Protein AF-A0A3D4Q9E2-F1 (afdb_monomer_lite)

Foldseek 3Di:
DAAQEFAQEEDPQKLFDHHPVVLVVLSLVVRHQEYHYAEEQDLAIHGLVVVLLVVQVVVCVVCPPRHHYFYAYEYALLGDLVSNVPDDDPDDPDPDDDDDDDDDDDDDDDDDDDDDDDDDDDDDDDDPDPPPPPCLDDDPPDQNPSHQFYEYEHQKFFFPPDPSLSHHQDPPPLHVPDPNPRIAGQADDLVSNQVSCCVRVVLQLLVVLLRLLVSLLCSCVRHVGLEYELLRSSQQQQPPDVVRNHVSDDCPDCSNVVSSLVSLLSCQLSVHAYEQEQACVLVVRDPATGPRLVSLLSNVVLVHAYAYHHSDSYSVRGSPCVVVSLVSNVVSPDFWHWDKDADDPDPPDPDPPPQVVVSVVSSVVCVVCVPDRDHDPPDDWAFRGSGDQDVRGTITIGIDGD

Radius of gyration: 21.76 Å; chains: 1; bounding box: 68×52×56 Å

Sequence (402 aa):
MKLQANYHTHTTFCDGSDSAEAVVQEAIRKGFTHLGFSGHMDPGVFMDFQAYTAEICRLQAAYRGKIDILRGAELDNVYDPCCVAGNRKTDAVQITHERGAASGTVFSETSGFEASGGSAKSKMPGGDIVEISNRCGGSTKSKMPGAEYTIGSTHFVPVPGSTVWSHTAAFGSHREGSENWDLIGVDGDIGLLHDQCKKYYNGDFYALSADYYRFEACVAERLHPTFIGHFDLITRFNDLSREDGGHFLDEQSERYLGPARRAMAALVPYGVPFEINCGAMNRGRKKEVYPRPELLRELHALGGEILISSDAHQKELLDGGFEEAMEVARWAGFTHTNLLVRGEKSEGQRSRNRTEALCDQEHREAERHPDRPYTWPQAERRVAKNTNADEGGLLYWQPVPL

Structure (mmCIF, N/CA/C/O backbone):
data_AF-A0A3D4Q9E2-F1
#
_entry.id   AF-A0A3D4Q9E2-F1
#
loop_
_atom_site.group_PDB
_atom_site.id
_atom_site.type_symbol
_atom_site.label_atom_id
_atom_site.label_alt_id
_atom_site.label_comp_id
_atom_site.label_asym_id
_atom_site.label_entity_id
_atom_site.label_seq_id
_atom_site.pdbx_PDB_ins_code
_atom_site.Cartn_x
_atom_site.Cartn_y
_atom_site.Cartn_z
_atom_site.occupancy
_atom_site.B_iso_or_equiv
_atom_site.auth_seq_id
_atom_site.auth_comp_id
_atom_site.auth_asym_id
_atom_site.auth_atom_id
_atom_site.pdbx_PDB_model_num
ATOM 1 N N . MET A 1 1 ? -23.646 2.797 2.244 1.00 68.00 1 MET A N 1
ATOM 2 C CA . MET A 1 1 ? -23.280 2.764 3.683 1.00 68.00 1 MET A CA 1
ATOM 3 C C . MET A 1 1 ? -22.012 3.589 3.824 1.00 68.00 1 MET A C 1
ATOM 5 O O . MET A 1 1 ? -21.199 3.503 2.924 1.00 68.00 1 MET A O 1
ATOM 9 N N . LYS A 1 2 ? -21.829 4.419 4.862 1.00 84.81 2 LYS A N 1
ATOM 10 C CA . LYS A 1 2 ? -20.553 5.144 5.014 1.00 84.81 2 LYS A CA 1
ATOM 11 C C . LYS A 1 2 ? -19.562 4.257 5.768 1.00 84.81 2 LYS A C 1
ATOM 13 O O . LYS A 1 2 ? -19.874 3.848 6.885 1.00 84.81 2 LYS A O 1
ATOM 18 N N . LEU A 1 3 ? -18.399 3.970 5.184 1.00 93.12 3 LEU A N 1
ATOM 19 C CA . LEU A 1 3 ? -17.307 3.311 5.903 1.00 93.12 3 LEU A CA 1
ATOM 20 C C . LEU A 1 3 ? -16.791 4.243 7.005 1.00 93.12 3 LEU A C 1
ATOM 22 O O . LEU A 1 3 ? -16.528 5.420 6.771 1.00 93.12 3 LEU A O 1
ATOM 26 N N . GLN A 1 4 ? -16.694 3.714 8.223 1.00 92.69 4 GLN A N 1
ATOM 27 C CA . GLN A 1 4 ? -16.314 4.464 9.428 1.00 92.69 4 GLN A CA 1
ATOM 28 C C . GLN A 1 4 ? -14.921 4.069 9.933 1.00 92.69 4 GLN A C 1
ATOM 30 O O . GLN A 1 4 ? -14.616 4.234 11.115 1.00 92.69 4 GLN A O 1
ATOM 35 N N . ALA A 1 5 ? -14.099 3.502 9.054 1.00 97.19 5 ALA A N 1
ATOM 36 C CA . ALA A 1 5 ? -12.787 2.979 9.380 1.00 97.19 5 ALA A CA 1
ATOM 37 C C . ALA A 1 5 ? -11.787 3.304 8.272 1.00 97.19 5 ALA A C 1
ATOM 39 O O . ALA A 1 5 ? -12.135 3.226 7.096 1.00 97.19 5 ALA A O 1
ATOM 40 N N . ASN A 1 6 ? -10.564 3.661 8.654 1.00 98.12 6 ASN A N 1
ATOM 41 C CA . ASN A 1 6 ? -9.432 3.795 7.745 1.00 98.12 6 ASN A CA 1
ATOM 42 C C . ASN A 1 6 ? -8.167 3.348 8.474 1.00 98.12 6 ASN A C 1
ATOM 44 O O . ASN A 1 6 ? -7.954 3.768 9.610 1.00 98.12 6 ASN A O 1
ATOM 48 N N . TYR A 1 7 ? -7.349 2.507 7.843 1.00 98.12 7 TYR A N 1
ATOM 49 C CA . TYR A 1 7 ? -6.146 1.923 8.451 1.00 98.12 7 TYR A CA 1
ATOM 50 C C . TYR A 1 7 ? -4.862 2.250 7.687 1.00 98.12 7 TYR A C 1
ATOM 52 O O . TYR A 1 7 ? -3.800 1.767 8.069 1.00 98.12 7 TYR A O 1
ATOM 60 N N . HIS A 1 8 ? -4.952 3.068 6.638 1.00 98.50 8 HIS A N 1
ATOM 61 C CA . HIS A 1 8 ? -3.798 3.543 5.888 1.00 98.50 8 HIS A CA 1
ATOM 62 C C . HIS A 1 8 ? -3.782 5.071 5.939 1.00 98.50 8 HIS A C 1
ATOM 64 O O . HIS A 1 8 ? -4.489 5.747 5.185 1.00 98.50 8 HIS A O 1
ATOM 70 N N . THR A 1 9 ? -3.044 5.604 6.911 1.00 97.81 9 THR A N 1
ATOM 71 C CA . THR A 1 9 ? -3.024 7.038 7.219 1.00 97.81 9 THR A CA 1
ATOM 72 C C . THR A 1 9 ? -1.627 7.480 7.622 1.00 97.81 9 THR A C 1
ATOM 74 O O . THR A 1 9 ? -1.030 6.919 8.547 1.00 97.81 9 THR A O 1
ATOM 77 N N . HIS A 1 10 ? -1.172 8.551 6.983 1.00 97.62 10 HIS A N 1
ATOM 78 C CA . HIS A 1 10 ? 0.139 9.159 7.159 1.00 97.62 10 HIS A CA 1
ATOM 79 C C . HIS A 1 10 ? 0.031 10.512 7.859 1.00 97.62 10 HIS A C 1
ATOM 81 O O . HIS A 1 10 ? -1.008 11.176 7.854 1.00 97.62 10 HIS A O 1
ATOM 87 N N . THR A 1 11 ? 1.117 10.921 8.508 1.00 97.75 11 THR A N 1
ATOM 88 C CA . THR A 1 11 ? 1.188 12.157 9.300 1.00 97.75 11 THR A CA 1
ATOM 89 C C . THR A 1 11 ? 2.554 12.809 9.118 1.00 97.75 11 THR A C 1
ATOM 91 O O . THR A 1 11 ? 3.436 12.250 8.472 1.00 97.75 11 THR A O 1
ATOM 94 N N . THR A 1 12 ? 2.797 13.930 9.798 1.00 97.00 12 THR A N 1
ATOM 95 C CA . THR A 1 12 ? 4.116 14.596 9.853 1.00 97.00 12 THR A CA 1
ATOM 96 C C . THR A 1 12 ? 5.261 13.755 10.451 1.00 97.00 12 THR A C 1
ATOM 98 O O . THR A 1 12 ? 6.351 14.282 10.652 1.00 97.00 12 THR A O 1
ATOM 101 N N . PHE A 1 13 ? 5.029 12.487 10.813 1.00 94.88 13 PHE A N 1
ATOM 102 C CA . PHE A 1 13 ? 6.099 11.558 11.202 1.00 94.88 13 PHE A CA 1
ATOM 103 C C . PHE A 1 13 ? 6.788 10.928 9.983 1.00 94.88 13 PHE A C 1
ATOM 105 O O . PHE A 1 13 ? 7.908 10.445 10.117 1.00 94.88 13 PHE A O 1
ATOM 112 N N . CYS A 1 14 ? 6.137 10.961 8.821 1.00 90.94 14 CYS A N 1
ATOM 113 C CA . CYS A 1 14 ? 6.672 10.568 7.524 1.00 90.94 14 CYS A CA 1
ATOM 114 C C . CYS A 1 14 ? 6.408 11.707 6.521 1.00 90.94 14 CYS A C 1
ATOM 116 O O . CYS A 1 14 ? 6.806 12.846 6.762 1.00 90.94 14 CYS A O 1
ATOM 118 N N . ASP A 1 15 ? 5.735 11.426 5.414 1.00 93.00 15 ASP A N 1
ATOM 119 C CA . ASP A 1 15 ? 5.472 12.337 4.298 1.00 93.00 15 ASP A CA 1
ATOM 120 C C . ASP A 1 15 ? 4.039 12.921 4.290 1.00 93.00 15 ASP A C 1
ATOM 122 O O . ASP A 1 15 ? 3.627 13.589 3.336 1.00 93.00 15 ASP A O 1
ATOM 126 N N . GLY A 1 16 ? 3.278 12.732 5.374 1.00 95.06 16 GLY A N 1
ATOM 127 C CA . GLY A 1 16 ? 1.997 13.404 5.595 1.00 95.06 16 GLY A CA 1
ATOM 128 C C . GLY A 1 16 ? 2.152 14.873 6.019 1.00 95.06 16 GLY A C 1
ATOM 129 O O . GLY A 1 16 ? 3.144 15.268 6.632 1.00 95.06 16 GLY A O 1
ATOM 130 N N . SER A 1 17 ? 1.142 15.703 5.741 1.00 96.81 17 SER A N 1
ATOM 131 C CA . SER A 1 17 ? 1.184 17.148 6.034 1.00 96.81 17 SER A CA 1
ATOM 132 C C . SER A 1 17 ? 0.594 17.550 7.385 1.00 96.81 17 SER A C 1
ATOM 134 O O . SER A 1 17 ? 0.878 18.642 7.877 1.00 96.81 17 SER A O 1
ATOM 136 N N . ASP A 1 18 ? -0.254 16.709 7.976 1.00 98.38 18 ASP A N 1
ATOM 137 C CA . ASP A 1 18 ? -0.974 17.012 9.214 1.00 98.38 18 ASP A CA 1
ATOM 138 C C . ASP A 1 18 ? -0.398 16.262 10.418 1.00 98.38 18 ASP A C 1
ATOM 140 O O . ASP A 1 18 ? 0.100 15.136 10.312 1.00 98.38 18 ASP A O 1
ATOM 144 N N . SER A 1 19 ? -0.492 16.879 11.599 1.00 98.62 19 SER A N 1
ATOM 145 C CA . SER A 1 19 ? -0.140 16.203 12.847 1.00 98.62 19 SER A CA 1
ATOM 146 C C . SER A 1 19 ? -1.103 15.048 13.124 1.00 98.62 19 SER A C 1
ATOM 148 O O . SER A 1 19 ? -2.285 15.110 12.775 1.00 98.62 19 SER A O 1
ATOM 150 N N . ALA A 1 20 ? -0.624 14.019 13.826 1.00 98.50 20 ALA A N 1
ATOM 151 C CA . ALA A 1 20 ? -1.455 12.876 14.198 1.00 98.50 20 ALA A CA 1
ATOM 152 C C . ALA A 1 20 ? -2.734 13.307 14.945 1.00 98.50 20 ALA A C 1
ATOM 154 O O . ALA A 1 20 ? -3.820 12.821 14.645 1.00 98.50 20 ALA A O 1
ATOM 155 N N . GLU A 1 21 ? -2.648 14.287 15.852 1.00 98.69 21 GLU A N 1
ATOM 156 C CA . GLU A 1 21 ? -3.824 14.809 16.557 1.00 98.69 21 GLU A CA 1
ATOM 157 C C . GLU A 1 21 ? -4.838 15.495 15.625 1.00 98.69 21 GLU A C 1
ATOM 159 O O . GLU A 1 21 ? -6.043 15.286 15.777 1.00 98.69 21 GLU A O 1
ATOM 164 N N . ALA A 1 22 ? -4.378 16.279 14.643 1.00 98.81 22 ALA A N 1
ATOM 165 C CA . ALA A 1 22 ? -5.272 16.923 13.681 1.00 98.81 22 ALA A CA 1
ATOM 166 C C . ALA A 1 22 ? -6.015 15.887 12.821 1.00 98.81 22 ALA A C 1
ATOM 168 O O . ALA A 1 22 ? -7.206 16.051 12.548 1.00 98.81 22 ALA A O 1
ATOM 169 N N . VAL A 1 23 ? -5.338 14.792 12.460 1.00 98.81 23 VAL A N 1
ATOM 170 C CA . VAL A 1 23 ? -5.950 13.646 11.775 1.00 98.81 23 VAL A CA 1
ATOM 171 C C . VAL A 1 23 ? -7.019 12.987 12.656 1.00 98.81 23 VAL A C 1
ATOM 173 O O . VAL A 1 23 ? -8.134 12.772 12.180 1.00 98.81 23 VAL A O 1
ATOM 176 N N . VAL A 1 24 ? -6.753 12.737 13.948 1.00 98.69 24 VAL A N 1
ATOM 177 C CA . VAL A 1 24 ? -7.768 12.181 14.874 1.00 98.69 24 VAL A CA 1
ATOM 178 C C . VAL A 1 24 ? -9.009 13.072 14.951 1.00 98.69 24 VAL A C 1
ATOM 180 O O . VAL A 1 24 ? -10.140 12.584 14.874 1.00 98.69 24 VAL A O 1
ATOM 183 N N . GLN A 1 25 ? -8.815 14.381 15.114 1.00 98.69 25 GLN A N 1
ATOM 184 C CA . GLN A 1 25 ? -9.916 15.340 15.227 1.00 98.69 25 GLN A CA 1
ATOM 185 C C . GLN A 1 25 ? -10.791 15.343 13.971 1.00 98.69 25 GLN A C 1
ATOM 187 O O . GLN A 1 25 ? -12.021 15.351 14.068 1.00 98.69 25 GLN A O 1
ATOM 192 N N . GLU A 1 26 ? -10.163 15.281 12.801 1.00 98.69 26 GLU A N 1
ATOM 193 C CA . GLU A 1 26 ? -10.862 15.233 11.524 1.00 98.69 26 GLU A CA 1
ATOM 194 C C . GLU A 1 26 ? -11.579 13.899 11.294 1.00 98.69 26 GLU A C 1
ATOM 196 O O . GLU A 1 26 ? -12.722 13.890 10.832 1.00 98.69 26 GLU A O 1
ATOM 201 N N . ALA A 1 27 ? -10.972 12.778 11.691 1.00 98.44 27 ALA A N 1
ATOM 202 C CA . ALA A 1 27 ? -11.610 11.466 11.651 1.00 98.44 27 ALA A CA 1
ATOM 203 C C . ALA A 1 27 ? -12.910 11.461 12.476 1.00 98.44 27 ALA A C 1
ATOM 205 O O . ALA A 1 27 ? -13.972 11.079 11.976 1.00 98.44 27 ALA A O 1
ATOM 206 N N . ILE A 1 28 ? -12.868 11.984 13.707 1.00 97.88 28 ILE A N 1
ATOM 207 C CA . ILE A 1 28 ? -14.062 12.135 14.555 1.00 97.88 28 ILE A CA 1
ATOM 208 C C . ILE A 1 28 ? -15.099 13.033 13.871 1.00 97.88 28 ILE A C 1
ATOM 210 O O . ILE A 1 28 ? -16.280 12.682 13.820 1.00 97.88 28 ILE A O 1
ATOM 214 N N . ARG A 1 29 ? -14.675 14.167 13.298 1.00 98.19 29 ARG A N 1
ATOM 215 C CA . ARG A 1 29 ? -15.568 15.096 12.584 1.00 98.19 29 ARG A CA 1
ATOM 216 C C . ARG A 1 29 ? -16.264 14.432 11.390 1.00 98.19 29 ARG A C 1
ATOM 218 O O . ARG A 1 29 ? -17.438 14.703 11.142 1.00 98.19 29 ARG A O 1
ATOM 225 N N . LYS A 1 30 ? -15.559 13.560 10.663 1.00 96.94 30 LYS A N 1
ATOM 226 C CA . LYS A 1 30 ? -16.078 12.790 9.519 1.00 96.94 30 LYS A CA 1
ATOM 227 C C . LYS A 1 30 ? -16.905 11.562 9.929 1.00 96.94 30 LYS A C 1
ATOM 229 O O . LYS A 1 30 ? -17.519 10.947 9.050 1.00 96.94 30 LYS A O 1
ATOM 234 N N . GLY A 1 31 ? -16.970 11.239 11.223 1.00 96.25 31 GLY A N 1
ATOM 235 C CA . GLY A 1 31 ? -17.770 10.142 11.775 1.00 96.25 31 GLY A CA 1
ATOM 236 C C . GLY A 1 31 ? -17.070 8.781 11.787 1.00 96.25 31 GLY A C 1
ATOM 237 O O . GLY A 1 31 ? -17.753 7.757 11.804 1.00 96.25 31 GLY A O 1
ATOM 238 N N . PHE A 1 32 ? -15.735 8.755 11.753 1.00 97.12 32 PHE A N 1
ATOM 239 C CA . PHE A 1 32 ? -14.967 7.523 11.921 1.00 97.12 32 PHE A CA 1
ATOM 240 C C . PHE A 1 32 ? -15.083 6.994 13.351 1.00 97.12 32 PHE A C 1
ATOM 242 O O . PHE A 1 32 ? -15.024 7.746 14.323 1.00 97.12 32 PHE A O 1
ATOM 249 N N . THR A 1 33 ? -15.213 5.677 13.462 1.00 95.25 33 THR A N 1
ATOM 250 C CA . THR A 1 33 ? -15.187 4.934 14.726 1.00 95.25 33 THR A CA 1
ATOM 251 C C . THR A 1 33 ? -13.858 4.213 14.930 1.00 95.25 33 THR A C 1
ATOM 253 O O . THR A 1 33 ? -13.491 3.966 16.078 1.00 95.25 33 THR A O 1
ATOM 256 N N . HIS A 1 34 ? -13.121 3.939 13.847 1.00 96.38 34 HIS A N 1
ATOM 257 C CA . HIS A 1 34 ? -11.815 3.283 13.867 1.00 96.38 34 HIS A CA 1
ATOM 258 C C . HIS A 1 34 ? -10.823 4.062 12.993 1.00 96.38 34 HIS A C 1
ATOM 260 O O . HIS A 1 34 ? -11.142 4.432 11.864 1.00 96.38 34 HIS A O 1
ATOM 266 N N . LEU A 1 35 ? -9.620 4.304 13.503 1.00 98.19 35 LEU A N 1
ATOM 267 C CA . LEU A 1 35 ? -8.548 4.988 12.783 1.00 98.19 35 LEU A CA 1
ATOM 268 C C . LEU A 1 35 ? -7.223 4.276 13.037 1.00 98.19 35 LEU A C 1
ATOM 270 O O . LEU A 1 35 ? -6.801 4.134 14.181 1.00 98.19 35 LEU A O 1
ATOM 274 N N . GLY A 1 36 ? -6.554 3.853 11.977 1.00 97.81 36 GLY A N 1
ATOM 275 C CA . GLY A 1 36 ? -5.199 3.334 12.014 1.00 97.81 36 GLY A CA 1
ATOM 276 C C . GLY A 1 36 ? -4.201 4.354 11.477 1.00 97.81 36 GLY A C 1
ATOM 277 O O . GLY A 1 36 ? -4.440 4.968 10.436 1.00 97.81 36 GLY A O 1
ATOM 278 N N . PHE A 1 37 ? -3.093 4.513 12.195 1.00 98.12 37 PHE A N 1
ATOM 279 C CA . PHE A 1 37 ? -1.900 5.210 11.720 1.00 98.12 37 PHE A CA 1
ATOM 280 C C . PHE A 1 37 ? -0.894 4.189 11.196 1.00 98.12 37 PHE A C 1
ATOM 282 O O . PHE A 1 37 ? -0.674 3.171 11.851 1.00 98.12 37 PHE A O 1
ATOM 289 N N . SER A 1 38 ? -0.276 4.453 10.048 1.00 96.88 38 SER A N 1
ATOM 290 C CA . SER A 1 38 ? 0.576 3.485 9.348 1.00 96.88 38 SER A CA 1
ATOM 291 C C . SER A 1 38 ? 1.774 4.158 8.678 1.00 96.88 38 SER A C 1
ATOM 293 O O . SER A 1 38 ? 1.981 3.985 7.486 1.00 96.88 38 SER A O 1
ATOM 295 N N . GLY A 1 39 ? 2.549 4.939 9.436 1.00 94.69 39 GLY A N 1
ATOM 296 C CA . GLY A 1 39 ? 3.698 5.661 8.879 1.00 94.69 39 GLY A CA 1
ATOM 297 C C . GLY A 1 39 ? 4.715 4.750 8.175 1.00 94.69 39 GLY A C 1
ATOM 298 O O . GLY A 1 39 ? 4.844 3.570 8.520 1.00 94.69 39 GLY A O 1
ATOM 299 N N . HIS A 1 40 ? 5.440 5.331 7.218 1.00 93.31 40 HIS A N 1
ATOM 300 C CA . HIS A 1 40 ? 6.442 4.653 6.394 1.00 93.31 40 HIS A CA 1
ATOM 301 C C . HIS A 1 40 ? 7.650 4.131 7.182 1.00 93.31 40 HIS A C 1
ATOM 303 O O . HIS A 1 40 ? 8.237 4.831 8.016 1.00 93.31 40 HIS A O 1
ATOM 309 N N . MET A 1 41 ? 8.054 2.905 6.853 1.00 89.12 41 MET A N 1
ATOM 310 C CA . MET A 1 41 ? 9.308 2.279 7.263 1.00 89.12 41 MET A CA 1
ATOM 311 C C . MET A 1 41 ? 10.007 1.687 6.033 1.00 89.12 41 MET A C 1
ATOM 313 O O . MET A 1 41 ? 10.006 0.469 5.825 1.00 89.12 41 MET A O 1
ATOM 317 N N . ASP A 1 42 ? 10.606 2.546 5.214 1.00 85.00 42 ASP A N 1
ATOM 318 C CA . ASP A 1 42 ? 11.259 2.156 3.963 1.00 85.00 42 ASP A CA 1
ATOM 319 C C . ASP A 1 42 ? 12.612 2.882 3.757 1.00 85.00 42 ASP A C 1
ATOM 321 O O . ASP A 1 42 ? 13.005 3.715 4.583 1.00 85.00 42 ASP A O 1
ATOM 325 N N . PRO A 1 43 ? 13.405 2.527 2.724 1.00 76.75 43 PRO A N 1
ATOM 326 C CA . PRO A 1 43 ? 14.699 3.169 2.472 1.00 76.75 43 PRO A CA 1
ATOM 327 C C . PRO A 1 43 ? 14.642 4.659 2.102 1.00 76.75 43 PRO A C 1
ATOM 329 O O . PRO A 1 43 ? 15.639 5.361 2.291 1.00 76.75 43 PRO A O 1
ATOM 332 N N . GLY A 1 44 ? 13.527 5.133 1.542 1.00 72.44 44 GLY A N 1
ATOM 333 C CA . GLY A 1 44 ? 13.335 6.520 1.118 1.00 72.44 44 GLY A CA 1
ATOM 334 C C . GLY A 1 44 ? 12.763 7.403 2.226 1.00 72.44 44 GLY A C 1
ATOM 335 O O . GLY A 1 44 ? 13.252 8.515 2.447 1.00 72.44 44 GLY A O 1
ATOM 336 N N . VAL A 1 45 ? 11.767 6.899 2.954 1.00 76.31 45 VAL A N 1
ATOM 337 C CA . VAL A 1 45 ? 11.078 7.596 4.041 1.00 76.31 45 VAL A CA 1
ATOM 338 C C . VAL A 1 45 ? 11.169 6.773 5.323 1.00 76.31 45 VAL A C 1
ATOM 340 O O . VAL A 1 45 ? 10.730 5.628 5.414 1.00 76.31 45 VAL A O 1
ATOM 343 N N . PHE A 1 46 ? 11.732 7.395 6.358 1.00 73.25 46 PHE A N 1
ATOM 344 C CA . PHE A 1 46 ? 11.907 6.780 7.667 1.00 73.25 46 PHE A CA 1
ATOM 345 C C . PHE A 1 46 ? 11.360 7.684 8.768 1.00 73.25 46 PHE A C 1
ATOM 347 O O . PHE A 1 46 ? 11.770 8.842 8.889 1.00 73.25 46 PHE A O 1
ATOM 354 N N . MET A 1 47 ? 10.482 7.132 9.607 1.00 86.31 47 MET A N 1
ATOM 355 C CA . MET A 1 47 ? 9.990 7.807 10.807 1.00 86.31 47 MET A CA 1
ATOM 356 C C . MET A 1 47 ? 10.822 7.474 12.052 1.00 86.31 47 MET A C 1
ATOM 358 O O . MET A 1 47 ? 11.270 6.342 12.241 1.00 86.31 47 MET A O 1
ATOM 362 N N . ASP A 1 48 ? 10.951 8.433 12.978 1.00 89.06 48 ASP A N 1
ATOM 363 C CA . ASP A 1 48 ? 11.343 8.120 14.359 1.00 89.06 48 ASP A CA 1
ATOM 364 C C . ASP A 1 48 ? 10.223 7.303 15.014 1.00 89.06 48 ASP A C 1
ATOM 366 O O . ASP A 1 48 ? 9.242 7.840 15.540 1.00 89.06 48 ASP A O 1
ATOM 370 N N . PHE A 1 49 ? 10.377 5.981 14.968 1.00 88.38 49 PHE A N 1
ATOM 371 C CA . PHE A 1 49 ? 9.353 5.062 15.436 1.00 88.38 49 PHE A CA 1
ATOM 372 C C . PHE A 1 49 ? 9.066 5.189 16.936 1.00 88.38 49 PHE A C 1
ATOM 374 O O . PHE A 1 49 ? 7.937 4.938 17.363 1.00 88.38 49 PHE A O 1
ATOM 381 N N . GLN A 1 50 ? 10.046 5.593 17.752 1.00 89.19 50 GLN A N 1
ATOM 382 C CA . GLN A 1 50 ? 9.837 5.761 19.193 1.00 89.19 50 GLN A CA 1
ATOM 383 C C . GLN A 1 50 ? 8.991 7.003 19.473 1.00 89.19 50 GLN A C 1
ATOM 385 O O . GLN A 1 50 ? 8.025 6.922 20.238 1.00 89.19 50 GLN A O 1
ATOM 390 N N . ALA A 1 51 ? 9.310 8.125 18.821 1.00 92.31 51 ALA A N 1
ATOM 391 C CA . ALA A 1 51 ? 8.525 9.353 18.926 1.00 92.31 51 ALA A CA 1
ATOM 392 C C . ALA A 1 51 ? 7.101 9.163 18.379 1.00 92.31 51 ALA A C 1
ATOM 394 O O . ALA A 1 51 ? 6.131 9.532 19.046 1.00 92.31 51 ALA A O 1
ATOM 395 N N . TYR A 1 52 ? 6.974 8.515 17.217 1.00 94.25 52 TYR A N 1
ATOM 396 C CA . TYR A 1 52 ? 5.692 8.124 16.629 1.00 94.25 52 TYR A CA 1
ATOM 397 C C . TYR A 1 52 ? 4.871 7.274 17.604 1.00 94.25 52 TYR A C 1
ATOM 399 O O . TYR A 1 52 ? 3.736 7.608 17.942 1.00 94.25 52 TYR A O 1
ATOM 407 N N . THR A 1 53 ? 5.475 6.211 18.137 1.00 92.06 53 THR A N 1
ATOM 408 C CA . THR A 1 53 ? 4.823 5.295 19.076 1.00 92.06 53 THR A CA 1
ATOM 409 C C . THR A 1 53 ? 4.325 6.012 20.327 1.00 92.06 53 THR A C 1
ATOM 411 O O . THR A 1 53 ? 3.193 5.779 20.757 1.00 92.06 53 THR A O 1
ATOM 414 N N . ALA A 1 54 ? 5.148 6.890 20.906 1.00 93.12 54 ALA A N 1
ATOM 415 C CA . ALA A 1 54 ? 4.780 7.664 22.085 1.00 93.12 54 ALA A CA 1
ATOM 416 C C . ALA A 1 54 ? 3.579 8.582 21.810 1.00 93.12 54 ALA A C 1
ATOM 418 O O . ALA A 1 54 ? 2.656 8.648 22.628 1.00 93.12 54 ALA A O 1
ATOM 419 N N . GLU A 1 55 ? 3.557 9.243 20.651 1.00 96.88 55 GLU A N 1
ATOM 420 C CA . GLU A 1 55 ? 2.461 10.133 20.273 1.00 96.88 55 GLU A CA 1
ATOM 421 C C . GLU A 1 55 ? 1.160 9.371 20.007 1.00 96.88 55 GLU A C 1
ATOM 423 O O . GLU A 1 55 ? 0.114 9.738 20.549 1.00 96.88 55 GLU A O 1
ATOM 428 N N . ILE A 1 56 ? 1.201 8.260 19.263 1.00 96.00 56 ILE A N 1
ATOM 429 C CA . ILE A 1 56 ? -0.012 7.464 19.024 1.00 96.00 56 ILE A CA 1
ATOM 430 C C . ILE A 1 56 ? -0.553 6.882 20.339 1.00 96.00 56 ILE A C 1
ATOM 432 O O . ILE A 1 56 ? -1.764 6.911 20.563 1.00 96.00 56 ILE A O 1
ATOM 436 N N . CYS A 1 57 ? 0.309 6.455 21.269 1.00 93.62 57 CYS A N 1
ATOM 437 C CA . CYS A 1 57 ? -0.126 6.034 22.606 1.00 93.62 57 CYS A CA 1
ATOM 438 C C . CYS A 1 57 ? -0.792 7.158 23.405 1.00 93.62 57 CYS A C 1
ATOM 440 O O . CYS A 1 57 ? -1.817 6.936 24.061 1.00 93.62 57 CYS A O 1
ATOM 442 N N . ARG A 1 58 ? -0.237 8.374 23.353 1.00 97.12 58 ARG A N 1
ATOM 443 C CA . ARG A 1 58 ? -0.849 9.548 23.986 1.00 97.12 58 ARG A CA 1
ATOM 444 C C . ARG A 1 58 ? -2.246 9.802 23.413 1.00 97.12 58 ARG A C 1
ATOM 446 O O . ARG A 1 58 ? -3.178 10.034 24.184 1.00 97.12 58 ARG A O 1
ATOM 453 N N . LEU A 1 59 ? -2.408 9.712 22.091 1.00 96.81 59 LEU A N 1
ATOM 454 C CA . LEU A 1 59 ? -3.693 9.902 21.409 1.00 96.81 59 LEU A CA 1
ATOM 455 C C . LEU A 1 59 ? -4.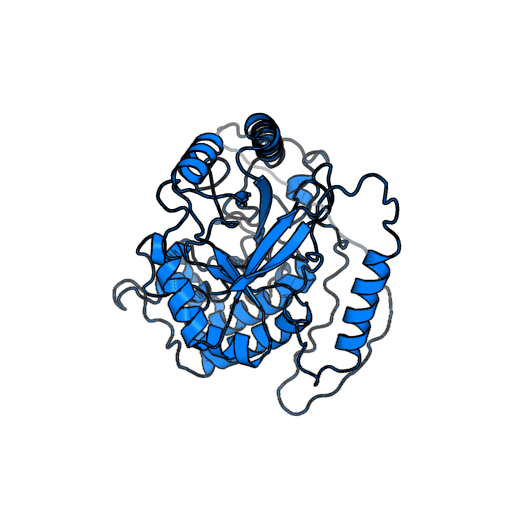702 8.796 21.738 1.00 96.81 59 LEU A C 1
ATOM 457 O O . LEU A 1 59 ? -5.849 9.103 22.061 1.00 96.81 59 LEU A O 1
ATOM 461 N N . GLN A 1 60 ? -4.277 7.531 21.764 1.00 93.31 60 GLN A N 1
ATOM 462 C CA . GLN A 1 60 ? -5.101 6.407 22.227 1.00 93.31 60 GLN A CA 1
ATOM 463 C C . GLN A 1 60 ? -5.661 6.653 23.636 1.00 93.31 60 GLN A C 1
ATOM 465 O O . GLN A 1 60 ? -6.828 6.362 23.908 1.00 93.31 60 GLN A O 1
ATOM 470 N N . ALA A 1 61 ? -4.851 7.212 24.542 1.00 91.06 61 ALA A N 1
ATOM 471 C CA . ALA A 1 61 ? -5.297 7.570 25.885 1.00 91.06 61 ALA A CA 1
ATOM 472 C C . ALA A 1 61 ? -6.239 8.789 25.888 1.00 91.06 61 ALA A C 1
ATOM 474 O O . ALA A 1 61 ? -7.294 8.739 26.523 1.00 91.06 61 ALA A O 1
ATOM 475 N N . ALA A 1 62 ? -5.886 9.860 25.172 1.00 93.06 62 ALA A N 1
ATOM 476 C CA . ALA A 1 62 ? -6.628 11.123 25.154 1.00 93.06 62 ALA A CA 1
ATOM 477 C C . ALA A 1 62 ? -8.013 11.017 24.489 1.00 93.06 62 ALA A C 1
ATOM 479 O O . ALA A 1 62 ? -8.958 11.697 24.900 1.00 93.06 62 ALA A O 1
ATOM 480 N N . TYR A 1 63 ? -8.146 10.151 23.482 1.00 93.06 63 TYR A N 1
ATOM 481 C CA . TYR A 1 63 ? -9.376 9.958 22.708 1.00 93.06 63 TYR A CA 1
ATOM 482 C C . TYR A 1 63 ? -10.110 8.654 23.050 1.00 93.06 63 TYR A C 1
ATOM 484 O O . TYR A 1 63 ? -11.074 8.283 22.372 1.00 93.06 63 TYR A O 1
ATOM 492 N N . ARG A 1 64 ? -9.716 7.983 24.141 1.00 89.06 64 ARG A N 1
ATOM 493 C CA . ARG A 1 64 ? -10.378 6.773 24.643 1.00 89.06 64 ARG A CA 1
ATOM 494 C C . ARG A 1 64 ? -11.888 6.990 24.778 1.00 89.06 64 ARG A C 1
ATOM 496 O O . ARG A 1 64 ? -12.340 7.938 25.415 1.00 89.06 64 ARG A O 1
ATOM 503 N N . GLY A 1 65 ? -12.665 6.077 24.196 1.00 85.31 65 GLY A N 1
ATOM 504 C CA . GLY A 1 65 ? -14.131 6.122 24.214 1.00 85.31 65 GLY A CA 1
ATOM 505 C C . GLY A 1 65 ? -14.760 7.077 23.193 1.00 85.31 65 GLY A C 1
ATOM 506 O O . GLY A 1 65 ? -15.983 7.145 23.133 1.00 85.31 65 GLY A O 1
ATOM 507 N N . LYS A 1 66 ? -13.957 7.794 22.394 1.00 90.81 66 LYS A N 1
ATOM 508 C CA . LYS A 1 66 ? -14.439 8.638 21.286 1.00 90.81 66 LYS A CA 1
ATOM 509 C C . LYS A 1 66 ? -14.193 8.000 19.920 1.00 90.81 66 LYS A C 1
ATOM 511 O O . LYS A 1 66 ? -15.063 8.068 19.063 1.00 90.81 66 LYS A O 1
ATOM 516 N N . ILE A 1 67 ? -13.022 7.398 19.733 1.00 94.12 67 ILE A N 1
ATOM 517 C CA . ILE A 1 67 ? -12.602 6.701 18.512 1.00 94.12 67 ILE A CA 1
ATOM 518 C C . ILE A 1 67 ? -11.593 5.615 18.900 1.00 94.12 67 ILE A C 1
ATOM 520 O O . ILE A 1 67 ? -10.806 5.815 19.830 1.00 94.12 67 ILE A O 1
ATOM 524 N N . ASP A 1 68 ? -11.637 4.459 18.238 1.00 93.38 68 ASP A N 1
ATOM 525 C CA . ASP A 1 68 ? -10.618 3.424 18.408 1.00 93.38 68 ASP A CA 1
ATOM 526 C C . ASP A 1 68 ? -9.416 3.741 17.518 1.00 93.38 68 ASP A C 1
ATOM 528 O O . ASP A 1 68 ? -9.546 3.839 16.299 1.00 93.38 68 ASP A O 1
ATOM 532 N N . ILE A 1 69 ? -8.254 3.936 18.137 1.00 95.56 69 ILE A N 1
ATOM 533 C CA . ILE A 1 69 ? -7.015 4.283 17.441 1.00 95.56 69 ILE A CA 1
ATOM 534 C C . ILE A 1 69 ? -6.100 3.062 17.446 1.00 95.56 69 ILE A C 1
ATOM 536 O O . ILE A 1 69 ? -5.788 2.522 18.514 1.00 95.56 69 ILE A O 1
ATOM 540 N N . LEU A 1 70 ? -5.647 2.648 16.265 1.00 95.44 70 LEU A N 1
ATOM 541 C CA . LEU A 1 70 ? -4.688 1.567 16.066 1.00 95.44 70 LEU A CA 1
ATOM 542 C C . LEU A 1 70 ? -3.328 2.141 15.660 1.00 95.44 70 LEU A C 1
ATOM 544 O O . LEU A 1 70 ? -3.228 2.974 14.758 1.00 95.44 70 LEU A O 1
ATOM 548 N N . ARG A 1 71 ? -2.272 1.678 16.326 1.00 95.12 71 ARG A N 1
ATOM 549 C CA . ARG A 1 71 ? -0.886 2.051 16.032 1.00 95.12 71 ARG A CA 1
ATOM 550 C C . ARG A 1 71 ? -0.273 1.018 15.093 1.00 95.12 71 ARG A C 1
ATOM 552 O O . ARG A 1 71 ? 0.116 -0.045 15.559 1.00 95.12 71 ARG A O 1
ATOM 559 N N . GLY A 1 72 ? -0.181 1.299 13.803 1.00 95.56 72 GLY A N 1
ATOM 560 C CA . GLY A 1 72 ? 0.461 0.429 12.818 1.00 95.56 72 GLY A CA 1
ATOM 561 C C . GLY A 1 72 ? 1.684 1.054 12.156 1.00 95.56 72 GLY A C 1
ATOM 562 O O . GLY A 1 72 ? 2.153 2.117 12.568 1.00 95.56 72 GLY A O 1
ATOM 563 N N . ALA A 1 73 ? 2.198 0.370 11.138 1.00 95.44 73 ALA A N 1
ATOM 564 C CA . ALA A 1 73 ? 3.266 0.846 10.263 1.00 95.44 73 ALA A CA 1
ATOM 565 C C . ALA A 1 73 ? 3.092 0.268 8.853 1.00 95.44 73 ALA A C 1
ATOM 567 O O . ALA A 1 73 ? 2.659 -0.881 8.706 1.00 95.44 73 ALA A O 1
ATOM 568 N N . GLU A 1 74 ? 3.451 1.045 7.840 1.00 96.81 74 GLU A N 1
ATOM 569 C CA . GLU A 1 74 ? 3.624 0.551 6.480 1.00 96.81 74 GLU A CA 1
ATOM 570 C C . GLU A 1 74 ? 5.074 0.104 6.295 1.00 96.81 74 GLU A C 1
ATOM 572 O O . GLU A 1 74 ? 6.012 0.887 6.444 1.00 96.81 74 GLU A O 1
ATOM 577 N N . LEU A 1 75 ? 5.255 -1.188 6.032 1.00 95.00 75 LEU A N 1
ATOM 578 C CA . LEU A 1 75 ? 6.558 -1.814 5.878 1.00 95.00 75 LEU A CA 1
ATOM 579 C C . LEU A 1 75 ? 6.812 -2.082 4.400 1.00 95.00 75 LEU A C 1
ATOM 581 O O . LEU A 1 75 ? 6.033 -2.789 3.756 1.00 95.00 75 LEU A O 1
ATOM 585 N N . ASP A 1 76 ? 7.931 -1.579 3.887 1.00 94.69 76 ASP A N 1
ATOM 586 C CA . ASP A 1 76 ? 8.364 -1.955 2.547 1.00 94.69 76 ASP A CA 1
ATOM 587 C C . ASP A 1 76 ? 8.869 -3.402 2.511 1.00 94.69 76 ASP A C 1
ATOM 589 O O . ASP A 1 76 ? 9.435 -3.915 3.472 1.00 94.69 76 ASP A O 1
ATOM 593 N N . ASN A 1 77 ? 8.718 -4.078 1.385 1.00 94.62 77 ASN A N 1
ATOM 594 C CA . ASN A 1 77 ? 9.187 -5.438 1.159 1.00 94.62 77 ASN A CA 1
ATOM 595 C C . ASN A 1 77 ? 10.718 -5.593 1.316 1.00 94.62 77 ASN A C 1
ATOM 597 O O . ASN A 1 77 ? 11.230 -6.681 1.616 1.00 94.62 77 ASN A O 1
ATOM 601 N N . VAL A 1 78 ? 11.476 -4.499 1.201 1.00 91.06 78 VAL A N 1
ATOM 602 C CA . VAL A 1 78 ? 12.913 -4.462 1.518 1.00 91.06 78 VAL A CA 1
ATOM 603 C C . VAL A 1 78 ? 13.227 -4.155 2.992 1.00 91.06 78 VAL A C 1
ATOM 605 O O . VAL A 1 78 ? 14.402 -4.188 3.359 1.00 91.06 78 VAL A O 1
ATOM 608 N N . TYR A 1 79 ? 12.223 -3.888 3.834 1.00 85.19 79 TYR A N 1
ATOM 609 C CA . TYR A 1 79 ? 12.354 -3.461 5.234 1.00 85.19 79 TYR A CA 1
ATOM 610 C C . TYR A 1 79 ? 13.355 -4.294 6.045 1.00 85.19 79 TYR A C 1
ATOM 612 O O . TYR A 1 79 ? 13.295 -5.524 6.072 1.00 85.19 79 TYR A O 1
ATOM 620 N N . ASP A 1 80 ? 14.238 -3.608 6.777 1.00 83.44 80 ASP A N 1
ATOM 621 C CA . ASP A 1 80 ? 15.143 -4.212 7.756 1.00 83.44 80 ASP A CA 1
ATOM 622 C C . ASP A 1 80 ? 14.653 -3.961 9.195 1.00 83.44 80 ASP A C 1
ATOM 624 O O . ASP A 1 80 ? 14.671 -2.815 9.657 1.00 83.44 80 ASP A O 1
ATOM 628 N N . PRO A 1 81 ? 14.309 -5.016 9.963 1.00 79.00 81 PRO A N 1
ATOM 629 C CA . PRO A 1 81 ? 13.924 -4.905 11.370 1.00 79.00 81 PRO A CA 1
ATOM 630 C C . PRO A 1 81 ? 14.918 -4.164 12.278 1.00 79.00 81 PRO A C 1
ATOM 632 O O . PRO A 1 81 ? 14.523 -3.683 13.344 1.00 79.00 81 PRO A O 1
ATOM 635 N N . CYS A 1 82 ? 16.196 -4.053 11.895 1.00 74.19 82 CYS A N 1
ATOM 636 C CA . CYS A 1 82 ? 17.201 -3.337 12.687 1.00 74.19 82 CYS A CA 1
ATOM 637 C C . CYS A 1 82 ? 16.902 -1.836 12.846 1.00 74.19 82 CYS A C 1
ATOM 639 O O . CYS A 1 82 ? 17.386 -1.227 13.803 1.00 74.19 82 CYS A O 1
ATOM 641 N N . CYS A 1 83 ? 16.084 -1.247 11.969 1.00 69.50 83 CYS A N 1
ATOM 642 C CA . CYS A 1 83 ? 15.770 0.183 11.985 1.00 69.50 83 CYS A CA 1
ATOM 643 C C . CYS A 1 83 ? 14.948 0.638 13.210 1.00 69.50 83 CYS A C 1
ATOM 645 O O . CYS A 1 83 ? 15.071 1.776 13.657 1.00 69.50 83 CYS A O 1
ATOM 647 N N . VAL A 1 84 ? 14.165 -0.263 13.813 1.00 67.62 84 VAL A N 1
ATOM 648 C CA . VAL A 1 84 ? 13.331 0.020 14.999 1.00 67.62 84 VAL A CA 1
ATOM 649 C C . VAL A 1 84 ? 14.129 -0.073 16.300 1.00 67.62 84 VAL A C 1
ATOM 651 O O . VAL A 1 84 ? 13.780 0.532 17.314 1.00 67.62 84 VAL A O 1
ATOM 654 N N . ALA A 1 85 ? 15.220 -0.840 16.295 1.00 59.00 85 ALA A N 1
ATOM 655 C CA . ALA A 1 85 ? 15.914 -1.253 17.508 1.00 59.00 85 ALA A CA 1
ATOM 656 C C . ALA A 1 85 ? 16.852 -0.197 18.108 1.00 59.00 85 ALA A C 1
ATOM 658 O O . ALA A 1 85 ? 17.456 -0.507 19.131 1.00 59.00 85 ALA A O 1
ATOM 659 N N . GLY A 1 86 ? 16.998 0.985 17.489 1.00 47.00 86 GLY A N 1
ATOM 660 C CA . GLY A 1 86 ? 17.909 2.085 17.849 1.00 47.00 86 GLY A CA 1
ATOM 661 C C . GLY A 1 86 ? 18.672 1.931 19.174 1.00 47.00 86 GLY A C 1
ATOM 662 O O . GLY A 1 86 ? 18.288 2.557 20.154 1.00 47.00 86 GLY A O 1
ATOM 663 N N . ASN A 1 87 ? 19.693 1.051 19.210 1.00 36.41 87 ASN A N 1
ATOM 664 C CA . ASN A 1 87 ? 20.705 0.866 20.272 1.00 36.41 87 ASN A CA 1
ATOM 665 C C . ASN A 1 87 ? 21.479 -0.472 20.172 1.00 36.41 87 ASN A C 1
ATOM 667 O O . ASN A 1 87 ? 21.687 -1.184 21.157 1.00 36.41 87 ASN A O 1
ATOM 671 N N . ARG A 1 88 ? 22.056 -0.792 19.013 1.00 32.31 88 ARG A N 1
ATOM 672 C CA . ARG A 1 88 ? 23.440 -1.291 19.060 1.00 32.31 88 ARG A CA 1
ATOM 673 C C . ARG A 1 88 ? 24.292 -0.193 18.475 1.00 32.31 88 ARG A C 1
ATOM 675 O O . ARG A 1 88 ? 24.046 0.220 17.355 1.00 32.31 88 ARG A O 1
ATOM 682 N N . LYS A 1 89 ? 25.223 0.306 19.286 1.00 32.22 89 LYS A N 1
ATOM 683 C CA . LYS A 1 89 ? 26.245 1.282 18.917 1.00 32.22 89 LYS A CA 1
ATOM 684 C C . LYS A 1 89 ? 26.825 0.939 17.540 1.00 32.22 89 LYS A C 1
ATOM 686 O O . LYS A 1 89 ? 27.709 0.097 17.440 1.00 32.22 89 LYS A O 1
ATOM 691 N N . THR A 1 90 ? 26.321 1.574 16.500 1.00 33.84 90 THR A N 1
ATOM 692 C CA . THR A 1 90 ? 27.109 1.890 15.319 1.00 33.84 90 THR A CA 1
ATOM 693 C C . THR A 1 90 ? 27.394 3.364 15.470 1.00 33.84 90 THR A C 1
ATOM 695 O O . THR A 1 90 ? 26.466 4.156 15.644 1.00 33.84 90 THR A O 1
ATOM 698 N N . ASP A 1 91 ? 28.677 3.679 15.572 1.00 28.64 91 ASP A N 1
ATOM 699 C CA . ASP A 1 91 ? 29.191 4.980 15.955 1.00 28.64 91 ASP A CA 1
ATOM 700 C C . ASP A 1 91 ? 28.432 6.118 15.275 1.00 28.64 91 ASP A C 1
ATOM 702 O O . ASP A 1 91 ? 28.200 6.117 14.066 1.00 28.64 91 ASP A O 1
ATOM 706 N N . ALA A 1 92 ? 28.005 7.073 16.097 1.00 28.75 92 ALA A N 1
ATOM 707 C CA . ALA A 1 92 ? 27.356 8.286 15.659 1.00 28.75 92 ALA A CA 1
ATOM 708 C C . ALA A 1 92 ? 28.234 8.980 14.610 1.00 28.75 92 ALA A C 1
ATOM 710 O O . ALA A 1 92 ? 29.219 9.635 14.948 1.00 28.75 92 ALA A O 1
ATOM 711 N N . VAL A 1 93 ? 27.854 8.884 13.337 1.00 29.12 93 VAL A N 1
ATOM 712 C CA . VAL A 1 93 ? 28.280 9.863 12.341 1.00 29.12 93 VAL A CA 1
ATOM 713 C C . VAL A 1 93 ? 27.475 11.120 12.642 1.00 29.12 93 VAL A C 1
ATOM 715 O O . VAL A 1 93 ? 26.361 11.310 12.156 1.00 29.12 93 VAL A O 1
ATOM 718 N N . GLN A 1 94 ? 28.021 11.961 13.521 1.00 27.48 94 GLN A N 1
ATOM 719 C CA . GLN A 1 94 ? 27.612 13.354 13.583 1.00 27.48 94 GLN A CA 1
ATOM 720 C C . GLN A 1 94 ? 27.848 13.956 12.198 1.00 27.48 94 GLN A C 1
ATOM 722 O O . GLN A 1 94 ? 28.973 13.981 11.700 1.00 27.48 94 GLN A O 1
ATOM 727 N N . ILE A 1 95 ? 26.778 14.430 11.565 1.00 28.41 95 ILE A N 1
ATOM 728 C CA . ILE A 1 95 ? 26.871 15.245 10.359 1.00 28.41 95 ILE A CA 1
ATOM 729 C C . ILE A 1 95 ? 27.439 16.597 10.791 1.00 28.41 95 ILE A C 1
ATOM 731 O O . ILE A 1 95 ? 26.713 17.489 11.221 1.00 28.41 95 ILE A O 1
ATOM 735 N N . THR A 1 96 ? 28.756 16.740 10.699 1.00 26.62 96 THR A N 1
ATOM 736 C CA . THR A 1 96 ? 29.428 18.038 10.684 1.00 26.62 96 THR A CA 1
ATOM 737 C C . THR A 1 96 ? 29.921 18.292 9.269 1.00 26.62 96 THR A C 1
ATOM 739 O O . THR A 1 96 ? 30.735 17.538 8.738 1.00 26.62 96 THR A O 1
ATOM 742 N N . HIS A 1 97 ? 29.410 19.353 8.646 1.00 27.88 97 HIS A N 1
ATOM 743 C CA . HIS A 1 97 ? 29.974 19.906 7.422 1.00 27.88 97 HIS A CA 1
ATOM 744 C C . HIS A 1 97 ? 31.413 20.343 7.686 1.00 27.88 97 HIS A C 1
ATOM 746 O O . HIS A 1 97 ? 31.599 21.336 8.376 1.00 27.88 97 HIS A O 1
ATOM 752 N N . GLU A 1 98 ? 32.409 19.677 7.100 1.00 27.11 98 GLU A N 1
ATOM 753 C CA . GLU A 1 98 ? 33.712 20.297 6.852 1.00 27.11 98 GLU A CA 1
ATOM 754 C C . GLU A 1 98 ? 34.527 19.558 5.779 1.00 27.11 98 GLU A C 1
ATOM 756 O O . GLU A 1 98 ? 34.374 18.364 5.533 1.00 27.11 98 GLU A O 1
ATOM 761 N N . ARG A 1 99 ? 35.318 20.352 5.053 1.00 26.89 99 ARG A N 1
ATOM 762 C CA . ARG A 1 99 ? 35.989 20.042 3.784 1.00 26.89 99 ARG A CA 1
ATOM 763 C C . ARG A 1 99 ? 37.140 19.047 3.970 1.00 26.89 99 ARG A C 1
ATOM 765 O O . ARG A 1 99 ? 37.830 19.069 4.980 1.00 26.89 99 ARG A O 1
ATOM 772 N N . GLY A 1 100 ? 37.341 18.202 2.960 1.00 24.50 100 GLY A N 1
ATOM 773 C CA . GLY A 1 100 ? 38.166 16.999 3.046 1.00 24.50 100 GLY A CA 1
ATOM 774 C C . GLY A 1 100 ? 39.688 17.163 3.074 1.00 24.50 100 GLY A C 1
ATOM 775 O O . GLY A 1 100 ? 40.236 18.221 2.784 1.00 24.50 100 GLY A O 1
ATOM 776 N N . ALA A 1 101 ? 40.343 16.032 3.348 1.00 24.64 101 ALA A N 1
ATOM 777 C CA . ALA A 1 101 ? 41.643 15.603 2.829 1.00 24.64 101 ALA A CA 1
ATOM 778 C C . ALA A 1 101 ? 41.836 14.096 3.121 1.00 24.64 101 ALA A C 1
ATOM 780 O O . ALA A 1 101 ? 41.304 13.568 4.093 1.00 24.64 101 ALA A O 1
ATOM 781 N N . ALA A 1 102 ? 42.564 13.413 2.238 1.00 26.70 102 ALA A N 1
ATOM 782 C CA . ALA A 1 102 ? 42.684 11.959 2.099 1.00 26.70 102 ALA A CA 1
ATOM 783 C C . ALA A 1 102 ? 43.658 11.252 3.073 1.00 26.70 102 ALA A C 1
ATOM 785 O O . ALA A 1 102 ? 44.608 11.867 3.547 1.00 26.70 102 ALA A O 1
ATOM 786 N N . SER A 1 103 ? 43.503 9.927 3.261 1.00 26.59 103 SER A N 1
ATOM 787 C CA . SER A 1 103 ? 44.526 8.870 3.012 1.00 26.59 103 SER A CA 1
ATOM 788 C C . SER A 1 103 ? 44.102 7.482 3.561 1.00 26.59 103 SER A C 1
ATOM 790 O O . SER A 1 103 ? 43.219 7.400 4.406 1.00 26.59 103 SER A O 1
ATOM 792 N N . GLY A 1 104 ? 44.690 6.406 3.000 1.00 22.58 104 GLY A N 1
ATOM 793 C CA . GLY A 1 104 ? 44.308 4.975 3.092 1.00 22.58 104 GLY A CA 1
ATOM 794 C C . GLY A 1 104 ? 44.355 4.306 4.480 1.00 22.58 104 GLY A C 1
ATOM 795 O O . GLY A 1 104 ? 44.782 4.897 5.459 1.00 22.58 104 GLY A O 1
ATOM 796 N N . THR A 1 105 ? 43.947 3.043 4.662 1.00 23.70 105 THR A N 1
ATOM 797 C CA . THR A 1 105 ? 44.616 1.817 4.172 1.00 23.70 105 THR A CA 1
ATOM 798 C C . THR A 1 105 ? 43.744 0.555 4.396 1.00 23.70 105 THR A C 1
ATOM 800 O O . THR A 1 105 ? 42.807 0.567 5.184 1.00 23.70 105 THR A O 1
ATOM 803 N N . VAL A 1 106 ? 44.111 -0.520 3.688 1.00 23.23 106 VAL A N 1
ATOM 804 C CA . VAL A 1 106 ? 43.569 -1.896 3.535 1.00 23.23 106 VAL A CA 1
ATOM 805 C C . VAL A 1 106 ? 43.544 -2.757 4.817 1.00 23.23 106 VAL A C 1
ATOM 807 O O . VAL A 1 106 ? 44.468 -2.607 5.601 1.00 23.23 106 VAL A O 1
ATOM 810 N N . PHE A 1 107 ? 42.605 -3.721 4.959 1.00 23.83 107 PHE A N 1
ATOM 811 C CA . PHE A 1 107 ? 42.832 -5.088 5.512 1.00 23.83 107 PHE A CA 1
ATOM 812 C C . PHE A 1 107 ? 41.689 -6.090 5.193 1.00 23.83 107 PHE A C 1
ATOM 814 O O . PHE A 1 107 ? 40.609 -5.705 4.760 1.00 23.83 107 PHE A O 1
ATOM 821 N N . SER A 1 108 ? 41.993 -7.383 5.357 1.00 22.69 108 SER A N 1
ATOM 822 C CA . SER A 1 108 ? 41.555 -8.569 4.599 1.00 22.69 108 SER A CA 1
ATOM 823 C C . SER A 1 108 ? 40.688 -9.608 5.354 1.00 22.69 108 SER A C 1
ATOM 825 O O . SER A 1 108 ? 40.919 -9.855 6.530 1.00 22.69 108 SER A O 1
ATOM 827 N N . GLU A 1 109 ? 39.805 -10.279 4.598 1.00 23.83 109 GLU A N 1
ATOM 828 C CA . GLU A 1 109 ? 39.450 -11.726 4.540 1.00 23.83 109 GLU A CA 1
ATOM 829 C C . GLU A 1 109 ? 39.045 -12.620 5.757 1.00 23.83 109 GLU A C 1
ATOM 831 O O . GLU A 1 109 ? 39.856 -12.988 6.598 1.00 23.83 109 GLU A O 1
ATOM 836 N N . THR A 1 110 ? 37.840 -13.214 5.604 1.00 24.19 110 THR A N 1
ATOM 837 C CA . THR A 1 110 ? 37.472 -14.669 5.554 1.00 24.19 110 THR A CA 1
ATOM 838 C C . THR A 1 110 ? 36.857 -15.462 6.728 1.00 24.19 110 THR A C 1
ATOM 840 O O . THR A 1 110 ? 37.233 -15.360 7.891 1.00 24.19 110 THR A O 1
ATOM 843 N N . SER A 1 111 ? 36.005 -16.409 6.273 1.00 24.39 111 SER A N 1
ATOM 844 C CA . SER A 1 111 ? 35.429 -17.642 6.862 1.00 24.39 111 SER A CA 1
ATOM 845 C C . SER A 1 111 ? 34.087 -17.480 7.598 1.00 24.39 111 SER A C 1
ATOM 847 O O . SER A 1 111 ? 33.927 -16.580 8.405 1.00 24.39 111 SER A O 1
ATOM 849 N N . GLY A 1 112 ? 33.032 -18.272 7.373 1.00 21.61 112 GLY A N 1
ATOM 850 C CA . GLY A 1 112 ? 32.839 -19.533 6.647 1.00 21.61 112 GLY A CA 1
ATOM 851 C C . GLY A 1 112 ? 31.971 -20.450 7.522 1.00 21.61 112 GLY A C 1
ATOM 852 O O . GLY A 1 112 ? 32.427 -20.848 8.588 1.00 21.61 112 GLY A O 1
ATOM 853 N N . PHE A 1 113 ? 30.730 -20.765 7.126 1.00 23.33 113 PHE A N 1
ATOM 854 C CA . PHE A 1 113 ? 29.928 -21.792 7.810 1.00 23.33 113 PHE A CA 1
ATOM 855 C C . PHE A 1 113 ? 28.913 -22.443 6.857 1.00 23.33 113 PHE A C 1
ATOM 857 O O . PHE A 1 113 ? 28.017 -21.781 6.337 1.00 23.33 113 PHE A O 1
ATOM 864 N N . GLU A 1 114 ? 29.075 -23.747 6.627 1.00 22.36 114 GLU A N 1
ATOM 865 C CA . GLU A 1 114 ? 28.127 -24.614 5.920 1.00 22.36 114 GLU A CA 1
ATOM 866 C C . GLU A 1 114 ? 27.109 -25.207 6.906 1.00 22.36 114 GLU A C 1
ATOM 868 O O . GLU A 1 114 ? 27.474 -25.640 7.999 1.00 22.36 114 GLU A O 1
ATOM 873 N N . ALA A 1 115 ? 25.841 -25.315 6.497 1.00 24.70 115 ALA A N 1
ATOM 874 C CA . ALA A 1 115 ? 24.885 -26.233 7.114 1.00 24.70 115 ALA A CA 1
ATOM 875 C C . ALA A 1 115 ? 23.901 -26.792 6.070 1.00 24.70 115 ALA A C 1
ATOM 877 O O . ALA A 1 115 ? 23.332 -26.071 5.249 1.00 24.70 115 ALA A O 1
ATOM 878 N N . SER A 1 116 ? 23.734 -28.112 6.114 1.00 23.25 116 SER A N 1
ATOM 879 C CA . SER A 1 116 ? 22.941 -28.967 5.230 1.00 23.25 116 SER A CA 1
ATOM 880 C C . SER A 1 116 ? 21.516 -29.189 5.768 1.00 23.25 116 SER A C 1
ATOM 882 O O . SER A 1 116 ? 21.302 -29.205 6.976 1.00 23.25 116 SER A O 1
ATOM 884 N N . GLY A 1 117 ? 20.529 -29.395 4.884 1.00 22.48 117 GLY A N 1
ATOM 885 C CA . GLY A 1 117 ? 19.156 -29.783 5.260 1.00 22.48 117 GLY A CA 1
ATOM 886 C C . GLY A 1 117 ? 18.166 -29.707 4.088 1.00 22.48 117 GLY A C 1
ATOM 887 O O . GLY A 1 117 ? 18.164 -28.716 3.369 1.00 22.48 117 GLY A O 1
ATOM 888 N N . GLY A 1 118 ? 17.398 -30.780 3.851 1.00 22.86 118 GLY A N 1
ATOM 889 C CA . GLY A 1 118 ? 16.746 -31.130 2.574 1.00 22.86 118 GLY A CA 1
ATOM 890 C C . GLY A 1 118 ? 15.433 -30.424 2.195 1.00 22.86 118 GLY A C 1
ATOM 891 O O . GLY A 1 118 ? 14.765 -29.818 3.026 1.00 22.86 118 GLY A O 1
ATOM 892 N N . SER A 1 119 ? 15.064 -30.543 0.910 1.00 25.33 119 SER A N 1
ATOM 893 C CA . SER A 1 119 ? 13.853 -29.966 0.306 1.00 25.33 119 SER A CA 1
ATOM 894 C C . SER A 1 119 ? 12.696 -30.970 0.204 1.00 25.33 119 SER A C 1
ATOM 896 O O . SER A 1 119 ? 12.894 -32.152 -0.087 1.00 25.33 119 SER A O 1
ATOM 898 N N . ALA A 1 120 ? 11.472 -30.482 0.413 1.00 25.31 120 ALA A N 1
ATOM 899 C CA . ALA A 1 120 ? 10.236 -31.175 0.061 1.00 25.31 120 ALA A CA 1
ATOM 900 C C . ALA A 1 120 ? 9.783 -30.711 -1.335 1.00 25.31 120 ALA A C 1
ATOM 902 O O . ALA A 1 120 ? 9.775 -29.516 -1.618 1.00 25.31 120 ALA A O 1
ATOM 903 N N . LYS A 1 121 ? 9.434 -31.656 -2.218 1.00 25.00 121 LYS A N 1
ATOM 904 C CA . LYS A 1 121 ? 9.000 -31.395 -3.600 1.00 25.00 121 LYS A CA 1
ATOM 905 C C . LYS A 1 121 ? 7.485 -31.565 -3.720 1.00 25.00 121 LYS A C 1
ATOM 907 O O . LYS A 1 121 ? 6.989 -32.659 -3.460 1.00 25.00 121 LYS A O 1
ATOM 912 N N . SER A 1 122 ? 6.779 -30.553 -4.216 1.00 25.25 122 SER A N 1
ATOM 913 C CA . SER A 1 122 ? 5.471 -30.715 -4.865 1.00 25.25 122 SER A CA 1
ATOM 914 C C . SER A 1 122 ? 5.589 -30.258 -6.323 1.00 25.25 122 SER A C 1
ATOM 916 O O . SER A 1 122 ? 6.370 -29.370 -6.655 1.00 25.25 122 SER A O 1
ATOM 918 N N . LYS A 1 123 ? 4.917 -30.969 -7.231 1.00 23.67 123 LYS A N 1
ATOM 919 C CA . LYS A 1 123 ? 5.133 -30.910 -8.682 1.00 23.67 123 LYS A CA 1
ATOM 920 C C . LYS A 1 123 ? 3.837 -30.428 -9.340 1.00 23.67 123 LYS A C 1
ATOM 922 O O . LYS A 1 123 ? 2.835 -31.126 -9.240 1.00 23.67 123 LYS A O 1
ATOM 927 N N . MET A 1 124 ? 3.875 -29.287 -10.024 1.00 27.09 124 MET A N 1
ATOM 928 C CA . MET A 1 124 ? 2.824 -28.802 -10.936 1.00 27.09 124 MET A CA 1
ATOM 929 C C . MET A 1 124 ? 3.421 -28.651 -12.354 1.00 27.09 124 MET A C 1
ATOM 931 O O . MET A 1 124 ? 4.631 -28.433 -12.470 1.00 27.09 124 MET A O 1
ATOM 935 N N . PRO A 1 125 ? 2.646 -28.844 -13.440 1.00 28.42 125 PRO A N 1
ATOM 936 C CA . PRO A 1 125 ? 3.201 -29.037 -14.778 1.00 28.42 125 PRO A CA 1
ATOM 937 C C . PRO A 1 125 ? 3.341 -27.731 -15.580 1.00 28.42 125 PRO A C 1
ATOM 939 O O . PRO A 1 125 ? 2.361 -27.031 -15.799 1.00 28.42 125 PRO A O 1
ATOM 942 N N . GLY A 1 126 ? 4.538 -27.498 -16.133 1.00 31.55 126 GLY A N 1
ATOM 943 C CA . GLY A 1 126 ? 4.741 -26.704 -17.355 1.00 31.55 126 GLY A CA 1
ATOM 944 C C . GLY A 1 126 ? 5.067 -25.219 -17.165 1.00 31.55 126 GLY A C 1
ATOM 945 O O . GLY A 1 126 ? 4.183 -24.374 -17.203 1.00 31.55 126 GLY A O 1
ATOM 946 N N . GLY A 1 127 ? 6.358 -24.911 -17.060 1.00 30.83 127 GLY A N 1
ATOM 947 C CA . GLY A 1 127 ? 6.934 -23.563 -17.078 1.00 30.83 127 GLY A CA 1
ATOM 948 C C . GLY A 1 127 ? 8.307 -23.616 -16.418 1.00 30.83 127 GLY A C 1
ATOM 949 O O . GLY A 1 127 ? 8.455 -24.344 -15.441 1.00 30.83 127 GLY A O 1
ATOM 950 N N . ASP A 1 128 ? 9.316 -22.942 -16.970 1.00 26.31 128 ASP A N 1
ATOM 951 C CA . ASP A 1 128 ? 10.680 -22.951 -16.432 1.00 26.31 128 ASP A CA 1
ATOM 952 C C . ASP A 1 128 ? 10.674 -22.557 -14.946 1.00 26.31 128 ASP A C 1
ATOM 954 O O . ASP A 1 128 ? 10.458 -21.404 -14.575 1.00 26.31 128 ASP A O 1
ATOM 958 N N . ILE A 1 129 ? 10.856 -23.560 -14.084 1.00 31.56 129 ILE A N 1
ATOM 959 C CA . ILE A 1 129 ? 10.957 -23.396 -12.640 1.00 31.56 129 ILE A CA 1
ATOM 960 C C . ILE A 1 129 ? 12.344 -22.819 -12.385 1.00 31.56 129 ILE A C 1
ATOM 962 O O . ILE A 1 129 ? 13.337 -23.547 -12.373 1.00 31.56 129 ILE A O 1
ATOM 966 N N . VAL A 1 130 ? 12.423 -21.513 -12.145 1.00 31.25 130 VAL A N 1
ATOM 967 C CA . VAL A 1 130 ? 13.456 -21.029 -11.233 1.00 31.25 130 VAL A CA 1
ATOM 968 C C . VAL A 1 130 ? 13.067 -21.611 -9.880 1.00 31.25 130 VAL A C 1
ATOM 970 O O . VAL A 1 130 ? 12.015 -21.264 -9.345 1.00 31.25 130 VAL A O 1
ATOM 973 N N . GLU A 1 131 ? 13.855 -22.557 -9.362 1.00 25.47 131 GLU A N 1
ATOM 974 C CA . GLU A 1 131 ? 13.768 -22.944 -7.956 1.00 25.47 131 GLU A CA 1
ATOM 975 C C . GLU A 1 131 ? 13.976 -21.660 -7.146 1.00 25.47 131 GLU A C 1
ATOM 977 O O . GLU A 1 131 ? 15.105 -21.225 -6.923 1.00 25.47 131 GLU A O 1
ATOM 982 N N . ILE A 1 132 ? 12.882 -21.028 -6.717 1.00 34.44 132 ILE A N 1
ATOM 983 C CA . ILE A 1 132 ? 12.924 -20.118 -5.584 1.00 34.44 132 ILE A CA 1
ATOM 984 C C . ILE A 1 132 ? 13.255 -21.043 -4.425 1.00 34.44 132 ILE A C 1
ATOM 986 O O . ILE A 1 132 ? 12.395 -21.740 -3.888 1.00 34.44 132 ILE A O 1
ATOM 990 N N . SER A 1 133 ? 14.542 -21.178 -4.110 1.00 29.70 133 SER A N 1
ATOM 991 C CA . SER A 1 133 ? 14.911 -21.840 -2.876 1.00 29.70 133 SER A CA 1
ATOM 992 C C . SER A 1 133 ? 14.237 -21.034 -1.769 1.00 29.70 133 SER A C 1
ATOM 994 O O . SER A 1 133 ? 14.597 -19.870 -1.594 1.00 29.70 133 SER A O 1
ATOM 996 N N . ASN A 1 134 ? 13.282 -21.644 -1.054 1.00 33.91 134 ASN A N 1
ATOM 997 C CA . ASN A 1 134 ? 12.635 -21.155 0.179 1.00 33.91 134 ASN A CA 1
ATOM 998 C C . ASN A 1 134 ? 13.649 -21.003 1.331 1.00 33.91 134 ASN A C 1
ATOM 1000 O O . ASN A 1 134 ? 13.473 -21.482 2.448 1.00 33.91 134 ASN A O 1
ATOM 1004 N N . ARG A 1 135 ? 14.787 -20.393 1.030 1.00 30.83 135 ARG A N 1
ATOM 1005 C CA . ARG A 1 135 ? 15.829 -19.982 1.947 1.00 30.83 135 ARG A CA 1
ATOM 1006 C C . ARG A 1 135 ? 15.946 -18.469 1.820 1.00 30.83 135 ARG A C 1
ATOM 1008 O O . ARG A 1 135 ? 17.022 -17.955 1.534 1.00 30.83 135 ARG A O 1
ATOM 1015 N N . CYS A 1 136 ? 14.841 -17.758 2.066 1.00 33.72 136 CYS A N 1
ATOM 1016 C CA . CYS A 1 136 ? 14.960 -16.459 2.716 1.00 33.72 136 CYS A CA 1
ATOM 1017 C C . CYS A 1 136 ? 15.718 -16.727 4.022 1.00 33.72 136 CYS A C 1
ATOM 1019 O O . CYS A 1 136 ? 15.226 -17.392 4.936 1.00 33.72 136 CYS A O 1
ATOM 1021 N N . GLY A 1 137 ? 16.999 -16.368 4.026 1.00 28.50 137 GLY A N 1
ATOM 1022 C CA . GLY A 1 137 ? 17.915 -16.691 5.102 1.00 28.50 137 GLY A CA 1
ATOM 1023 C C . GLY A 1 137 ? 17.465 -16.016 6.387 1.00 28.50 137 GLY A C 1
ATOM 1024 O O . GLY A 1 137 ? 17.549 -14.804 6.500 1.00 28.50 137 GLY A O 1
ATOM 1025 N N . GLY A 1 138 ? 17.007 -16.810 7.354 1.00 28.64 138 GLY A N 1
ATOM 1026 C CA . GLY A 1 138 ? 17.149 -16.545 8.785 1.00 28.64 138 GLY A CA 1
ATOM 1027 C C . GLY A 1 138 ? 16.796 -15.150 9.315 1.00 28.64 138 GLY A C 1
ATOM 1028 O O . GLY A 1 138 ? 17.403 -14.757 10.310 1.00 28.64 138 GLY A O 1
ATOM 1029 N N . SER A 1 139 ? 15.835 -14.416 8.742 1.00 35.69 139 SER A N 1
ATOM 1030 C CA . SER A 1 139 ? 15.198 -13.341 9.501 1.00 35.69 139 SER A CA 1
ATOM 1031 C C . SER A 1 139 ? 14.238 -14.010 10.483 1.00 35.69 139 SER A C 1
ATOM 1033 O O . SER A 1 139 ? 13.419 -14.867 10.142 1.00 35.69 139 SER A O 1
ATOM 1035 N N . THR A 1 140 ? 14.425 -13.732 11.766 1.00 36.72 140 THR A N 1
ATOM 1036 C CA . THR A 1 140 ? 13.499 -14.178 12.799 1.00 36.72 140 THR A CA 1
ATOM 1037 C C . THR A 1 140 ? 12.090 -13.736 12.404 1.00 36.72 140 THR A C 1
ATOM 1039 O O . THR A 1 140 ? 11.917 -12.605 11.959 1.00 36.72 140 THR A O 1
ATOM 1042 N N . LYS A 1 141 ? 11.090 -14.616 12.570 1.00 48.66 141 LYS A N 1
ATOM 1043 C CA . LYS A 1 141 ? 9.644 -14.340 12.424 1.00 48.66 141 LYS A CA 1
ATOM 1044 C C . LYS A 1 141 ? 9.182 -13.269 13.428 1.00 48.66 141 LYS A C 1
ATOM 1046 O O . LYS A 1 141 ? 8.409 -13.543 14.343 1.00 48.66 141 LYS A O 1
ATOM 1051 N N . SER A 1 142 ? 9.756 -12.080 13.355 1.00 49.69 142 SER A N 1
ATOM 1052 C CA . SER A 1 142 ? 9.658 -11.047 14.368 1.00 49.69 142 SER A CA 1
ATOM 1053 C C . SER A 1 142 ? 8.768 -9.951 13.828 1.00 49.69 142 SER A C 1
ATOM 1055 O O . SER A 1 142 ? 9.208 -9.107 13.053 1.00 49.69 142 SER A O 1
ATOM 1057 N N . LYS A 1 143 ? 7.514 -9.961 14.281 1.00 65.81 143 LYS A N 1
ATOM 1058 C CA . LYS A 1 143 ? 6.590 -8.832 14.153 1.00 65.81 143 LYS A CA 1
ATOM 1059 C C . LYS A 1 143 ? 7.298 -7.543 14.582 1.00 65.81 143 LYS A C 1
ATOM 1061 O O . LYS A 1 143 ? 8.083 -7.577 15.534 1.00 65.81 143 LYS A O 1
ATOM 1066 N N . MET A 1 144 ? 7.013 -6.425 13.912 1.00 77.19 144 MET A N 1
ATOM 1067 C C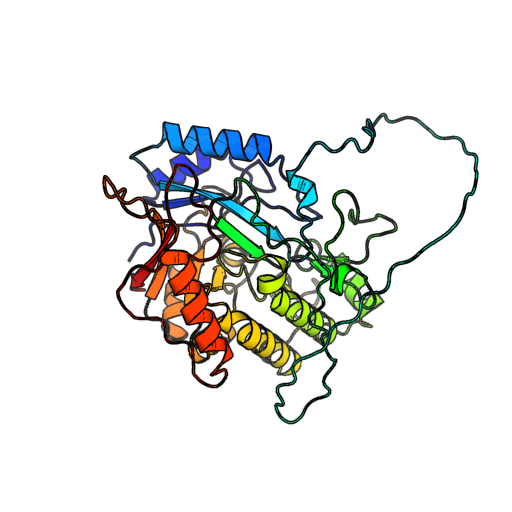A . MET A 1 144 ? 7.566 -5.120 14.283 1.00 77.19 144 MET A CA 1
ATOM 1068 C C . MET A 1 144 ? 7.179 -4.802 15.740 1.00 77.19 144 MET A C 1
ATOM 1070 O O . MET A 1 144 ? 5.984 -4.670 16.029 1.00 77.19 144 MET A O 1
ATOM 1074 N N . PRO A 1 145 ? 8.140 -4.729 16.682 1.00 76.69 145 PRO A N 1
ATOM 1075 C CA . PRO A 1 145 ? 7.820 -4.491 18.083 1.00 76.69 145 PRO A CA 1
ATOM 1076 C C . PRO A 1 145 ? 7.104 -3.153 18.234 1.00 76.69 145 PRO A C 1
ATOM 1078 O O . PRO A 1 145 ? 7.567 -2.152 17.705 1.00 76.69 145 PRO A O 1
ATOM 1081 N N . GLY A 1 146 ? 5.979 -3.131 18.945 1.00 82.50 146 GLY A N 1
ATOM 1082 C CA . GLY A 1 146 ? 5.181 -1.922 19.126 1.00 82.50 146 GLY A CA 1
ATOM 1083 C C . GLY A 1 146 ? 4.199 -1.618 17.990 1.00 82.50 146 GLY A C 1
ATOM 1084 O O . GLY A 1 146 ? 3.282 -0.849 18.214 1.00 82.50 146 GLY A O 1
ATOM 1085 N N . ALA A 1 147 ? 4.249 -2.224 16.806 1.00 90.38 147 ALA A N 1
ATOM 1086 C CA . ALA A 1 147 ? 3.140 -2.064 15.854 1.00 90.38 147 ALA A CA 1
ATOM 1087 C C . ALA A 1 147 ? 1.996 -3.032 16.207 1.00 90.38 147 ALA A C 1
ATOM 1089 O O . ALA A 1 147 ? 2.235 -4.220 16.382 1.00 90.38 147 ALA A O 1
ATOM 1090 N N . GLU A 1 148 ? 0.756 -2.563 16.322 1.00 93.81 148 GLU A N 1
ATOM 1091 C CA . GLU A 1 148 ? -0.437 -3.400 16.533 1.00 93.81 148 GLU A CA 1
ATOM 1092 C C . GLU A 1 148 ? -0.859 -4.124 15.251 1.00 93.81 148 GLU A C 1
ATOM 1094 O O . GLU A 1 148 ? -1.338 -5.257 15.317 1.00 93.81 148 GLU A O 1
ATOM 1099 N N . TYR A 1 149 ? -0.639 -3.488 14.099 1.00 95.62 149 TYR A N 1
ATOM 1100 C CA . TYR A 1 149 ? -0.830 -4.047 12.763 1.00 95.62 149 TYR A CA 1
ATOM 1101 C C . TYR A 1 149 ? 0.234 -3.507 11.801 1.00 95.62 149 TYR A C 1
ATOM 1103 O O . TYR A 1 149 ? 0.878 -2.495 12.080 1.00 95.62 149 TYR A O 1
ATOM 1111 N N . THR A 1 150 ? 0.412 -4.169 10.665 1.00 96.44 150 THR A N 1
ATOM 1112 C CA . THR A 1 150 ? 1.362 -3.755 9.625 1.00 96.44 150 THR A CA 1
ATOM 1113 C C . THR A 1 150 ? 0.768 -3.911 8.234 1.00 96.44 150 THR A C 1
ATOM 1115 O O . THR A 1 150 ? 0.012 -4.854 7.981 1.00 96.44 150 THR A O 1
ATOM 1118 N N . ILE A 1 151 ? 1.139 -2.998 7.342 1.00 98.19 151 ILE A N 1
ATOM 1119 C CA . ILE A 1 151 ? 0.871 -3.071 5.902 1.00 98.19 151 ILE A CA 1
ATOM 1120 C C . ILE A 1 151 ? 2.142 -3.593 5.241 1.00 98.19 151 ILE A C 1
ATOM 1122 O O . ILE A 1 151 ? 3.226 -3.117 5.573 1.00 98.19 151 ILE A O 1
ATOM 1126 N N . GLY A 1 152 ? 2.030 -4.598 4.377 1.00 97.62 152 GLY A N 1
ATOM 1127 C CA . GLY A 1 152 ? 3.151 -5.040 3.550 1.00 97.62 152 GLY A CA 1
ATOM 1128 C C . GLY A 1 152 ? 3.032 -4.431 2.165 1.00 97.62 152 GLY A C 1
ATOM 1129 O O . GLY A 1 152 ? 2.092 -4.781 1.457 1.00 97.62 152 GLY A O 1
ATOM 1130 N N . SER A 1 153 ? 3.967 -3.562 1.799 1.00 97.62 153 SER A N 1
ATOM 1131 C CA . SER A 1 153 ? 3.943 -2.799 0.547 1.00 97.62 153 SER A CA 1
ATOM 1132 C C . SER A 1 153 ? 5.244 -2.993 -0.234 1.00 97.62 153 SER A C 1
ATOM 1134 O O . SER A 1 153 ? 6.290 -3.238 0.361 1.00 97.62 153 SER A O 1
ATOM 1136 N N . THR A 1 154 ? 5.213 -2.838 -1.558 1.00 97.75 154 THR A N 1
ATOM 1137 C CA . THR A 1 154 ? 6.427 -2.824 -2.394 1.00 97.75 154 THR A CA 1
ATOM 1138 C C . THR A 1 154 ? 6.547 -1.482 -3.111 1.00 97.75 154 THR A C 1
ATOM 1140 O O . THR A 1 154 ? 5.894 -1.266 -4.131 1.00 97.75 154 THR A O 1
ATOM 1143 N N . HIS A 1 155 ? 7.412 -0.600 -2.609 1.00 96.69 155 HIS A N 1
ATOM 1144 C CA . HIS A 1 155 ? 7.812 0.654 -3.265 1.00 96.69 155 HIS A CA 1
ATOM 1145 C C . HIS A 1 155 ? 9.145 0.496 -4.009 1.00 96.69 155 HIS A C 1
ATOM 1147 O O . HIS A 1 155 ? 9.423 1.216 -4.971 1.00 96.69 155 HIS A O 1
ATOM 1153 N N . PHE A 1 156 ? 9.959 -0.485 -3.601 1.00 95.31 156 PHE A N 1
ATOM 1154 C CA . PHE A 1 156 ? 11.268 -0.755 -4.186 1.00 95.31 156 PHE A CA 1
ATOM 1155 C C . PHE A 1 156 ? 11.388 -2.176 -4.738 1.00 95.31 156 PHE A C 1
ATOM 1157 O O . PHE A 1 156 ? 11.081 -3.160 -4.067 1.00 95.31 156 PHE A O 1
ATOM 1164 N N . VAL A 1 157 ? 11.916 -2.288 -5.958 1.00 96.12 157 VAL A N 1
ATOM 1165 C CA . VAL A 1 157 ? 12.257 -3.566 -6.597 1.00 96.12 157 VAL A CA 1
ATOM 1166 C C . VAL A 1 157 ? 13.777 -3.722 -6.625 1.00 96.12 157 VAL A C 1
ATOM 1168 O O . VAL A 1 157 ? 14.458 -2.841 -7.157 1.00 96.12 157 VAL A O 1
ATOM 1171 N N . PRO A 1 158 ? 14.346 -4.821 -6.105 1.00 95.69 158 PRO A N 1
ATOM 1172 C CA . PRO A 1 158 ? 15.775 -5.073 -6.236 1.00 95.69 158 PRO A CA 1
ATOM 1173 C C . PRO A 1 158 ? 16.185 -5.190 -7.708 1.00 95.69 158 PRO A C 1
ATOM 1175 O O . PRO A 1 158 ? 15.524 -5.864 -8.501 1.00 95.69 158 PRO A O 1
ATOM 1178 N N . VAL A 1 159 ? 17.300 -4.573 -8.098 1.00 94.94 159 VAL A N 1
ATOM 1179 C CA . VAL A 1 159 ? 17.826 -4.724 -9.464 1.00 94.94 159 VAL A CA 1
ATOM 1180 C C . VAL A 1 159 ? 18.222 -6.189 -9.725 1.00 94.94 159 VAL A C 1
ATOM 1182 O O . VAL A 1 159 ? 18.524 -6.938 -8.784 1.00 94.94 159 VAL A O 1
ATOM 1185 N N . PRO A 1 160 ? 18.268 -6.645 -10.988 1.00 95.06 160 PRO A N 1
ATOM 1186 C CA . PRO A 1 160 ? 18.735 -7.988 -11.313 1.00 95.06 160 PRO A CA 1
ATOM 1187 C C . PRO A 1 160 ? 20.131 -8.272 -10.737 1.00 95.06 160 PRO A C 1
ATOM 1189 O O . PRO A 1 160 ? 21.072 -7.509 -10.950 1.00 95.06 160 PRO A O 1
ATOM 1192 N N . GLY A 1 161 ? 20.262 -9.380 -10.002 1.00 91.94 161 GLY A N 1
ATOM 1193 C CA . GLY A 1 161 ? 21.513 -9.789 -9.347 1.00 91.94 161 GLY A CA 1
ATOM 1194 C C . GLY A 1 161 ? 21.759 -9.193 -7.955 1.00 91.94 161 GLY A C 1
ATOM 1195 O O . GLY A 1 161 ? 22.735 -9.582 -7.316 1.00 91.94 161 GLY A O 1
ATOM 1196 N N . SER A 1 162 ? 20.885 -8.306 -7.467 1.00 92.44 162 SER A N 1
ATOM 1197 C CA . SER A 1 162 ? 20.941 -7.785 -6.095 1.00 92.44 162 SER A CA 1
ATOM 1198 C C . SER A 1 162 ? 20.857 -8.902 -5.047 1.00 92.44 162 SER A C 1
ATOM 1200 O O . SER A 1 162 ? 20.149 -9.899 -5.217 1.00 92.44 162 SER A O 1
ATOM 1202 N N . THR A 1 163 ? 21.524 -8.722 -3.909 1.00 90.50 163 THR A N 1
ATOM 1203 C CA . THR A 1 163 ? 21.373 -9.627 -2.760 1.00 90.50 163 THR A CA 1
ATOM 1204 C C . THR A 1 163 ? 20.061 -9.403 -1.997 1.00 90.50 163 THR A C 1
ATOM 1206 O O . THR A 1 163 ? 19.638 -10.312 -1.273 1.00 90.50 163 THR A O 1
ATOM 1209 N N . VAL A 1 164 ? 19.383 -8.260 -2.195 1.00 90.50 164 VAL A N 1
ATOM 1210 C CA . VAL A 1 164 ? 18.099 -7.898 -1.555 1.00 90.50 164 VAL A CA 1
ATOM 1211 C C . VAL A 1 164 ? 16.943 -8.788 -2.035 1.00 90.50 164 VAL A C 1
ATOM 1213 O O . VAL A 1 164 ? 15.966 -8.995 -1.314 1.00 90.50 164 VAL A O 1
ATOM 1216 N N . TRP A 1 165 ? 17.091 -9.457 -3.185 1.00 92.62 165 TRP A N 1
ATOM 1217 C CA . TRP A 1 165 ? 16.180 -10.541 -3.580 1.00 92.62 165 TRP A CA 1
ATOM 1218 C C . TRP A 1 165 ? 16.017 -11.600 -2.478 1.00 92.62 165 TRP A C 1
ATOM 1220 O O . TRP A 1 165 ? 14.917 -12.109 -2.273 1.00 92.62 165 TRP A O 1
ATOM 1230 N N . SER A 1 166 ? 17.088 -11.882 -1.728 1.00 88.06 166 SER A N 1
ATOM 1231 C CA . SER A 1 166 ? 17.112 -12.916 -0.684 1.00 88.06 166 SER A CA 1
ATOM 1232 C C . SER A 1 166 ? 17.310 -12.372 0.737 1.00 88.06 166 SER A C 1
ATOM 1234 O O . SER A 1 166 ? 17.229 -13.147 1.689 1.00 88.06 166 SER A O 1
ATOM 1236 N N . HIS A 1 167 ? 17.565 -11.069 0.892 1.00 85.75 167 HIS A N 1
ATOM 1237 C CA . HIS A 1 167 ? 17.859 -10.410 2.173 1.00 85.75 167 HIS A CA 1
ATOM 1238 C C . HIS A 1 167 ? 17.083 -9.092 2.317 1.00 85.75 167 HIS A C 1
ATOM 1240 O O . HIS A 1 167 ? 16.462 -8.614 1.371 1.00 85.75 167 HIS A O 1
ATOM 1246 N N . THR A 1 168 ? 17.087 -8.498 3.506 1.00 84.62 168 THR A N 1
ATOM 1247 C CA . THR A 1 168 ? 16.570 -7.138 3.716 1.00 84.62 168 THR A CA 1
ATOM 1248 C C . THR A 1 168 ? 17.582 -6.103 3.211 1.00 84.62 168 THR A C 1
ATOM 1250 O O . THR A 1 168 ? 18.783 -6.382 3.140 1.00 84.62 168 THR A O 1
ATOM 1253 N N . ALA A 1 169 ? 17.120 -4.903 2.857 1.00 83.31 169 ALA A N 1
ATOM 1254 C CA . ALA A 1 169 ? 18.009 -3.776 2.600 1.00 83.31 169 ALA A CA 1
ATOM 1255 C C . ALA A 1 169 ? 18.479 -3.223 3.951 1.00 83.31 169 ALA A C 1
ATOM 1257 O O . ALA A 1 169 ? 17.700 -2.616 4.682 1.00 83.31 169 ALA A O 1
ATOM 1258 N N . ALA A 1 170 ? 19.739 -3.480 4.311 1.00 78.25 170 ALA A N 1
ATOM 1259 C CA . ALA A 1 170 ? 20.246 -3.190 5.652 1.00 78.25 170 ALA A CA 1
ATOM 1260 C C . ALA A 1 170 ? 20.006 -1.726 6.071 1.00 78.25 170 ALA A C 1
ATOM 1262 O O . ALA A 1 170 ? 20.232 -0.793 5.295 1.00 78.25 170 ALA A O 1
ATOM 1263 N N . PHE A 1 171 ? 19.589 -1.502 7.313 1.00 73.94 171 PHE A N 1
ATOM 1264 C CA . PHE A 1 171 ? 19.262 -0.168 7.801 1.00 73.94 171 PHE A CA 1
ATOM 1265 C C . PHE A 1 171 ? 20.446 0.800 7.664 1.00 73.94 171 PHE A C 1
ATOM 1267 O O . PHE A 1 171 ? 21.588 0.477 7.994 1.00 73.94 171 PHE A O 1
ATOM 1274 N N . GLY A 1 172 ? 20.170 2.008 7.168 1.00 69.44 172 GLY A N 1
ATOM 1275 C CA . GLY A 1 172 ? 21.182 3.039 6.929 1.00 69.44 172 GLY A CA 1
ATOM 1276 C C . GLY A 1 172 ? 22.046 2.813 5.682 1.00 69.44 172 GLY A C 1
ATOM 1277 O O . GLY A 1 172 ? 22.802 3.716 5.318 1.00 69.44 172 GLY A O 1
ATOM 1278 N N . SER A 1 173 ? 21.913 1.663 5.016 1.00 64.62 173 SER A N 1
ATOM 1279 C CA . SER A 1 173 ? 22.433 1.422 3.667 1.00 64.62 173 SER A CA 1
ATOM 1280 C C . SER A 1 173 ? 21.363 1.734 2.613 1.00 64.62 173 SER A C 1
ATOM 1282 O O . SER A 1 173 ? 20.286 2.197 2.975 1.00 64.62 173 SER A O 1
ATOM 1284 N N . HIS A 1 174 ? 21.679 1.534 1.326 1.00 70.50 174 HIS A N 1
ATOM 1285 C CA . HIS A 1 174 ? 20.761 1.766 0.205 1.00 70.50 174 HIS A CA 1
ATOM 1286 C C . HIS A 1 174 ? 20.017 3.099 0.366 1.00 70.50 174 HIS A C 1
ATOM 1288 O O . HIS A 1 174 ? 18.800 3.141 0.348 1.00 70.50 174 HIS A O 1
ATOM 1294 N N . ARG A 1 175 ? 20.744 4.201 0.569 1.00 68.50 175 ARG A N 1
ATOM 1295 C CA . ARG A 1 175 ? 20.161 5.535 0.376 1.00 68.50 175 ARG A CA 1
ATOM 1296 C C . ARG A 1 175 ? 20.181 5.839 -1.114 1.00 68.50 175 ARG A C 1
ATOM 1298 O O . ARG A 1 175 ? 21.175 5.509 -1.772 1.00 68.50 175 ARG A O 1
ATOM 1305 N N . GLU A 1 176 ? 19.128 6.461 -1.632 1.00 62.03 176 GLU A N 1
ATOM 1306 C CA . GLU A 1 176 ? 19.084 6.894 -3.028 1.00 62.03 176 GLU A CA 1
ATOM 1307 C C . GLU A 1 176 ? 20.339 7.723 -3.362 1.00 62.03 176 GLU A C 1
ATOM 1309 O O . GLU A 1 176 ? 20.713 8.647 -2.636 1.00 62.03 176 GLU A O 1
ATOM 1314 N N . GLY A 1 177 ? 21.064 7.318 -4.410 1.00 62.88 177 GLY A N 1
ATOM 1315 C CA . GLY A 1 177 ? 22.341 7.928 -4.803 1.00 62.88 177 GLY A CA 1
ATOM 1316 C C . GLY A 1 177 ? 23.600 7.407 -4.089 1.00 62.88 177 GLY A C 1
ATOM 1317 O O . GLY A 1 177 ? 24.694 7.886 -4.386 1.00 62.88 177 GLY A O 1
ATOM 1318 N N . SER A 1 178 ? 23.498 6.431 -3.179 1.00 68.38 178 SER A N 1
ATOM 1319 C CA . SER A 1 178 ? 24.666 5.780 -2.554 1.00 68.38 178 SER A CA 1
ATOM 1320 C C . SER A 1 178 ? 25.272 4.672 -3.435 1.00 68.38 178 SER A C 1
ATOM 1322 O O . SER A 1 178 ? 24.584 4.102 -4.276 1.00 68.38 178 SER A O 1
ATOM 1324 N N . GLU A 1 179 ? 26.554 4.324 -3.237 1.00 67.00 179 GLU A N 1
ATOM 1325 C CA . GLU A 1 179 ? 27.252 3.287 -4.034 1.00 67.00 179 GLU A CA 1
ATOM 1326 C C . GLU A 1 179 ? 26.593 1.900 -3.950 1.00 67.00 179 GLU A C 1
ATOM 1328 O O . GLU A 1 179 ? 26.663 1.125 -4.899 1.00 67.00 179 GLU A O 1
ATOM 1333 N N . ASN A 1 180 ? 25.913 1.614 -2.837 1.00 68.62 180 ASN A N 1
ATOM 1334 C CA . ASN A 1 180 ? 25.200 0.360 -2.599 1.00 68.62 180 ASN A CA 1
ATOM 1335 C C . ASN A 1 180 ? 23.711 0.450 -2.974 1.00 68.62 180 ASN A C 1
ATOM 1337 O O . ASN A 1 180 ? 22.936 -0.397 -2.560 1.00 68.62 180 ASN A O 1
ATOM 1341 N N . TRP A 1 181 ? 23.274 1.485 -3.699 1.00 80.56 181 TRP A N 1
ATOM 1342 C CA . TRP A 1 181 ? 21.887 1.599 -4.150 1.00 80.56 181 TRP A CA 1
ATOM 1343 C C . TRP A 1 181 ? 21.632 0.674 -5.343 1.00 80.56 181 TRP A C 1
ATOM 1345 O O . TRP A 1 181 ? 21.917 1.009 -6.496 1.00 80.56 181 TRP A O 1
ATOM 1355 N N . ASP A 1 182 ? 21.089 -0.502 -5.052 1.00 88.38 182 ASP A N 1
ATOM 1356 C CA . ASP A 1 182 ? 20.709 -1.518 -6.032 1.00 88.38 182 ASP A CA 1
ATOM 1357 C C . ASP A 1 182 ? 19.187 -1.778 -6.028 1.00 88.38 182 ASP A C 1
ATOM 1359 O O . ASP A 1 182 ? 18.715 -2.874 -6.332 1.00 88.38 182 ASP A O 1
ATOM 1363 N N . LEU A 1 183 ? 18.412 -0.728 -5.733 1.00 93.25 183 LEU A N 1
ATOM 1364 C CA . LEU A 1 183 ? 16.950 -0.718 -5.702 1.00 93.25 183 LEU A CA 1
ATOM 1365 C C . LEU A 1 183 ? 16.369 0.197 -6.792 1.00 93.25 183 LEU A C 1
ATOM 1367 O O . LEU A 1 183 ? 16.970 1.204 -7.175 1.00 93.25 183 LEU A O 1
ATOM 1371 N N . ILE A 1 184 ? 15.178 -0.144 -7.277 1.00 94.62 184 ILE A N 1
ATOM 1372 C CA . ILE A 1 184 ? 14.384 0.639 -8.230 1.00 94.62 184 ILE A CA 1
ATOM 1373 C C . ILE A 1 184 ? 13.120 1.110 -7.522 1.00 94.62 184 ILE A C 1
ATOM 1375 O O . ILE A 1 184 ? 12.292 0.275 -7.168 1.00 94.62 184 ILE A O 1
ATOM 1379 N N . GLY A 1 185 ? 12.974 2.420 -7.319 1.00 94.62 185 GLY A N 1
ATOM 1380 C CA . GLY A 1 185 ? 11.743 3.008 -6.783 1.00 94.62 185 GLY A CA 1
ATOM 1381 C C . GLY A 1 185 ? 10.661 3.065 -7.860 1.00 94.62 185 GLY A C 1
ATOM 1382 O O . GLY A 1 185 ? 10.942 3.496 -8.979 1.00 94.62 185 GLY A O 1
ATOM 1383 N N . VAL A 1 186 ? 9.442 2.616 -7.554 1.00 96.19 186 VAL A N 1
ATOM 1384 C CA . VAL A 1 186 ? 8.368 2.479 -8.563 1.00 96.19 186 VAL A CA 1
ATOM 1385 C C . VAL A 1 186 ? 7.339 3.611 -8.546 1.00 96.19 186 VAL A C 1
ATOM 1387 O O . VAL A 1 186 ? 6.546 3.737 -9.480 1.00 96.19 186 VAL A O 1
ATOM 1390 N N . ASP A 1 187 ? 7.358 4.452 -7.516 1.00 94.56 187 ASP A N 1
ATOM 1391 C CA . ASP A 1 187 ? 6.324 5.453 -7.236 1.00 94.56 187 ASP A CA 1
ATOM 1392 C C . ASP A 1 187 ? 6.859 6.846 -6.845 1.00 94.56 187 ASP A C 1
ATOM 1394 O O . ASP A 1 187 ? 6.068 7.789 -6.733 1.00 94.56 187 ASP A O 1
ATOM 1398 N N . GLY A 1 188 ? 8.182 6.988 -6.699 1.00 91.31 188 GLY A N 1
ATOM 1399 C CA . GLY A 1 188 ? 8.868 8.239 -6.356 1.00 91.31 188 GLY A CA 1
ATOM 1400 C C . GLY A 1 188 ? 9.055 9.193 -7.542 1.00 91.31 188 GLY A C 1
ATOM 1401 O O . GLY A 1 188 ? 8.340 10.189 -7.660 1.00 91.31 188 GLY A O 1
ATOM 1402 N N . ASP A 1 189 ? 10.012 8.895 -8.429 1.00 93.19 189 ASP A N 1
ATOM 1403 C CA . ASP A 1 189 ? 10.351 9.724 -9.596 1.00 93.19 189 ASP A CA 1
ATOM 1404 C C . ASP A 1 189 ? 10.263 8.927 -10.905 1.00 93.19 189 ASP A C 1
ATOM 1406 O O . ASP A 1 189 ? 10.895 7.883 -11.079 1.00 93.19 189 ASP A O 1
ATOM 1410 N N . ILE A 1 190 ? 9.476 9.435 -11.853 1.00 95.75 190 ILE A N 1
ATOM 1411 C CA . ILE A 1 190 ? 9.240 8.753 -13.127 1.00 95.75 190 ILE A CA 1
ATOM 1412 C C . ILE A 1 190 ? 10.472 8.752 -14.041 1.00 95.75 190 ILE A C 1
ATOM 1414 O O . ILE A 1 190 ? 10.708 7.774 -14.750 1.00 95.75 190 ILE A O 1
ATOM 1418 N N . GLY A 1 191 ? 11.270 9.823 -14.032 1.00 96.06 191 GLY A N 1
ATOM 1419 C CA . GLY A 1 191 ? 12.480 9.909 -14.845 1.00 96.06 191 GLY A CA 1
ATOM 1420 C C . GLY A 1 191 ? 13.496 8.864 -14.399 1.00 96.06 191 GLY A C 1
ATOM 1421 O O . GLY A 1 191 ? 14.011 8.106 -15.223 1.00 96.06 191 GLY A O 1
ATOM 1422 N N . LEU A 1 192 ? 13.694 8.751 -13.084 1.00 94.00 192 LEU A N 1
ATOM 1423 C CA . LEU A 1 192 ? 14.548 7.732 -12.492 1.00 94.00 192 LEU A CA 1
ATOM 1424 C C . LEU A 1 192 ? 14.035 6.317 -12.782 1.00 94.00 192 LEU A C 1
ATOM 1426 O O . LEU A 1 192 ? 14.832 5.458 -13.166 1.00 94.00 192 LEU A O 1
ATOM 1430 N N . LEU A 1 193 ? 12.724 6.076 -12.677 1.00 96.56 193 LEU A N 1
ATOM 1431 C CA . LEU A 1 193 ? 12.122 4.787 -13.031 1.00 96.56 193 LEU A CA 1
ATOM 1432 C C . LEU A 1 193 ? 12.442 4.392 -14.485 1.00 96.56 193 LEU A C 1
ATOM 1434 O O . LEU A 1 193 ? 12.837 3.252 -14.747 1.00 96.56 193 LEU A O 1
ATOM 1438 N N . HIS A 1 194 ? 12.330 5.329 -15.434 1.00 97.62 194 HIS A N 1
ATOM 1439 C CA . HIS A 1 194 ? 12.698 5.102 -16.841 1.00 97.62 194 HIS A CA 1
ATOM 1440 C C . HIS A 1 194 ? 14.192 4.848 -17.025 1.00 97.62 194 HIS A C 1
ATOM 1442 O O . HIS A 1 194 ? 14.568 3.898 -17.719 1.00 97.62 194 HIS A O 1
ATOM 1448 N N . ASP A 1 195 ? 15.050 5.647 -16.391 1.00 96.38 195 ASP A N 1
ATOM 1449 C CA . ASP A 1 195 ? 16.504 5.480 -16.463 1.00 96.38 195 ASP A CA 1
ATOM 1450 C C . ASP A 1 195 ? 16.942 4.117 -15.911 1.00 96.38 195 ASP A C 1
ATOM 1452 O O . ASP A 1 195 ? 17.774 3.424 -16.510 1.00 96.38 195 ASP A O 1
ATOM 1456 N N . GLN A 1 196 ? 16.339 3.681 -14.805 1.00 95.69 196 GLN A N 1
ATOM 1457 C CA . GLN A 1 196 ? 16.599 2.379 -14.202 1.00 95.69 196 GLN A CA 1
ATOM 1458 C C . GLN A 1 196 ? 16.030 1.232 -15.046 1.00 95.69 196 GLN A C 1
ATOM 1460 O O . GLN A 1 196 ? 16.733 0.243 -15.273 1.00 95.69 196 GLN A O 1
ATOM 1465 N N . CYS A 1 197 ? 14.820 1.366 -15.596 1.00 98.00 197 CYS A N 1
ATOM 1466 C CA . CYS A 1 197 ? 14.267 0.381 -16.528 1.00 98.00 197 CYS A CA 1
ATOM 1467 C C . CYS A 1 197 ? 15.160 0.228 -17.772 1.00 98.00 197 CYS A C 1
ATOM 1469 O O . CYS A 1 197 ? 15.491 -0.886 -18.188 1.00 98.00 197 CYS A O 1
ATOM 1471 N N . LYS A 1 198 ? 15.648 1.339 -18.331 1.00 98.00 198 LYS A N 1
ATOM 1472 C CA . LYS A 1 198 ? 16.606 1.333 -19.443 1.00 98.00 198 LYS A CA 1
ATOM 1473 C C . LYS A 1 198 ? 17.910 0.633 -19.071 1.00 98.00 198 LYS A C 1
ATOM 1475 O O . LYS A 1 198 ? 18.399 -0.190 -19.843 1.00 98.00 198 LYS A O 1
ATOM 1480 N N . LYS A 1 199 ? 18.463 0.941 -17.897 1.00 96.88 199 LYS A N 1
ATOM 1481 C CA . LYS A 1 199 ? 19.742 0.397 -17.426 1.00 96.88 199 LYS A CA 1
ATOM 1482 C C . LYS A 1 199 ? 19.686 -1.106 -17.149 1.00 96.88 199 LYS A C 1
ATOM 1484 O O . LYS A 1 199 ? 20.600 -1.820 -17.551 1.00 96.88 199 LYS A O 1
ATOM 1489 N N . TYR A 1 200 ? 18.652 -1.573 -16.454 1.00 97.38 200 TYR A N 1
ATOM 1490 C CA . TYR A 1 200 ? 18.600 -2.939 -15.920 1.00 97.38 200 TYR A CA 1
ATOM 1491 C C . TYR A 1 200 ? 17.733 -3.898 -16.741 1.00 97.38 200 TYR A C 1
ATOM 1493 O O . TYR A 1 200 ? 17.968 -5.102 -16.709 1.00 97.38 200 TYR A O 1
ATOM 1501 N N . TYR A 1 201 ? 16.777 -3.374 -17.512 1.00 98.19 201 TYR A N 1
ATOM 1502 C CA . TYR A 1 201 ? 15.815 -4.162 -18.291 1.00 98.19 201 TYR A CA 1
ATOM 1503 C C . T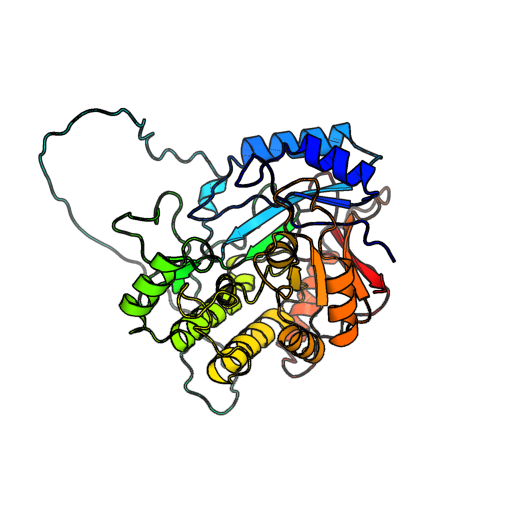YR A 1 201 ? 15.813 -3.793 -19.780 1.00 98.19 201 TYR A C 1
ATOM 1505 O O . TYR A 1 201 ? 14.931 -4.218 -20.520 1.00 98.19 201 TYR A O 1
ATOM 1513 N N . ASN A 1 202 ? 16.783 -2.994 -20.244 1.00 97.94 202 ASN A N 1
ATOM 1514 C CA . ASN A 1 202 ? 16.860 -2.518 -21.629 1.00 97.94 202 ASN A CA 1
ATOM 1515 C C . ASN A 1 202 ? 15.568 -1.805 -22.096 1.00 97.94 202 ASN A C 1
ATOM 1517 O O . ASN A 1 202 ? 15.187 -1.879 -23.264 1.00 97.94 202 ASN A O 1
ATOM 1521 N N . GLY A 1 203 ? 14.881 -1.132 -21.165 1.00 97.56 203 GLY A N 1
ATOM 1522 C CA . GLY A 1 203 ? 13.626 -0.416 -21.409 1.00 97.56 203 GLY A CA 1
ATOM 1523 C C . GLY A 1 203 ? 12.384 -1.311 -21.459 1.00 97.56 203 GLY A C 1
ATOM 1524 O O . GLY A 1 203 ? 11.305 -0.829 -21.799 1.00 97.56 203 GLY A O 1
ATOM 1525 N N . ASP A 1 204 ? 12.506 -2.604 -21.141 1.00 98.38 204 ASP A N 1
ATOM 1526 C CA . ASP A 1 204 ? 11.366 -3.516 -21.082 1.00 98.38 204 ASP A CA 1
ATOM 1527 C C . ASP A 1 204 ? 10.617 -3.386 -19.747 1.00 98.38 204 ASP A C 1
ATOM 1529 O O . ASP A 1 204 ? 10.890 -4.086 -18.768 1.00 98.38 204 ASP A O 1
ATOM 1533 N N . PHE A 1 205 ? 9.622 -2.501 -19.726 1.00 98.50 205 PHE A N 1
ATOM 1534 C CA . PHE A 1 205 ? 8.753 -2.312 -18.566 1.00 98.50 205 PHE A CA 1
ATOM 1535 C C . PHE A 1 205 ? 7.937 -3.553 -18.195 1.00 98.50 205 PHE A C 1
ATOM 1537 O O . PHE A 1 205 ? 7.586 -3.707 -17.027 1.00 98.50 205 PHE A O 1
ATOM 1544 N N . TYR A 1 206 ? 7.674 -4.474 -19.127 1.00 98.75 206 TYR A N 1
ATOM 1545 C CA . TYR A 1 206 ? 7.016 -5.733 -18.774 1.00 98.75 206 TYR A CA 1
ATOM 1546 C C . TYR A 1 206 ? 7.945 -6.651 -17.983 1.00 98.75 206 TYR A C 1
ATOM 1548 O O . TYR A 1 206 ? 7.482 -7.349 -17.087 1.00 98.75 206 TYR A O 1
ATOM 1556 N N . ALA A 1 207 ? 9.246 -6.650 -18.285 1.00 98.69 207 ALA A N 1
ATOM 1557 C CA . ALA A 1 207 ? 10.222 -7.411 -17.510 1.00 98.69 207 ALA A CA 1
ATOM 1558 C C . ALA A 1 207 ? 10.392 -6.822 -16.099 1.00 98.69 207 ALA A C 1
ATOM 1560 O O . ALA A 1 207 ? 10.355 -7.570 -15.125 1.00 98.69 207 ALA A O 1
ATOM 1561 N N . LEU A 1 208 ? 10.471 -5.490 -15.982 1.00 98.69 208 LEU A N 1
ATOM 1562 C CA . LEU A 1 208 ? 10.482 -4.809 -14.681 1.00 98.69 208 LEU A CA 1
ATOM 1563 C C . LEU A 1 208 ? 9.197 -5.085 -13.883 1.00 98.69 208 LEU A C 1
ATOM 1565 O O . LEU A 1 208 ? 9.265 -5.415 -12.704 1.00 98.69 208 LEU A O 1
ATOM 1569 N N . SER A 1 209 ? 8.027 -5.006 -14.522 1.00 98.75 209 SER A N 1
ATOM 1570 C CA . SER A 1 209 ? 6.747 -5.323 -13.879 1.00 98.75 209 SER A CA 1
ATOM 1571 C C . SER A 1 209 ? 6.659 -6.789 -13.446 1.00 98.75 209 SER A C 1
ATOM 1573 O O . SER A 1 209 ? 6.154 -7.080 -12.363 1.00 98.75 209 SER A O 1
ATOM 1575 N N . ALA A 1 210 ? 7.195 -7.722 -14.235 1.00 98.75 210 ALA A N 1
ATOM 1576 C CA . ALA A 1 210 ? 7.263 -9.121 -13.835 1.00 98.75 210 ALA A CA 1
ATOM 1577 C C . ALA A 1 210 ? 8.136 -9.324 -12.585 1.00 98.75 210 ALA A C 1
ATOM 1579 O O . ALA A 1 210 ? 7.765 -10.117 -11.718 1.00 98.75 210 ALA A O 1
ATOM 1580 N N . ASP A 1 211 ? 9.248 -8.594 -12.469 1.00 98.69 211 ASP A N 1
ATOM 1581 C CA . ASP A 1 211 ? 10.111 -8.624 -11.286 1.00 98.69 211 ASP A CA 1
ATOM 1582 C C . ASP A 1 211 ? 9.490 -7.918 -10.074 1.00 98.69 211 ASP A C 1
ATOM 1584 O O . ASP A 1 211 ? 9.607 -8.434 -8.962 1.00 98.69 211 ASP A O 1
ATOM 1588 N N . TYR A 1 212 ? 8.740 -6.832 -10.282 1.00 98.81 212 TYR A N 1
ATOM 1589 C CA . TYR A 1 212 ? 7.903 -6.229 -9.242 1.00 98.81 212 TYR A CA 1
ATOM 1590 C C . TYR A 1 212 ? 6.947 -7.265 -8.640 1.00 98.81 212 TYR A C 1
ATOM 1592 O O . TYR A 1 212 ? 6.996 -7.517 -7.441 1.00 98.81 212 TYR A O 1
ATOM 1600 N N . TYR A 1 213 ? 6.150 -7.953 -9.467 1.00 98.88 213 TYR A N 1
ATOM 1601 C CA . TYR A 1 213 ? 5.207 -8.961 -8.970 1.00 98.88 213 TYR A CA 1
ATOM 1602 C C . TYR A 1 213 ? 5.897 -10.195 -8.387 1.00 98.88 213 TYR A C 1
ATOM 1604 O O . TYR A 1 213 ? 5.396 -10.793 -7.436 1.00 98.88 213 TYR A O 1
ATOM 1612 N N . ARG A 1 214 ? 7.063 -10.580 -8.921 1.00 98.38 214 ARG A N 1
ATOM 1613 C CA . ARG A 1 214 ? 7.883 -11.648 -8.333 1.00 98.38 214 ARG A CA 1
ATOM 1614 C C . ARG A 1 214 ? 8.331 -11.287 -6.919 1.00 98.38 214 ARG A C 1
ATOM 1616 O O . ARG A 1 214 ? 8.362 -12.170 -6.069 1.00 98.38 214 ARG A O 1
ATOM 1623 N N . PHE A 1 215 ? 8.680 -10.027 -6.677 1.00 98.12 215 PHE A N 1
ATOM 1624 C CA . PHE A 1 215 ? 9.080 -9.560 -5.356 1.00 98.12 215 PHE A CA 1
ATOM 1625 C C . PHE A 1 215 ? 7.873 -9.374 -4.428 1.00 98.12 215 PHE A C 1
ATOM 1627 O O . PHE A 1 215 ? 7.901 -9.860 -3.298 1.00 98.12 215 PHE A O 1
ATOM 1634 N N . GLU A 1 216 ? 6.787 -8.779 -4.923 1.00 98.50 216 GLU A N 1
ATOM 1635 C CA . GLU A 1 216 ? 5.510 -8.620 -4.212 1.00 98.50 216 GLU A CA 1
ATOM 1636 C C . GLU A 1 216 ? 4.959 -9.966 -3.717 1.00 98.50 216 GLU A C 1
ATOM 1638 O O . GLU A 1 216 ? 4.532 -10.081 -2.574 1.00 98.50 216 GLU A O 1
ATOM 1643 N N . ALA A 1 217 ? 5.073 -11.036 -4.512 1.00 98.06 217 ALA A N 1
ATOM 1644 C CA . ALA A 1 217 ? 4.677 -12.387 -4.100 1.00 98.06 217 ALA A CA 1
ATOM 1645 C C . ALA A 1 217 ? 5.384 -12.883 -2.820 1.00 98.06 217 ALA A C 1
ATOM 1647 O O . ALA A 1 217 ? 4.866 -13.763 -2.132 1.00 98.06 217 ALA A O 1
ATOM 1648 N N . CYS A 1 218 ? 6.551 -12.322 -2.486 1.00 96.00 218 CYS A N 1
ATOM 1649 C CA . CYS A 1 218 ? 7.321 -12.664 -1.292 1.00 96.00 218 CYS A CA 1
ATOM 1650 C C . CYS A 1 218 ? 6.959 -11.806 -0.067 1.00 96.00 218 CYS A C 1
ATOM 1652 O O . CYS A 1 218 ? 7.442 -12.103 1.028 1.00 96.00 218 CYS A O 1
ATOM 1654 N N . VAL A 1 219 ? 6.134 -10.758 -0.208 1.00 95.81 219 VAL A N 1
ATOM 1655 C CA . VAL A 1 219 ? 5.890 -9.772 0.864 1.00 95.81 219 VAL A CA 1
ATOM 1656 C C . VAL A 1 219 ? 5.332 -10.427 2.131 1.00 95.81 219 VAL A C 1
ATOM 1658 O O . VAL A 1 219 ? 5.737 -10.099 3.248 1.00 95.81 219 VAL A O 1
ATOM 1661 N N . ALA A 1 220 ? 4.464 -11.431 1.975 1.00 93.62 220 ALA A N 1
ATOM 1662 C CA . ALA A 1 220 ? 3.866 -12.133 3.101 1.00 93.62 220 ALA A CA 1
ATOM 1663 C C . ALA A 1 220 ? 4.871 -13.007 3.868 1.00 93.62 220 ALA A C 1
ATOM 1665 O O . ALA A 1 220 ? 4.839 -13.033 5.098 1.00 93.62 220 ALA A O 1
ATOM 1666 N N . GLU A 1 221 ? 5.795 -13.675 3.170 1.00 91.12 221 GLU A N 1
ATOM 1667 C CA . GLU A 1 221 ? 6.876 -14.444 3.801 1.00 91.12 221 GLU A CA 1
ATOM 1668 C C . GLU A 1 221 ? 7.902 -13.526 4.471 1.00 91.12 221 GLU A C 1
ATOM 1670 O O . GLU A 1 221 ? 8.365 -13.803 5.579 1.00 91.12 221 GLU A O 1
ATOM 1675 N N . ARG A 1 222 ? 8.242 -12.415 3.814 1.00 90.81 222 ARG A N 1
ATOM 1676 C CA . ARG A 1 222 ? 9.289 -11.496 4.269 1.00 90.81 222 ARG A CA 1
ATOM 1677 C C . ARG A 1 222 ? 8.852 -10.679 5.476 1.00 90.81 222 ARG A C 1
ATOM 1679 O O . ARG A 1 222 ? 9.617 -10.549 6.430 1.00 90.81 222 ARG A O 1
ATOM 1686 N N . LEU A 1 223 ? 7.624 -10.163 5.457 1.00 91.56 223 LEU A N 1
ATOM 168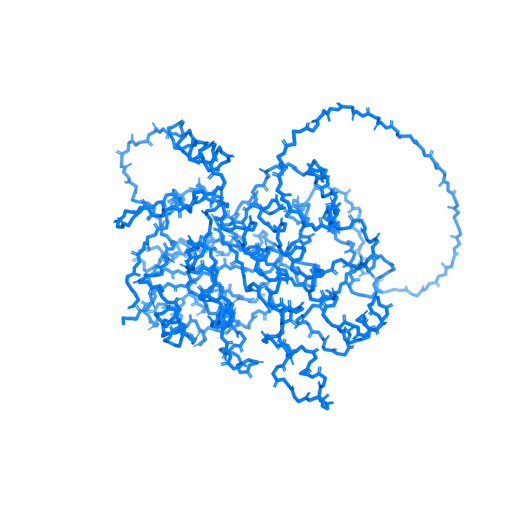7 C CA . LEU A 1 223 ? 7.156 -9.188 6.445 1.00 91.56 223 LEU A CA 1
ATOM 1688 C C . LEU A 1 223 ? 6.122 -9.742 7.421 1.00 91.56 223 LEU A C 1
ATOM 1690 O O . LEU A 1 223 ? 5.961 -9.181 8.503 1.00 91.56 223 LEU A O 1
ATOM 1694 N N . HIS A 1 224 ? 5.424 -10.824 7.059 1.00 92.44 224 HIS A N 1
ATOM 1695 C CA . HIS A 1 224 ? 4.244 -11.304 7.782 1.00 92.44 224 HIS A CA 1
ATOM 1696 C C . HIS A 1 224 ? 3.276 -10.143 8.092 1.00 92.44 224 HIS A C 1
ATOM 1698 O O . HIS A 1 224 ? 3.033 -9.851 9.262 1.00 92.44 224 HIS A O 1
ATOM 1704 N N . PRO A 1 225 ? 2.751 -9.425 7.083 1.00 95.56 225 PRO A N 1
ATOM 1705 C CA . PRO A 1 225 ? 1.936 -8.247 7.320 1.00 95.56 225 PRO A CA 1
ATOM 1706 C C . PRO A 1 225 ? 0.538 -8.620 7.821 1.00 95.56 225 PRO A C 1
ATOM 1708 O O . PRO A 1 225 ? 0.086 -9.761 7.680 1.00 95.56 225 PRO A O 1
ATOM 1711 N N . THR A 1 226 ? -0.165 -7.655 8.408 1.00 97.25 226 THR A N 1
ATOM 1712 C CA . THR A 1 226 ? -1.585 -7.820 8.754 1.00 97.25 226 THR A CA 1
ATOM 1713 C C . THR A 1 226 ? -2.461 -7.810 7.499 1.00 97.25 226 THR A C 1
ATOM 1715 O O . THR A 1 226 ? -3.449 -8.542 7.458 1.00 97.25 226 THR A O 1
ATOM 1718 N N . PHE A 1 227 ? -2.083 -7.038 6.475 1.00 98.56 227 PHE A N 1
ATOM 1719 C CA . PHE A 1 227 ? -2.707 -7.028 5.148 1.00 98.56 227 PHE A CA 1
ATOM 1720 C C . PHE A 1 227 ? -1.724 -6.583 4.052 1.00 98.56 227 PHE A C 1
ATOM 1722 O O . PHE A 1 227 ? -0.693 -5.976 4.350 1.00 98.56 227 PHE A O 1
ATOM 1729 N N . ILE A 1 228 ? -2.034 -6.920 2.798 1.00 98.69 228 ILE A N 1
ATOM 1730 C CA . ILE A 1 228 ? -1.226 -6.573 1.615 1.00 98.69 228 ILE A CA 1
ATOM 1731 C C . ILE A 1 228 ? -1.606 -5.164 1.149 1.00 98.69 228 ILE A C 1
ATOM 1733 O O . ILE A 1 228 ? -2.795 -4.897 0.985 1.00 98.69 228 ILE A O 1
ATOM 1737 N N . GLY A 1 229 ? -0.626 -4.276 0.981 1.00 98.19 229 GLY A N 1
ATOM 1738 C CA . GLY A 1 229 ? -0.808 -2.905 0.496 1.00 98.19 229 GLY A CA 1
ATOM 1739 C C . GLY A 1 229 ? -1.102 -2.841 -1.004 1.00 98.19 229 GLY A C 1
ATOM 1740 O O . GLY A 1 229 ? -1.233 -3.870 -1.661 1.00 98.19 229 GLY A O 1
ATOM 1741 N N . HIS A 1 230 ? -1.230 -1.623 -1.531 1.00 98.25 230 HIS A N 1
ATOM 1742 C CA . HIS A 1 230 ? -1.451 -1.242 -2.943 1.00 98.25 230 HIS A CA 1
ATOM 1743 C C . HIS A 1 230 ? -0.741 -2.128 -4.005 1.00 98.25 230 HIS A C 1
ATOM 1745 O O . HIS A 1 230 ? 0.272 -1.775 -4.599 1.00 98.25 230 HIS A O 1
ATOM 1751 N N . PHE A 1 231 ? -1.343 -3.280 -4.305 1.00 98.69 231 PHE A N 1
ATOM 1752 C CA . PHE A 1 231 ? -0.710 -4.439 -4.956 1.00 98.69 231 PHE A CA 1
ATOM 1753 C C . PHE A 1 231 ? -0.088 -4.211 -6.344 1.00 98.69 231 PHE A C 1
ATOM 1755 O O . PHE A 1 231 ? 0.800 -4.951 -6.756 1.00 98.69 231 PHE A O 1
ATOM 1762 N N . ASP A 1 232 ? -0.587 -3.257 -7.122 1.00 98.38 232 ASP A N 1
ATOM 1763 C CA . ASP A 1 232 ? -0.151 -2.967 -8.491 1.00 98.38 232 ASP A CA 1
ATOM 1764 C C . ASP A 1 232 ? 0.469 -1.567 -8.630 1.00 98.38 232 ASP A C 1
ATOM 1766 O O . ASP A 1 232 ? 0.425 -0.965 -9.712 1.00 98.38 232 ASP A O 1
ATOM 1770 N N . LEU A 1 233 ? 1.116 -1.075 -7.564 1.00 98.44 233 LEU A N 1
ATOM 1771 C CA . LEU A 1 233 ? 1.760 0.242 -7.494 1.00 98.44 233 LEU A CA 1
ATOM 1772 C C . LEU A 1 233 ? 2.738 0.529 -8.645 1.00 98.44 233 LEU A C 1
ATOM 1774 O O . LEU A 1 233 ? 2.879 1.683 -9.039 1.00 98.44 233 LEU A O 1
ATOM 1778 N N . ILE A 1 234 ? 3.350 -0.490 -9.264 1.00 98.19 234 ILE A N 1
ATOM 1779 C CA . ILE A 1 234 ? 4.213 -0.347 -10.460 1.00 98.19 234 ILE A CA 1
ATOM 1780 C C . ILE A 1 234 ? 3.564 0.453 -11.606 1.00 98.19 234 ILE A C 1
ATOM 1782 O O . ILE A 1 234 ? 4.239 0.998 -12.478 1.00 98.19 234 ILE A O 1
ATOM 1786 N N . THR A 1 235 ? 2.238 0.549 -11.606 1.00 97.75 235 THR A N 1
ATOM 1787 C CA . THR A 1 235 ? 1.451 1.296 -12.592 1.00 97.75 235 THR A CA 1
ATOM 1788 C C . THR A 1 235 ? 1.190 2.754 -12.194 1.00 97.75 235 THR A C 1
ATOM 1790 O O . THR A 1 235 ? 0.459 3.457 -12.892 1.00 97.75 235 THR A O 1
ATOM 1793 N N . ARG A 1 236 ? 1.776 3.249 -11.096 1.00 96.88 236 ARG A N 1
ATOM 1794 C CA . ARG A 1 236 ? 1.529 4.576 -10.507 1.00 96.88 236 ARG A CA 1
ATOM 1795 C C . ARG A 1 236 ? 1.575 5.729 -11.498 1.00 96.88 236 ARG A C 1
ATOM 1797 O O . ARG A 1 236 ? 0.772 6.657 -11.389 1.00 96.88 236 ARG A O 1
ATOM 1804 N N . PHE A 1 237 ? 2.497 5.677 -12.448 1.00 97.50 237 PHE A N 1
ATOM 1805 C CA . PHE A 1 237 ? 2.688 6.713 -13.459 1.00 97.50 237 PHE A CA 1
ATOM 1806 C C . PHE A 1 237 ? 2.036 6.390 -14.809 1.00 97.50 237 PHE A C 1
ATOM 1808 O O . PHE A 1 237 ? 2.113 7.193 -15.736 1.00 97.50 237 PHE A O 1
ATOM 1815 N N . ASN A 1 238 ? 1.390 5.230 -14.948 1.00 97.00 238 ASN A N 1
ATOM 1816 C CA . ASN A 1 238 ? 0.951 4.730 -16.248 1.00 97.00 238 ASN A CA 1
ATOM 1817 C C . ASN A 1 238 ? -0.197 5.558 -16.860 1.00 97.00 238 ASN A C 1
ATOM 1819 O O . ASN A 1 238 ? -0.329 5.596 -18.079 1.00 97.00 238 ASN A O 1
ATOM 1823 N N . ASP A 1 239 ? -0.959 6.290 -16.037 1.00 96.88 239 ASP A N 1
ATOM 1824 C CA . ASP A 1 239 ? -2.038 7.192 -16.467 1.00 96.88 239 ASP A CA 1
ATOM 1825 C C . ASP A 1 239 ? -1.562 8.523 -17.091 1.00 96.88 239 ASP A C 1
ATOM 1827 O O . ASP A 1 239 ? -2.367 9.213 -17.728 1.00 96.88 239 ASP A O 1
ATOM 1831 N N . LEU A 1 240 ? -0.286 8.895 -16.916 1.00 96.94 240 LEU A N 1
ATOM 1832 C CA . LEU A 1 240 ? 0.319 10.085 -17.536 1.00 96.94 240 LEU A CA 1
ATOM 1833 C C . LEU A 1 240 ? 0.465 9.906 -19.047 1.00 96.94 240 LEU A C 1
ATOM 1835 O O . LEU A 1 240 ? 0.537 8.778 -19.514 1.00 96.94 240 LEU A O 1
ATOM 1839 N N . SER A 1 241 ? 0.559 10.985 -19.828 1.00 96.44 241 SER A N 1
ATOM 1840 C CA . SER A 1 241 ? 0.774 10.887 -21.284 1.00 96.44 241 SER A CA 1
ATOM 1841 C C . SER A 1 241 ? 2.083 10.152 -21.631 1.00 96.44 241 SER A C 1
ATOM 1843 O O . SER A 1 241 ? 2.981 10.045 -20.795 1.00 96.44 241 SER A O 1
ATOM 1845 N N . ARG A 1 242 ? 2.222 9.647 -22.867 1.00 95.56 242 ARG A N 1
ATOM 1846 C CA . ARG A 1 242 ? 3.487 9.020 -23.313 1.00 95.56 242 ARG A CA 1
ATOM 1847 C C . ARG A 1 242 ? 4.638 10.022 -23.287 1.00 95.56 242 ARG A C 1
ATOM 1849 O O . ARG A 1 242 ? 5.768 9.653 -22.985 1.00 95.56 242 ARG A O 1
ATOM 1856 N N . GLU A 1 243 ? 4.336 11.271 -23.615 1.00 96.06 243 GLU A N 1
ATOM 1857 C CA . GLU A 1 243 ? 5.267 12.393 -23.623 1.00 96.06 243 GLU A CA 1
ATOM 1858 C C . GLU A 1 243 ? 5.782 12.709 -22.212 1.00 96.06 243 GLU A C 1
ATOM 1860 O O . GLU A 1 243 ? 6.958 13.026 -22.052 1.00 96.06 243 GLU A O 1
ATOM 1865 N N . ASP A 1 244 ? 4.931 12.538 -21.197 1.00 96.50 244 ASP A N 1
ATOM 1866 C CA . ASP A 1 244 ? 5.270 12.715 -19.780 1.00 96.50 244 ASP A CA 1
ATOM 1867 C C . ASP A 1 244 ? 5.835 11.438 -19.132 1.00 96.50 244 ASP A C 1
ATOM 1869 O O . ASP A 1 244 ? 6.001 11.391 -17.917 1.00 96.50 244 ASP A O 1
ATOM 1873 N N . GLY A 1 245 ? 6.117 10.393 -19.920 1.00 95.12 245 GLY A N 1
ATOM 1874 C CA . GLY A 1 245 ? 6.703 9.133 -19.455 1.00 95.12 245 GLY A CA 1
ATOM 1875 C C . GLY A 1 245 ? 5.705 8.078 -18.959 1.00 95.12 245 GLY A C 1
ATOM 1876 O O . GLY A 1 245 ? 6.135 7.043 -18.457 1.00 95.12 245 GLY A O 1
ATOM 1877 N N . GLY A 1 246 ? 4.393 8.283 -19.093 1.00 96.62 246 GLY A N 1
ATOM 1878 C CA . GLY A 1 246 ? 3.374 7.267 -18.793 1.00 96.62 246 GLY A CA 1
ATOM 1879 C C . GLY A 1 246 ? 3.101 6.295 -19.952 1.00 96.62 246 GLY A C 1
ATOM 1880 O O . GLY A 1 246 ? 3.867 6.209 -20.915 1.00 96.62 246 GLY A O 1
ATOM 1881 N N . HIS A 1 247 ? 1.999 5.539 -19.866 1.00 95.00 247 HIS A N 1
ATOM 1882 C CA . HIS A 1 247 ? 1.588 4.501 -20.835 1.00 95.00 247 HIS A CA 1
ATOM 1883 C C . HIS A 1 247 ? 2.725 3.541 -21.261 1.00 95.00 247 HIS A C 1
ATOM 1885 O O . HIS A 1 247 ? 2.841 3.159 -22.438 1.00 95.00 247 HIS A O 1
ATOM 1891 N N . PHE A 1 248 ? 3.591 3.168 -20.318 1.00 96.38 248 PHE A N 1
ATOM 1892 C CA . PHE A 1 248 ? 4.702 2.236 -20.527 1.00 96.38 248 PHE A CA 1
ATOM 1893 C C . PHE A 1 248 ? 4.276 0.764 -20.395 1.00 96.38 248 PHE A C 1
ATOM 1895 O O . PHE A 1 248 ? 4.971 -0.120 -20.897 1.00 96.38 248 PHE A O 1
ATOM 1902 N N . LEU A 1 249 ? 3.109 0.502 -19.799 1.00 96.69 249 LEU A N 1
ATOM 1903 C CA . LEU A 1 249 ? 2.453 -0.806 -19.763 1.00 96.69 249 LEU A CA 1
ATOM 1904 C C . LEU A 1 249 ? 1.078 -0.734 -20.433 1.00 96.69 249 LEU A C 1
ATOM 1906 O O . LEU A 1 249 ? 0.322 0.215 -20.225 1.00 96.69 249 LEU A O 1
ATOM 1910 N N . ASP A 1 250 ? 0.736 -1.767 -21.201 1.00 97.06 250 ASP A N 1
ATOM 1911 C CA . ASP A 1 250 ? -0.663 -2.110 -21.453 1.00 97.06 250 ASP A CA 1
ATOM 1912 C C . ASP A 1 250 ? -1.119 -3.037 -20.323 1.00 97.06 250 ASP A C 1
ATOM 1914 O O . ASP A 1 250 ? -0.702 -4.194 -20.245 1.00 97.06 250 ASP A O 1
ATOM 1918 N N . GLU A 1 251 ? -1.948 -2.512 -19.427 1.00 95.94 251 GLU A N 1
ATOM 1919 C CA . GLU A 1 251 ? -2.435 -3.226 -18.244 1.00 95.94 251 GLU A CA 1
ATOM 1920 C C . GLU A 1 251 ? -3.476 -4.316 -18.580 1.00 95.94 251 GLU A C 1
ATOM 1922 O O . GLU A 1 251 ? -3.897 -5.053 -17.693 1.00 95.94 251 GLU A O 1
ATOM 1927 N N . GLN A 1 252 ? -3.858 -4.473 -19.856 1.00 95.75 252 GLN A N 1
ATOM 1928 C CA . GLN A 1 252 ? -4.636 -5.621 -20.352 1.00 95.75 252 GLN A CA 1
ATOM 1929 C C . GLN A 1 252 ? -3.752 -6.720 -20.960 1.00 95.75 252 GLN A C 1
ATOM 1931 O O . GLN A 1 252 ? -4.229 -7.806 -21.295 1.00 95.75 252 GLN A O 1
ATOM 1936 N N . SER A 1 253 ? -2.455 -6.458 -21.127 1.00 97.88 253 SER A N 1
ATOM 1937 C CA . SER A 1 253 ? -1.519 -7.416 -21.705 1.00 97.88 253 SER A CA 1
ATOM 1938 C C . SER A 1 253 ? -1.261 -8.583 -20.758 1.00 97.88 253 SER A C 1
ATOM 1940 O O . SER A 1 253 ? -0.958 -8.405 -19.580 1.00 97.88 253 SER A O 1
ATOM 1942 N N . GLU A 1 254 ? -1.226 -9.797 -21.302 1.00 97.31 254 GLU A N 1
ATOM 1943 C CA . GLU A 1 254 ? -0.831 -11.001 -20.560 1.00 97.31 254 GLU A CA 1
ATOM 1944 C C . GLU A 1 254 ? 0.607 -10.952 -20.027 1.00 97.31 254 GLU A C 1
ATOM 1946 O O . GLU A 1 254 ? 0.947 -11.630 -19.055 1.00 97.31 254 GLU A O 1
ATOM 1951 N N . ARG A 1 255 ? 1.458 -10.104 -20.618 1.00 98.25 255 ARG A N 1
ATOM 1952 C CA . ARG A 1 255 ? 2.805 -9.847 -20.094 1.00 98.25 255 ARG A CA 1
ATOM 1953 C C . ARG A 1 255 ? 2.779 -9.110 -18.748 1.00 98.25 255 ARG A C 1
ATOM 1955 O O . ARG A 1 255 ? 3.748 -9.225 -18.007 1.00 98.25 255 ARG A O 1
ATOM 1962 N N . TYR A 1 256 ? 1.696 -8.393 -18.444 1.00 98.44 256 TYR A N 1
ATOM 1963 C CA . TYR A 1 256 ? 1.445 -7.710 -17.172 1.00 98.44 256 TYR A CA 1
ATOM 1964 C C . TYR A 1 256 ? 0.526 -8.539 -16.255 1.00 98.44 256 TYR A C 1
ATOM 1966 O O . TYR A 1 256 ? 0.900 -8.852 -15.123 1.00 98.44 256 TYR A O 1
ATOM 1974 N N . LEU A 1 257 ? -0.628 -8.992 -16.766 1.00 98.06 257 LEU A N 1
ATOM 1975 C CA . LEU A 1 257 ? -1.617 -9.749 -15.985 1.00 98.06 257 LEU A CA 1
ATOM 1976 C C . LEU A 1 257 ? -1.100 -11.125 -15.543 1.00 98.06 257 LEU A C 1
ATOM 1978 O O . LEU A 1 257 ? -1.426 -11.602 -14.459 1.00 98.06 257 LEU A O 1
ATOM 1982 N N . GLY A 1 258 ? -0.278 -11.794 -16.357 1.00 98.44 258 GLY A N 1
ATOM 1983 C CA . GLY A 1 258 ? 0.286 -13.103 -16.020 1.00 98.44 258 GLY A CA 1
ATOM 1984 C C . GLY A 1 258 ? 1.112 -13.091 -14.722 1.00 98.44 258 GLY A C 1
ATOM 1985 O O . GLY A 1 258 ? 0.833 -13.895 -13.829 1.00 98.44 258 GLY A O 1
ATOM 1986 N N . PRO A 1 259 ? 2.137 -12.224 -14.594 1.00 98.75 259 PRO A N 1
ATOM 1987 C CA . PRO A 1 259 ? 2.864 -12.030 -13.339 1.00 98.75 259 PRO A CA 1
ATOM 1988 C C . PRO A 1 259 ? 1.982 -11.621 -12.152 1.00 98.75 259 PRO A C 1
ATOM 1990 O O . PRO A 1 259 ? 2.101 -12.242 -11.096 1.00 98.75 259 PRO A O 1
ATOM 1993 N N . ALA A 1 260 ? 1.067 -10.661 -12.336 1.00 98.75 260 ALA A N 1
ATOM 1994 C CA . ALA A 1 260 ? 0.157 -10.202 -11.283 1.00 98.75 260 ALA A CA 1
ATOM 1995 C C . ALA A 1 260 ? -0.689 -11.355 -10.712 1.00 98.75 260 ALA A C 1
ATOM 1997 O O . ALA A 1 260 ? -0.714 -11.583 -9.501 1.00 98.75 260 ALA A O 1
ATOM 1998 N N . ARG A 1 261 ? -1.288 -12.177 -11.584 1.00 98.44 261 ARG A N 1
ATOM 1999 C CA . ARG A 1 261 ? -2.063 -13.364 -11.185 1.00 98.44 261 ARG A CA 1
ATOM 2000 C C . ARG A 1 261 ? -1.258 -14.371 -10.383 1.00 98.44 261 ARG A C 1
ATOM 2002 O O . ARG A 1 261 ? -1.767 -14.932 -9.415 1.00 98.44 261 ARG A O 1
ATOM 2009 N N . ARG A 1 262 ? -0.004 -14.620 -10.775 1.00 98.56 262 ARG A N 1
ATOM 2010 C CA . ARG A 1 262 ? 0.876 -15.540 -10.037 1.00 98.56 262 ARG A CA 1
ATOM 2011 C C . ARG A 1 262 ? 1.189 -15.015 -8.640 1.00 98.56 262 ARG A C 1
ATOM 2013 O O . ARG A 1 262 ? 1.187 -15.805 -7.702 1.00 98.56 262 ARG A O 1
ATOM 2020 N N . ALA A 1 263 ? 1.413 -13.709 -8.502 1.00 98.75 263 ALA A N 1
ATOM 2021 C CA . ALA A 1 263 ? 1.629 -13.088 -7.202 1.00 98.75 263 ALA A CA 1
ATOM 2022 C C . ALA A 1 263 ? 0.374 -13.168 -6.316 1.00 98.75 263 ALA A C 1
ATOM 2024 O O . ALA A 1 263 ? 0.473 -13.619 -5.177 1.00 98.75 263 ALA A O 1
ATOM 2025 N N . MET A 1 264 ? -0.821 -12.878 -6.848 1.00 98.50 264 MET A N 1
ATOM 2026 C CA . MET A 1 264 ? -2.073 -13.074 -6.100 1.00 98.50 264 MET A CA 1
ATOM 2027 C C . MET A 1 264 ? -2.271 -14.530 -5.670 1.00 98.50 264 MET A C 1
ATOM 2029 O O . MET A 1 264 ? -2.581 -14.794 -4.511 1.00 98.50 264 MET A O 1
ATOM 2033 N N . ALA A 1 265 ? -2.045 -15.488 -6.573 1.00 97.81 265 ALA A N 1
ATOM 2034 C CA . ALA A 1 265 ? -2.175 -16.911 -6.267 1.00 97.81 265 ALA A CA 1
ATOM 2035 C C . ALA A 1 265 ? -1.193 -17.382 -5.178 1.00 97.81 265 ALA A C 1
ATOM 2037 O O . ALA A 1 265 ? -1.523 -18.289 -4.416 1.00 97.81 265 ALA A O 1
ATOM 2038 N N . ALA A 1 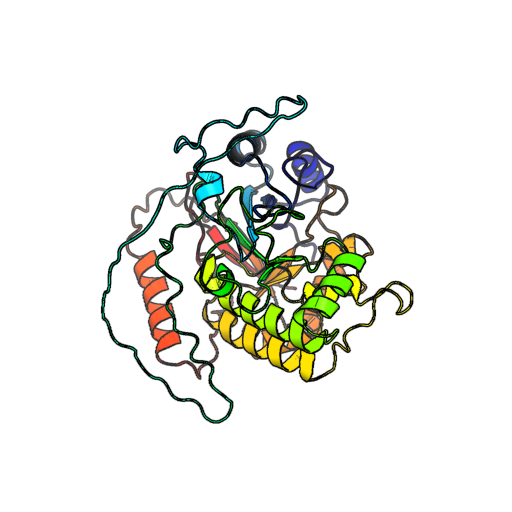266 ? -0.012 -16.763 -5.080 1.00 97.56 266 ALA A N 1
ATOM 2039 C CA . ALA A 1 266 ? 0.948 -17.028 -4.010 1.00 97.56 266 ALA A CA 1
ATOM 2040 C C . ALA A 1 266 ? 0.530 -16.400 -2.668 1.00 97.56 266 ALA A C 1
ATOM 2042 O O . ALA A 1 266 ? 0.741 -17.001 -1.617 1.00 97.56 266 ALA A O 1
ATOM 2043 N N . LEU A 1 267 ? -0.085 -15.214 -2.695 1.00 98.00 267 LEU A N 1
ATOM 2044 C CA . LEU A 1 267 ? -0.415 -14.432 -1.500 1.00 98.00 267 LEU A CA 1
ATOM 2045 C C . LEU A 1 267 ? -1.763 -14.805 -0.863 1.00 98.00 267 LEU A C 1
ATOM 2047 O O . LEU A 1 267 ? -1.869 -14.831 0.363 1.00 98.00 267 LEU A O 1
ATOM 2051 N N . VAL A 1 268 ? -2.789 -15.140 -1.653 1.00 97.62 268 VAL A N 1
ATOM 2052 C CA . VAL A 1 268 ? -4.131 -15.488 -1.138 1.00 97.62 268 VAL A CA 1
ATOM 2053 C C . VAL A 1 268 ? -4.101 -16.606 -0.072 1.00 97.62 268 VAL A C 1
ATOM 2055 O O . VAL A 1 268 ? -4.754 -16.441 0.964 1.00 97.62 268 VAL A O 1
ATOM 2058 N N . PRO A 1 269 ? -3.315 -17.698 -0.216 1.00 96.00 269 PRO A N 1
ATOM 2059 C CA . PRO A 1 269 ? -3.217 -18.751 0.803 1.00 96.00 269 PRO A CA 1
ATOM 2060 C C . PRO A 1 269 ? -2.692 -18.302 2.177 1.00 96.00 269 PRO A C 1
ATOM 2062 O O . PRO A 1 269 ? -2.935 -18.988 3.174 1.00 96.00 269 PRO A O 1
ATOM 2065 N N . TYR A 1 270 ? -2.013 -17.150 2.280 1.00 94.31 270 TYR A N 1
ATOM 2066 C CA . TYR A 1 270 ? -1.604 -16.604 3.582 1.00 94.31 270 TYR A CA 1
ATOM 2067 C C . TYR A 1 270 ? -2.812 -16.196 4.435 1.00 94.31 270 TYR A C 1
ATOM 2069 O O . TYR A 1 270 ? -2.722 -16.169 5.669 1.00 94.31 270 TYR A O 1
ATOM 2077 N N . GLY A 1 271 ? -3.971 -15.951 3.815 1.00 93.94 271 GLY A N 1
ATOM 2078 C CA . GLY A 1 271 ? -5.216 -15.648 4.516 1.00 93.94 271 GLY A CA 1
ATOM 2079 C C . GLY A 1 271 ? -5.160 -14.312 5.258 1.00 93.94 271 GLY A C 1
ATOM 2080 O O . GLY A 1 271 ? -5.591 -14.231 6.409 1.00 93.94 271 GLY A O 1
ATOM 2081 N N . VAL A 1 272 ? -4.582 -13.295 4.617 1.00 95.56 272 VAL A N 1
ATOM 2082 C CA . VAL A 1 272 ? -4.672 -11.880 5.002 1.00 95.56 272 VAL A CA 1
ATOM 2083 C C . VAL A 1 272 ? -5.366 -11.115 3.870 1.00 95.56 272 VAL A C 1
ATOM 2085 O O . VAL A 1 272 ? -5.229 -11.521 2.714 1.00 95.56 272 VAL A O 1
ATOM 2088 N N . PRO A 1 273 ? -6.149 -10.065 4.163 1.00 98.25 273 PRO A N 1
ATOM 2089 C CA . PRO A 1 273 ? -6.841 -9.320 3.121 1.00 98.25 273 PRO A CA 1
ATOM 2090 C C . PRO A 1 273 ? -5.867 -8.475 2.288 1.00 98.25 273 PRO A C 1
ATOM 2092 O O . PRO A 1 273 ? -4.768 -8.136 2.735 1.00 98.25 273 PRO A O 1
ATOM 2095 N N . PHE A 1 274 ? -6.303 -8.126 1.083 1.00 98.81 274 PHE A N 1
ATOM 2096 C CA . PHE A 1 274 ? -5.670 -7.131 0.229 1.00 98.81 274 PHE A CA 1
ATOM 2097 C C . PHE A 1 274 ? -6.335 -5.780 0.448 1.00 98.81 274 PHE A C 1
ATOM 2099 O O . PHE A 1 274 ? -7.550 -5.667 0.620 1.00 98.81 274 PHE A O 1
ATOM 2106 N N . GLU A 1 275 ? -5.531 -4.739 0.433 1.00 98.81 275 GLU A N 1
ATOM 2107 C CA . GLU A 1 275 ? -6.009 -3.376 0.471 1.00 98.81 275 GLU A CA 1
ATOM 2108 C C . GLU A 1 275 ? -6.559 -2.959 -0.896 1.00 98.81 275 GLU A C 1
ATOM 2110 O O . GLU A 1 275 ? -5.861 -3.035 -1.903 1.00 98.81 275 GLU A O 1
ATOM 2115 N N . ILE A 1 276 ? -7.798 -2.466 -0.919 1.00 98.81 276 ILE A N 1
ATOM 2116 C CA . ILE A 1 276 ? -8.264 -1.552 -1.959 1.00 98.81 276 ILE A CA 1
ATOM 2117 C C . ILE A 1 276 ? -7.830 -0.151 -1.537 1.00 98.81 276 ILE A C 1
ATOM 2119 O O . ILE A 1 276 ? -8.483 0.508 -0.719 1.00 98.81 276 ILE A O 1
ATOM 2123 N N . ASN A 1 277 ? -6.687 0.268 -2.063 1.00 98.75 277 ASN A N 1
ATOM 2124 C CA . ASN A 1 277 ? -6.042 1.525 -1.747 1.00 98.75 277 ASN A CA 1
ATOM 2125 C C . ASN A 1 277 ? -6.572 2.630 -2.666 1.00 98.75 277 ASN A C 1
ATOM 2127 O O . ASN A 1 277 ? -6.452 2.563 -3.895 1.00 98.75 277 ASN A O 1
ATOM 2131 N N . CYS A 1 278 ? -7.129 3.676 -2.060 1.00 98.38 278 CYS A N 1
ATOM 2132 C CA . CYS A 1 278 ? -7.664 4.819 -2.794 1.00 98.38 278 CYS A CA 1
ATOM 2133 C C . CYS A 1 278 ? -6.648 5.957 -2.964 1.00 98.38 278 CYS A C 1
ATOM 2135 O O . CYS A 1 278 ? -6.952 6.927 -3.649 1.00 98.38 278 CYS A O 1
ATOM 2137 N N . GLY A 1 279 ? -5.458 5.884 -2.367 1.00 97.31 279 GLY A N 1
ATOM 2138 C CA . GLY A 1 279 ? -4.537 7.007 -2.170 1.00 97.31 279 GLY A CA 1
ATOM 2139 C C . GLY A 1 279 ? -4.102 7.725 -3.433 1.00 97.31 279 GLY A C 1
ATOM 2140 O O . GLY A 1 279 ? -4.072 8.959 -3.462 1.00 97.31 279 GLY A O 1
ATOM 2141 N N . ALA A 1 280 ? -3.773 6.996 -4.499 1.00 96.31 280 ALA A N 1
ATOM 2142 C CA . ALA A 1 280 ? -3.408 7.642 -5.757 1.00 96.31 280 ALA A CA 1
ATOM 2143 C C . ALA A 1 280 ? -4.622 8.326 -6.411 1.00 96.31 280 ALA A C 1
ATOM 2145 O O . ALA A 1 280 ? -4.518 9.476 -6.832 1.00 96.31 280 ALA A O 1
ATOM 2146 N N . MET A 1 281 ? -5.788 7.682 -6.428 1.00 96.94 281 MET A N 1
ATOM 2147 C CA . MET A 1 281 ? -7.023 8.277 -6.950 1.00 96.94 281 MET A CA 1
ATOM 2148 C C . MET A 1 281 ? -7.459 9.506 -6.136 1.00 96.94 281 MET A C 1
ATOM 2150 O O . MET A 1 281 ? -7.707 10.575 -6.688 1.00 96.94 281 MET A O 1
ATOM 2154 N N . ASN A 1 282 ? -7.445 9.380 -4.813 1.00 95.12 282 ASN A N 1
ATOM 2155 C CA . ASN A 1 282 ? -7.769 10.409 -3.827 1.00 95.12 282 ASN A CA 1
ATOM 2156 C C . ASN A 1 282 ? -6.897 11.670 -3.985 1.00 95.12 282 ASN A C 1
ATOM 2158 O O . ASN A 1 282 ? -7.355 12.794 -3.796 1.00 95.12 282 ASN A O 1
ATOM 2162 N N . ARG A 1 283 ? -5.641 11.493 -4.414 1.00 94.88 283 ARG A N 1
ATOM 2163 C CA . ARG A 1 283 ? -4.681 12.572 -4.699 1.00 94.88 283 ARG A CA 1
ATOM 2164 C C . ARG A 1 283 ? -4.683 13.031 -6.169 1.00 94.88 283 ARG A C 1
ATOM 2166 O O . ARG A 1 283 ? -3.802 13.795 -6.557 1.00 94.88 283 ARG A O 1
ATOM 2173 N N . GLY A 1 284 ? -5.618 12.557 -7.000 1.00 94.88 284 GLY A N 1
ATOM 2174 C CA . GLY A 1 284 ? -5.715 12.903 -8.428 1.00 94.88 284 GLY A CA 1
ATOM 2175 C C . GLY A 1 284 ? -4.554 12.384 -9.285 1.00 94.88 284 GLY A C 1
ATOM 2176 O O . GLY A 1 284 ? -4.257 12.935 -10.342 1.00 94.88 284 GLY A O 1
ATOM 2177 N N . ARG A 1 285 ? -3.857 11.353 -8.804 1.00 94.38 285 ARG A N 1
ATOM 2178 C CA . ARG A 1 285 ? -2.636 10.782 -9.390 1.00 94.38 285 ARG A CA 1
ATOM 2179 C C . ARG A 1 285 ? -2.898 9.570 -10.287 1.00 94.38 285 ARG A C 1
ATOM 2181 O O . ARG A 1 285 ? -2.036 9.221 -11.089 1.00 94.38 285 ARG A O 1
ATOM 2188 N N . LYS A 1 286 ? -4.061 8.943 -10.125 1.00 95.31 286 LYS A N 1
ATOM 2189 C CA . LYS A 1 286 ? -4.556 7.787 -10.876 1.00 95.31 286 LYS A CA 1
ATOM 2190 C C . LYS A 1 286 ? -6.053 7.927 -11.119 1.00 95.31 286 LYS A C 1
ATOM 2192 O O . LYS A 1 286 ? -6.737 8.598 -10.347 1.00 95.31 286 LYS A O 1
ATOM 2197 N N . LYS A 1 287 ? -6.553 7.288 -12.175 1.00 95.25 287 LYS A N 1
ATOM 2198 C CA . LYS A 1 287 ? -7.991 7.216 -12.478 1.00 95.25 287 LYS A CA 1
ATOM 2199 C C . LYS A 1 287 ? -8.710 6.138 -11.668 1.00 95.25 287 LYS A C 1
ATOM 2201 O O . LYS A 1 287 ? -9.898 6.275 -11.406 1.00 95.25 287 LYS A O 1
ATOM 2206 N N . GLU A 1 288 ? -7.995 5.080 -11.303 1.00 95.81 288 GLU A N 1
ATOM 2207 C CA . GLU A 1 288 ? -8.525 3.890 -10.634 1.00 95.81 288 GLU A CA 1
ATOM 2208 C C . GLU A 1 288 ? -7.844 3.674 -9.272 1.00 95.81 288 GLU A C 1
ATOM 2210 O O . GLU A 1 288 ? -6.763 4.210 -9.006 1.00 95.81 288 GLU A O 1
ATOM 2215 N N . VAL A 1 289 ? -8.489 2.885 -8.411 1.00 98.19 289 VAL A N 1
ATOM 2216 C CA . VAL A 1 289 ? -7.915 2.369 -7.156 1.00 98.19 289 VAL A CA 1
ATOM 2217 C C . VAL A 1 289 ? -6.854 1.297 -7.433 1.00 98.19 289 VAL A C 1
ATOM 2219 O O . VAL A 1 289 ? -6.785 0.761 -8.539 1.00 98.19 289 VAL A O 1
ATOM 2222 N N . TYR A 1 290 ? -6.053 0.962 -6.422 1.00 98.56 290 TYR A N 1
ATOM 2223 C CA . TYR A 1 290 ? -5.196 -0.227 -6.435 1.00 98.56 290 TYR A CA 1
ATOM 2224 C C . TYR A 1 290 ? -5.802 -1.331 -5.560 1.00 98.56 290 TYR A C 1
ATOM 2226 O O . TYR A 1 290 ? -6.241 -1.010 -4.460 1.00 98.56 290 TYR A O 1
ATOM 2234 N N . PRO A 1 291 ? -5.773 -2.616 -5.947 1.00 98.50 291 PRO A N 1
ATOM 2235 C CA . PRO A 1 291 ? -5.593 -3.097 -7.308 1.00 98.50 291 PRO A CA 1
ATOM 2236 C C . PRO A 1 291 ? -6.624 -2.519 -8.281 1.00 98.50 291 PRO A C 1
ATOM 2238 O O . PRO A 1 291 ? -7.758 -2.236 -7.885 1.00 98.50 291 PRO A O 1
ATOM 2241 N N . ARG A 1 292 ? -6.262 -2.417 -9.565 1.00 96.88 292 ARG A N 1
ATOM 2242 C CA . ARG A 1 292 ? -7.223 -2.073 -10.625 1.00 96.88 292 ARG A CA 1
ATOM 2243 C C . ARG A 1 292 ? -8.427 -3.041 -10.655 1.00 96.88 292 ARG A C 1
ATOM 2245 O O . ARG A 1 292 ? -8.290 -4.203 -10.249 1.00 96.88 292 ARG A O 1
ATOM 2252 N N . PRO A 1 293 ? -9.601 -2.631 -11.179 1.00 97.00 293 PRO A N 1
ATOM 2253 C CA . PRO A 1 293 ? -10.831 -3.432 -11.140 1.00 97.00 293 PRO A CA 1
ATOM 2254 C C . PRO A 1 293 ? -10.694 -4.873 -11.657 1.00 97.00 293 PRO A C 1
ATOM 2256 O O . PRO A 1 293 ? -11.225 -5.804 -11.047 1.00 97.00 293 PRO A O 1
ATOM 2259 N N . GLU A 1 294 ? -9.979 -5.097 -12.761 1.00 96.31 294 GLU A N 1
ATOM 2260 C CA . GLU A 1 294 ? -9.783 -6.438 -13.324 1.00 96.31 294 GLU A CA 1
ATOM 2261 C C . GLU A 1 294 ? -8.982 -7.346 -12.385 1.00 96.31 294 GLU A C 1
ATOM 2263 O O . GLU A 1 294 ? -9.362 -8.500 -12.186 1.00 96.31 294 GLU A O 1
ATOM 2268 N N . LEU A 1 295 ? -7.943 -6.810 -11.739 1.00 98.44 295 LEU A N 1
ATOM 2269 C CA . LEU A 1 295 ? -7.170 -7.534 -10.731 1.00 98.44 295 LEU A CA 1
ATOM 2270 C C . LEU A 1 295 ? -8.017 -7.826 -9.484 1.00 98.44 295 LEU A C 1
ATOM 2272 O O . LEU A 1 295 ? -7.913 -8.909 -8.916 1.00 98.44 295 LEU A O 1
ATOM 2276 N N . LEU A 1 296 ? -8.924 -6.926 -9.089 1.00 98.75 296 LEU A N 1
ATOM 2277 C CA . LEU A 1 296 ? -9.880 -7.200 -8.006 1.00 98.75 296 LEU A CA 1
ATOM 2278 C C . LEU A 1 296 ? -10.836 -8.347 -8.346 1.00 98.75 296 LEU A C 1
ATOM 2280 O O . LEU A 1 296 ? -11.152 -9.170 -7.485 1.00 98.75 296 LEU A O 1
ATOM 2284 N N . ARG A 1 297 ? -11.281 -8.442 -9.602 1.00 98.19 297 ARG A N 1
ATOM 2285 C CA . ARG A 1 297 ? -12.121 -9.556 -10.062 1.00 98.19 297 ARG A CA 1
ATOM 2286 C C . ARG A 1 297 ? -11.367 -10.886 -10.026 1.00 98.19 297 ARG A C 1
ATOM 2288 O O . ARG A 1 297 ? -11.952 -11.912 -9.674 1.00 98.19 297 ARG A O 1
ATOM 2295 N N . GLU A 1 298 ? -10.084 -10.876 -10.371 1.00 98.12 298 GLU A N 1
ATOM 2296 C CA . GLU A 1 298 ? -9.211 -12.048 -10.263 1.00 98.12 298 GLU A CA 1
ATOM 2297 C C . GLU A 1 298 ? -8.948 -12.433 -8.804 1.00 98.12 298 GLU A C 1
ATOM 2299 O O . GLU A 1 298 ? -9.090 -13.605 -8.452 1.00 98.12 298 GLU A O 1
ATOM 2304 N N . LEU A 1 299 ? -8.669 -11.456 -7.938 1.00 98.69 299 LEU A N 1
ATOM 2305 C CA . LEU A 1 299 ? -8.526 -11.657 -6.497 1.00 98.69 299 LEU A CA 1
ATOM 2306 C C . LEU A 1 299 ? -9.779 -12.313 -5.901 1.00 98.69 299 LEU A C 1
ATOM 2308 O O . LEU A 1 299 ? -9.674 -13.296 -5.165 1.00 98.69 299 LEU A O 1
ATOM 2312 N N . HIS A 1 300 ? -10.965 -11.810 -6.254 1.00 98.56 300 HIS A N 1
ATOM 2313 C CA . HIS A 1 300 ? -12.235 -12.401 -5.838 1.00 98.56 300 HIS A CA 1
ATOM 2314 C C . HIS A 1 300 ? -12.377 -13.849 -6.334 1.00 98.56 300 HIS A C 1
ATOM 2316 O O . HIS A 1 300 ? -12.745 -14.736 -5.564 1.00 98.56 300 HIS A O 1
ATOM 2322 N N . ALA A 1 301 ? -12.041 -14.120 -7.601 1.00 97.94 301 ALA A N 1
ATOM 2323 C CA . ALA A 1 301 ? -12.098 -15.470 -8.168 1.00 97.94 301 ALA A CA 1
ATOM 2324 C C . ALA A 1 301 ? -11.144 -16.461 -7.472 1.00 97.94 301 ALA A C 1
ATOM 2326 O O . ALA A 1 301 ? -11.435 -17.657 -7.427 1.00 97.94 301 ALA A O 1
ATOM 2327 N N . LEU A 1 302 ? -10.038 -15.969 -6.905 1.00 97.56 302 LEU A N 1
ATOM 2328 C CA . LEU A 1 302 ? -9.097 -16.751 -6.098 1.00 97.56 302 LEU A CA 1
ATOM 2329 C C . LEU A 1 302 ? -9.561 -16.960 -4.643 1.00 97.56 302 LEU A C 1
ATOM 2331 O O . LEU A 1 302 ? -8.944 -17.742 -3.922 1.00 97.56 302 LEU A O 1
ATOM 2335 N N . GLY A 1 303 ? -10.641 -16.305 -4.203 1.00 96.56 303 GLY A N 1
ATOM 2336 C CA . GLY A 1 303 ? -11.114 -16.348 -2.814 1.00 96.56 303 GLY A CA 1
ATOM 2337 C C . GLY A 1 303 ? -10.358 -15.403 -1.874 1.00 96.56 303 GLY A C 1
ATOM 2338 O O . GLY A 1 303 ? -10.314 -15.641 -0.664 1.00 96.56 303 GLY A O 1
ATOM 2339 N N . GLY A 1 304 ? -9.732 -14.358 -2.423 1.00 97.25 304 GLY A N 1
ATOM 2340 C CA . GLY A 1 304 ? -9.132 -13.288 -1.635 1.00 97.25 304 GLY A CA 1
ATOM 2341 C C . GLY A 1 304 ? -10.173 -12.481 -0.857 1.00 97.25 304 GLY A C 1
ATOM 2342 O O . GLY A 1 304 ? -11.362 -12.502 -1.164 1.00 97.25 304 GLY A O 1
ATOM 2343 N N . GLU A 1 305 ? -9.703 -11.745 0.143 1.00 97.69 305 GLU A N 1
ATOM 2344 C CA . GLU A 1 305 ? -10.503 -10.808 0.936 1.00 97.69 305 GLU A CA 1
ATOM 2345 C C . GLU A 1 305 ? -9.979 -9.395 0.767 1.00 97.69 305 GLU A C 1
ATOM 2347 O O . GLU A 1 305 ? -8.818 -9.202 0.406 1.00 97.69 305 GLU A O 1
ATOM 2352 N N . ILE A 1 306 ? -10.824 -8.417 1.084 1.00 98.69 306 ILE A N 1
ATOM 2353 C CA . ILE A 1 306 ? -10.496 -7.003 0.925 1.00 98.69 306 ILE A CA 1
ATOM 2354 C C . ILE A 1 306 ? -10.702 -6.204 2.210 1.00 98.69 306 ILE A C 1
ATOM 2356 O O . ILE A 1 306 ? -11.577 -6.514 3.023 1.00 98.69 306 ILE A O 1
ATOM 2360 N N . LEU A 1 307 ? -9.918 -5.142 2.360 1.00 98.56 307 LEU A N 1
ATOM 2361 C CA . LEU A 1 307 ? -10.266 -3.963 3.153 1.00 98.56 307 LEU A CA 1
ATOM 2362 C C . LEU A 1 307 ? -10.193 -2.722 2.256 1.00 98.56 307 LEU A C 1
ATOM 2364 O O . LEU A 1 307 ? -9.543 -2.760 1.218 1.00 98.56 307 LEU A O 1
ATOM 2368 N N . ILE A 1 308 ? -10.837 -1.623 2.641 1.00 98.69 308 ILE A N 1
ATOM 2369 C CA . ILE A 1 308 ? -10.761 -0.349 1.908 1.00 98.69 308 ILE A CA 1
ATOM 2370 C C . ILE A 1 308 ? -10.035 0.672 2.781 1.00 98.69 308 ILE A C 1
ATOM 2372 O O . ILE A 1 308 ? -10.342 0.803 3.969 1.00 98.69 308 ILE A O 1
ATOM 2376 N N . SER A 1 309 ? -9.087 1.397 2.196 1.00 98.19 309 SER A N 1
ATOM 2377 C CA . SER A 1 309 ? -8.329 2.447 2.878 1.00 98.19 309 SER A CA 1
ATOM 2378 C C . SER A 1 309 ? -8.036 3.617 1.936 1.00 98.19 309 SER A C 1
ATOM 2380 O O . SER A 1 309 ? -8.107 3.498 0.709 1.00 98.19 309 SER A O 1
ATOM 2382 N N . SER A 1 310 ? -7.762 4.788 2.516 1.00 97.50 310 SER A N 1
ATOM 2383 C CA . SER A 1 310 ? -7.639 6.023 1.735 1.00 97.50 310 SER A CA 1
ATOM 2384 C C . SER A 1 310 ? -6.201 6.405 1.416 1.00 97.50 310 SER A C 1
ATOM 2386 O O . SER A 1 310 ? -6.017 7.319 0.612 1.00 97.50 310 SER A O 1
ATOM 2388 N N . ASP A 1 311 ? -5.228 5.808 2.117 1.00 98.06 311 ASP A N 1
ATOM 2389 C CA . ASP A 1 311 ? -3.813 6.198 2.092 1.00 98.06 311 ASP A CA 1
ATOM 2390 C C . ASP A 1 311 ? -3.648 7.733 2.205 1.00 98.06 311 ASP A C 1
ATOM 2392 O O . ASP A 1 311 ? -3.080 8.452 1.372 1.00 98.06 311 ASP A O 1
ATOM 2396 N N . ALA A 1 312 ? -4.307 8.278 3.233 1.00 97.62 312 ALA A N 1
ATOM 2397 C CA . ALA A 1 312 ? -4.429 9.719 3.411 1.00 97.62 312 ALA A CA 1
ATOM 2398 C C . ALA A 1 312 ? -3.126 10.316 3.942 1.00 97.62 312 ALA A C 1
ATOM 2400 O O . ALA A 1 312 ? -2.663 9.953 5.017 1.00 97.62 312 ALA A O 1
ATOM 2401 N N . HIS A 1 313 ? -2.604 11.302 3.215 1.00 97.06 313 HIS A N 1
ATOM 2402 C CA . HIS A 1 313 ? -1.466 12.133 3.626 1.00 97.06 313 HIS A CA 1
ATOM 2403 C C . HIS A 1 313 ? -1.901 13.530 4.101 1.00 97.06 313 HIS A C 1
ATOM 2405 O O . HIS A 1 313 ? -1.089 14.315 4.586 1.00 97.06 313 HIS A O 1
ATOM 2411 N N . GLN A 1 314 ? -3.188 13.843 3.939 1.00 97.81 314 GLN A N 1
ATOM 2412 C CA . GLN A 1 314 ? -3.858 15.044 4.422 1.00 97.81 314 GLN A CA 1
ATOM 2413 C C . GLN A 1 314 ? -5.119 14.610 5.166 1.00 97.81 314 GLN A C 1
ATOM 2415 O O . GLN A 1 314 ? -5.835 13.714 4.702 1.00 97.81 314 GLN A O 1
ATOM 2420 N N . LYS A 1 315 ? -5.435 15.254 6.291 1.00 98.06 315 LYS A N 1
ATOM 2421 C CA . LYS A 1 315 ? -6.603 14.870 7.106 1.00 98.06 315 LYS A CA 1
ATOM 2422 C C . LYS A 1 315 ? -7.934 14.989 6.344 1.00 98.06 315 LYS A C 1
ATOM 2424 O O . LYS A 1 315 ? -8.861 14.210 6.570 1.00 98.06 315 LYS A O 1
ATOM 2429 N N . GLU A 1 316 ? -8.042 15.919 5.396 1.00 97.75 316 GLU A N 1
ATOM 2430 C CA . GLU A 1 316 ? -9.251 16.125 4.591 1.00 97.75 316 GLU A CA 1
ATOM 2431 C C . GLU A 1 316 ? -9.587 14.917 3.707 1.00 97.75 316 GLU A C 1
ATOM 2433 O O . GLU A 1 316 ? -10.754 14.734 3.347 1.00 97.75 316 GLU A O 1
ATOM 2438 N N . LEU A 1 317 ? -8.589 14.085 3.397 1.00 97.19 317 LEU A N 1
ATOM 2439 C CA . LEU A 1 317 ? -8.675 12.972 2.455 1.00 97.19 317 LEU A CA 1
ATOM 2440 C C . LEU A 1 317 ? -8.944 11.607 3.117 1.00 97.19 317 LEU A C 1
ATOM 2442 O O . LEU A 1 317 ? -8.915 10.588 2.432 1.00 97.19 317 LEU A O 1
ATOM 2446 N N . LEU A 1 318 ? -9.236 11.565 4.424 1.00 97.88 318 LEU A N 1
ATOM 2447 C CA . LEU A 1 318 ? -9.421 10.324 5.202 1.00 97.88 318 LEU A CA 1
ATOM 2448 C C . LEU A 1 318 ? -10.511 9.363 4.693 1.00 97.88 318 LEU A C 1
ATOM 2450 O O . LEU A 1 318 ? -10.434 8.172 4.972 1.00 97.88 318 LEU A O 1
ATOM 2454 N N . ASP A 1 319 ? -11.541 9.865 4.012 1.00 96.94 319 ASP A N 1
ATOM 2455 C CA . ASP A 1 319 ? -12.622 9.072 3.399 1.00 96.94 319 ASP A CA 1
ATOM 2456 C C . ASP A 1 319 ? -12.640 9.179 1.864 1.00 96.94 319 ASP A C 1
ATOM 2458 O O . ASP A 1 319 ? -13.619 8.796 1.220 1.00 96.94 319 ASP A O 1
ATOM 2462 N N . GLY A 1 320 ? -11.576 9.724 1.270 1.00 96.81 320 GLY A N 1
ATOM 2463 C CA . GLY A 1 320 ? -11.511 9.961 -0.165 1.00 96.81 320 GLY A CA 1
ATOM 2464 C C . GLY A 1 320 ? -11.402 8.664 -0.965 1.00 96.81 320 GLY A C 1
ATOM 2465 O O . GLY A 1 320 ? -10.547 7.823 -0.694 1.00 96.81 320 GLY A O 1
ATOM 2466 N N . GLY A 1 321 ? -12.283 8.515 -1.955 1.00 96.62 321 GLY A N 1
ATOM 2467 C CA . GLY A 1 321 ? -12.345 7.354 -2.842 1.00 96.62 321 GLY A CA 1
ATOM 2468 C C . GLY A 1 321 ? -13.112 6.144 -2.306 1.00 96.62 321 GLY A C 1
ATOM 2469 O O . GLY A 1 321 ? -13.179 5.122 -2.985 1.00 96.62 321 GLY A O 1
ATOM 2470 N N . PHE A 1 322 ? -13.690 6.223 -1.101 1.00 97.81 322 PHE A N 1
ATOM 2471 C CA . PHE A 1 322 ? -14.382 5.085 -0.489 1.00 97.81 322 PHE A CA 1
ATOM 2472 C C . PHE A 1 322 ? -15.630 4.646 -1.255 1.00 97.81 322 PHE A C 1
ATOM 2474 O O . PHE A 1 322 ? -15.891 3.447 -1.325 1.00 97.81 322 PHE A O 1
ATOM 2481 N N . GLU A 1 323 ? -16.410 5.577 -1.811 1.00 96.50 323 GLU A N 1
ATOM 2482 C CA . GLU A 1 323 ? -17.621 5.212 -2.558 1.00 96.50 323 GLU A CA 1
ATOM 2483 C C . GLU A 1 323 ? -17.251 4.483 -3.850 1.00 96.50 323 GLU A C 1
ATOM 2485 O O . GLU A 1 323 ? -17.744 3.384 -4.100 1.00 96.50 323 GLU A O 1
ATOM 2490 N N . GLU A 1 324 ? -16.294 5.028 -4.599 1.00 97.19 324 GLU A N 1
ATOM 2491 C CA . GLU A 1 324 ? -15.761 4.430 -5.819 1.00 97.19 324 GLU A CA 1
ATOM 2492 C C . GLU A 1 324 ? -15.141 3.051 -5.538 1.00 97.19 324 GLU A C 1
ATOM 2494 O O . GLU A 1 324 ? -15.412 2.087 -6.255 1.00 97.19 324 GLU A O 1
ATOM 2499 N N . ALA A 1 325 ? -14.369 2.914 -4.455 1.00 98.25 325 ALA A N 1
ATOM 2500 C CA . ALA A 1 325 ? -13.803 1.634 -4.034 1.00 98.25 325 ALA A CA 1
ATOM 2501 C C . ALA A 1 325 ? -14.887 0.595 -3.706 1.00 98.25 325 ALA A C 1
ATOM 2503 O O . ALA A 1 325 ? -14.765 -0.566 -4.103 1.00 98.25 325 ALA A O 1
ATOM 2504 N N . MET A 1 326 ? -15.967 0.992 -3.020 1.00 97.94 326 MET A N 1
ATOM 2505 C CA . MET A 1 326 ? -17.096 0.097 -2.744 1.00 97.94 326 MET A CA 1
ATOM 2506 C C . MET A 1 326 ? -17.832 -0.306 -4.027 1.00 97.94 326 MET A C 1
ATOM 2508 O O . MET A 1 326 ? -18.210 -1.468 -4.175 1.00 97.94 326 MET A O 1
ATOM 2512 N N . GLU A 1 327 ? -18.039 0.619 -4.965 1.00 97.75 327 GLU A N 1
ATOM 2513 C CA . GLU A 1 327 ? -18.654 0.326 -6.264 1.00 97.75 327 GLU A CA 1
ATOM 2514 C C . GLU A 1 327 ? -17.820 -0.665 -7.082 1.00 97.75 327 GLU A C 1
ATOM 2516 O O . GLU A 1 327 ? -18.353 -1.674 -7.556 1.00 97.75 327 GLU A O 1
ATOM 2521 N N . VAL A 1 328 ? -16.510 -0.429 -7.181 1.00 98.19 328 VAL A N 1
ATOM 2522 C CA . VAL A 1 328 ? -15.573 -1.324 -7.871 1.00 98.19 328 VAL A CA 1
ATOM 2523 C C . VAL A 1 328 ? -15.517 -2.692 -7.188 1.00 98.19 328 VAL A C 1
ATOM 2525 O O . VAL A 1 328 ? -15.553 -3.715 -7.872 1.00 98.19 328 VAL A O 1
ATOM 2528 N N . ALA A 1 329 ? -15.505 -2.744 -5.854 1.00 98.62 329 ALA A N 1
ATOM 2529 C CA . ALA A 1 329 ? -15.532 -4.003 -5.114 1.00 98.62 329 ALA A CA 1
ATOM 2530 C C . ALA A 1 329 ? -16.805 -4.818 -5.410 1.00 98.62 329 ALA A C 1
ATOM 2532 O O . ALA A 1 329 ? -16.716 -6.013 -5.708 1.00 98.62 329 ALA A O 1
ATOM 2533 N N . ARG A 1 330 ? -17.986 -4.175 -5.414 1.00 98.44 330 ARG A N 1
ATOM 2534 C CA . ARG A 1 330 ? -19.250 -4.836 -5.797 1.00 98.44 330 ARG A CA 1
ATOM 2535 C C . ARG A 1 330 ? -19.213 -5.319 -7.246 1.00 98.44 330 ARG A C 1
ATOM 2537 O O . ARG A 1 330 ? -19.663 -6.427 -7.529 1.00 98.44 330 ARG A O 1
ATOM 2544 N N . TRP A 1 331 ? -18.659 -4.518 -8.160 1.00 98.44 331 TRP A N 1
ATOM 2545 C CA . TRP A 1 331 ? -18.496 -4.901 -9.566 1.00 98.44 331 TRP A CA 1
ATOM 2546 C C . TRP A 1 331 ? -17.576 -6.121 -9.739 1.00 98.44 331 TRP A C 1
ATOM 2548 O O . TRP A 1 331 ? -17.876 -7.011 -10.538 1.00 98.44 331 TRP A O 1
ATOM 2558 N N . ALA A 1 332 ? -16.490 -6.193 -8.964 1.00 98.50 332 ALA A N 1
ATOM 2559 C CA . ALA A 1 332 ? -15.543 -7.308 -8.971 1.00 98.50 332 ALA A CA 1
ATOM 2560 C C . ALA A 1 332 ? -16.132 -8.611 -8.392 1.00 98.50 332 ALA A C 1
ATOM 2562 O O . ALA A 1 332 ? -15.622 -9.696 -8.680 1.00 98.50 332 ALA A O 1
ATOM 2563 N N . GLY A 1 333 ? -17.231 -8.517 -7.635 1.00 98.31 333 GLY A N 1
ATOM 2564 C CA . GLY A 1 333 ? -17.980 -9.651 -7.086 1.00 98.31 333 GLY A CA 1
ATOM 2565 C C . GLY A 1 333 ? -17.967 -9.743 -5.560 1.00 98.31 333 GLY A C 1
ATOM 2566 O O . GLY A 1 333 ? -18.656 -10.600 -5.006 1.00 98.31 333 GLY A O 1
ATOM 2567 N N . PHE A 1 334 ? -17.244 -8.857 -4.872 1.00 98.25 334 PHE A N 1
ATOM 2568 C CA . PHE A 1 334 ? -17.231 -8.830 -3.414 1.00 98.25 334 PHE A CA 1
ATOM 2569 C C . PHE A 1 334 ? -18.597 -8.419 -2.857 1.00 98.25 334 PHE A C 1
ATOM 2571 O O . PHE A 1 334 ? -19.307 -7.578 -3.408 1.00 98.25 334 PHE A O 1
ATOM 2578 N N . THR A 1 335 ? -18.954 -9.004 -1.716 1.00 96.88 335 THR A N 1
ATOM 2579 C CA . THR A 1 335 ? -20.197 -8.701 -0.985 1.00 96.88 335 THR A CA 1
ATOM 2580 C C . THR A 1 335 ? -19.952 -7.911 0.297 1.00 96.88 335 THR A C 1
ATOM 2582 O O . THR A 1 335 ? -20.894 -7.389 0.895 1.00 96.88 335 THR A O 1
ATOM 2585 N N . HIS A 1 336 ? -18.697 -7.841 0.737 1.00 96.69 336 HIS A N 1
ATOM 2586 C CA . HIS A 1 336 ? -18.285 -7.216 1.982 1.00 96.69 336 HIS A CA 1
ATOM 2587 C C . HIS A 1 336 ? -16.842 -6.707 1.892 1.00 96.69 336 HIS A C 1
ATOM 2589 O O . HIS A 1 336 ? -16.085 -7.097 1.005 1.00 96.69 336 HIS A O 1
ATOM 2595 N N . THR A 1 337 ? -16.486 -5.838 2.833 1.00 97.69 337 THR A N 1
ATOM 2596 C CA . THR A 1 337 ? -15.115 -5.415 3.137 1.00 97.69 337 THR A CA 1
ATOM 2597 C C . THR A 1 337 ? -14.823 -5.687 4.611 1.00 97.69 337 THR A C 1
ATOM 2599 O O . THR A 1 337 ? -15.751 -5.836 5.409 1.00 97.69 337 THR A O 1
ATOM 2602 N N . ASN A 1 338 ? -13.554 -5.791 4.996 1.00 97.06 338 ASN A N 1
ATOM 2603 C CA . ASN A 1 338 ? -13.159 -6.151 6.355 1.00 97.06 338 ASN A CA 1
ATOM 2604 C C . ASN A 1 338 ? -12.697 -4.928 7.151 1.00 97.06 338 ASN A C 1
ATOM 2606 O O . ASN A 1 338 ? -11.821 -4.178 6.724 1.00 97.06 338 ASN A O 1
ATOM 2610 N N . LEU A 1 339 ? -13.254 -4.763 8.352 1.00 96.12 339 LEU A N 1
ATOM 2611 C CA . LEU A 1 339 ? -12.781 -3.791 9.335 1.00 96.12 339 LEU A CA 1
ATOM 2612 C C . LEU A 1 339 ? -11.855 -4.471 10.343 1.00 96.12 339 LEU A C 1
ATOM 2614 O O . LEU A 1 339 ? -12.174 -5.550 10.839 1.00 96.12 339 LEU A O 1
ATOM 2618 N N . LEU A 1 340 ? -10.744 -3.825 10.687 1.00 95.06 340 LEU A N 1
ATOM 2619 C CA . LEU A 1 340 ? -9.859 -4.247 11.769 1.00 95.06 340 LEU A CA 1
ATOM 2620 C C . LEU A 1 340 ? -10.340 -3.651 13.100 1.00 95.06 340 LEU A C 1
ATOM 2622 O O . LEU A 1 340 ? -10.289 -2.436 13.306 1.00 95.06 340 LEU A O 1
ATOM 2626 N N . VAL A 1 341 ? -10.827 -4.497 14.004 1.00 92.56 341 VAL A N 1
ATOM 2627 C CA . VAL A 1 341 ? -11.469 -4.070 15.259 1.00 92.56 341 VAL A CA 1
ATOM 2628 C C . VAL A 1 341 ? -10.843 -4.746 16.473 1.00 92.56 341 VAL A C 1
ATOM 2630 O O . VAL A 1 341 ? -10.391 -5.890 16.396 1.00 92.56 341 VAL A O 1
ATOM 2633 N N . ARG A 1 342 ? -10.848 -4.077 17.629 1.00 87.94 342 ARG A N 1
ATOM 2634 C CA . ARG A 1 342 ? -10.464 -4.709 18.900 1.00 87.94 342 ARG A CA 1
ATOM 2635 C C . ARG A 1 342 ? -11.537 -5.682 19.381 1.00 87.94 342 ARG A C 1
ATOM 2637 O O . ARG A 1 342 ? -12.731 -5.395 19.329 1.00 87.94 342 ARG A O 1
ATOM 2644 N N . GLY A 1 343 ? -11.104 -6.830 19.897 1.00 78.19 343 GLY A N 1
ATOM 2645 C CA . GLY A 1 343 ? -11.982 -7.745 20.620 1.00 78.19 343 GLY A CA 1
ATOM 2646 C C . GLY A 1 343 ? -12.488 -7.124 21.919 1.00 78.19 343 GLY A C 1
ATOM 2647 O O . GLY A 1 343 ? -11.782 -6.357 22.576 1.00 78.19 343 GLY A O 1
ATOM 2648 N N . GLU A 1 344 ? -13.704 -7.485 22.321 1.00 66.56 344 GLU A N 1
ATOM 2649 C CA . GLU A 1 344 ? -14.229 -7.084 23.623 1.00 66.56 344 GLU A CA 1
ATOM 2650 C C . GLU A 1 344 ? -13.351 -7.666 24.737 1.00 66.56 344 GLU A C 1
ATOM 2652 O O . GLU A 1 344 ? -12.967 -8.839 24.704 1.00 66.56 344 GLU A O 1
ATOM 2657 N N . LYS A 1 345 ? -13.022 -6.848 25.745 1.00 51.75 345 LYS A N 1
ATOM 2658 C CA . LYS A 1 345 ? -12.377 -7.340 26.965 1.00 51.75 345 LYS A CA 1
ATOM 2659 C C . LYS A 1 345 ? -13.399 -8.179 27.729 1.00 51.75 345 LYS A C 1
ATOM 2661 O O . LYS A 1 345 ? -14.095 -7.665 28.596 1.00 51.75 345 LYS A O 1
ATOM 2666 N N . SER A 1 346 ? -13.486 -9.470 27.428 1.00 40.78 346 SER A N 1
ATOM 2667 C CA . SER A 1 346 ? -14.138 -10.415 28.328 1.00 40.78 346 SER A CA 1
ATOM 2668 C C . SER A 1 346 ? -13.347 -10.421 29.638 1.00 40.78 346 SER A C 1
ATOM 2670 O O . SER A 1 346 ? -12.174 -10.815 29.651 1.00 40.78 346 SER A O 1
ATOM 2672 N N . GLU A 1 347 ? -13.956 -9.960 30.731 1.00 34.09 347 GLU A N 1
ATOM 2673 C CA . GLU A 1 347 ? -13.409 -10.132 32.075 1.00 34.09 347 GLU A CA 1
ATOM 2674 C C . GLU A 1 347 ? -13.104 -11.627 32.289 1.00 34.09 347 GLU A C 1
ATOM 2676 O O . GLU A 1 347 ? -14.006 -12.453 32.387 1.00 34.09 347 GLU A O 1
ATOM 2681 N N . GLY A 1 348 ? -11.819 -11.998 32.313 1.00 41.06 348 GLY A N 1
ATOM 2682 C CA . GLY A 1 348 ? -11.383 -13.299 32.830 1.00 41.06 348 GLY A CA 1
ATOM 2683 C C . GLY A 1 348 ? -10.846 -14.358 31.860 1.00 41.06 348 GLY A C 1
ATOM 2684 O O . GLY A 1 348 ? -10.597 -15.470 32.322 1.00 41.06 348 GLY A O 1
ATOM 2685 N N . GLN A 1 349 ? -10.572 -14.088 30.578 1.00 40.22 349 GLN A N 1
ATOM 2686 C CA . GLN A 1 349 ? -10.017 -15.134 29.695 1.00 40.22 349 GLN A CA 1
ATOM 2687 C C . GLN A 1 349 ? -8.487 -15.081 29.544 1.00 40.22 349 GLN A C 1
ATOM 2689 O O . GLN A 1 349 ? -7.922 -14.552 28.591 1.00 40.22 349 GLN A O 1
ATOM 2694 N N . ARG A 1 350 ? -7.793 -15.719 30.499 1.00 45.44 350 ARG A N 1
ATOM 2695 C CA . ARG A 1 350 ? -6.441 -16.263 30.288 1.00 45.44 350 ARG A CA 1
ATOM 2696 C C . ARG A 1 350 ? -6.545 -17.496 29.386 1.00 45.44 350 ARG A C 1
ATOM 2698 O O . ARG A 1 350 ? -6.881 -18.568 29.873 1.00 45.44 350 ARG A O 1
ATOM 2705 N N . SER A 1 351 ? -6.208 -17.375 28.104 1.00 42.81 351 SER A N 1
ATOM 2706 C CA . SER A 1 351 ? -5.683 -18.504 27.318 1.00 42.81 351 SER A CA 1
ATOM 2707 C C . SER A 1 351 ? -5.070 -18.012 26.005 1.00 42.81 351 SER A C 1
ATOM 2709 O O . SER A 1 351 ? -5.746 -17.928 24.986 1.00 42.81 351 SER A O 1
ATOM 2711 N N . ARG A 1 352 ? -3.767 -17.704 26.022 1.00 46.06 352 ARG A N 1
ATOM 2712 C CA . ARG A 1 352 ? -2.966 -17.507 24.798 1.00 46.06 352 ARG A CA 1
ATOM 2713 C C . ARG A 1 352 ? -2.810 -18.814 23.995 1.00 46.06 352 ARG A C 1
ATOM 2715 O O . ARG A 1 352 ? -2.644 -18.773 22.786 1.00 46.06 352 ARG A O 1
ATOM 2722 N N . ASN A 1 353 ? -2.961 -19.975 24.640 1.00 42.19 353 ASN A N 1
ATOM 2723 C CA . ASN A 1 353 ? -2.555 -21.266 24.074 1.00 42.19 353 ASN A CA 1
ATOM 2724 C C . ASN A 1 353 ? -3.585 -21.935 23.147 1.00 42.19 353 ASN A C 1
ATOM 2726 O O . ASN A 1 353 ? -3.239 -22.902 22.477 1.00 42.19 353 ASN A O 1
ATOM 2730 N N . ARG A 1 354 ? -4.848 -21.486 23.111 1.00 39.62 354 ARG A N 1
ATOM 2731 C CA . ARG A 1 354 ? -5.888 -22.142 22.288 1.00 39.62 354 ARG A CA 1
ATOM 2732 C C . ARG A 1 354 ? -6.023 -21.534 20.887 1.00 39.62 354 ARG A C 1
ATOM 2734 O O . ARG A 1 354 ? -6.454 -22.225 19.976 1.00 39.62 354 ARG A O 1
ATOM 2741 N N . THR A 1 355 ? -5.643 -20.268 20.724 1.00 43.81 355 THR A N 1
ATOM 2742 C CA . THR A 1 355 ? -5.871 -19.488 19.496 1.00 43.81 355 THR A CA 1
ATOM 2743 C C . THR A 1 355 ? -4.732 -19.636 18.486 1.00 43.81 355 THR A C 1
ATOM 2745 O O . THR A 1 355 ? -5.001 -19.825 17.304 1.00 43.81 355 THR A O 1
ATOM 2748 N N . GLU A 1 356 ? -3.472 -19.645 18.941 1.00 41.34 356 GLU A N 1
ATOM 2749 C CA . GLU A 1 356 ? -2.314 -19.966 18.083 1.00 41.34 356 GLU A CA 1
ATOM 2750 C C . GLU A 1 356 ? -2.442 -21.382 17.499 1.00 41.34 356 GLU A C 1
ATOM 2752 O O . GLU A 1 356 ? -2.236 -21.586 16.308 1.00 41.34 356 GLU A O 1
ATOM 2757 N N . ALA A 1 357 ? -2.927 -22.334 18.304 1.00 37.94 357 ALA A N 1
ATOM 2758 C CA . ALA A 1 357 ? -3.157 -23.711 17.876 1.00 37.94 357 ALA A CA 1
ATOM 2759 C C . ALA A 1 357 ? -4.236 -23.858 16.781 1.00 37.94 357 ALA A C 1
ATOM 2761 O O . ALA A 1 357 ? -4.139 -24.772 15.967 1.00 37.94 357 ALA A O 1
ATOM 2762 N N . LEU A 1 358 ? -5.248 -22.979 16.747 1.00 41.47 358 LEU A N 1
ATOM 2763 C CA . LEU A 1 358 ? -6.300 -22.991 15.719 1.00 41.47 358 LEU A CA 1
ATOM 2764 C C . LEU A 1 358 ? -5.811 -22.370 14.402 1.00 41.47 358 LEU A C 1
ATOM 2766 O O . LEU A 1 358 ? -6.035 -22.947 13.342 1.00 41.47 358 LEU A O 1
ATOM 2770 N N . CYS A 1 359 ? -5.077 -21.253 14.469 1.00 41.41 359 CYS A N 1
ATOM 2771 C CA . CYS A 1 359 ? -4.485 -20.609 13.289 1.00 41.41 359 CYS A CA 1
ATOM 2772 C C . CYS A 1 359 ? -3.450 -21.524 12.602 1.00 41.41 359 CYS A C 1
ATOM 2774 O O . CYS A 1 359 ? -3.460 -21.682 11.380 1.00 41.41 359 CYS A O 1
ATOM 2776 N N . ASP A 1 360 ? -2.613 -22.201 13.398 1.00 44.88 360 ASP A N 1
ATOM 2777 C CA . ASP A 1 360 ? -1.638 -23.179 12.902 1.00 44.88 360 ASP A CA 1
ATOM 2778 C C . ASP A 1 360 ? -2.309 -24.406 12.265 1.00 44.88 360 ASP A C 1
ATOM 2780 O O . ASP A 1 360 ? -1.764 -25.005 11.335 1.00 44.88 360 ASP A O 1
ATOM 2784 N N . GLN A 1 361 ? -3.486 -24.808 12.754 1.00 43.34 361 GLN A N 1
ATOM 2785 C CA . GLN A 1 361 ? -4.231 -25.938 12.204 1.00 43.34 361 GLN A CA 1
ATOM 2786 C C . GLN A 1 361 ? -4.842 -25.603 10.837 1.00 43.34 361 GLN A C 1
ATOM 2788 O O . GLN A 1 361 ? -4.691 -26.398 9.910 1.00 43.34 361 GLN A O 1
ATOM 2793 N N . GLU A 1 362 ? -5.457 -24.426 10.689 1.00 44.81 362 GLU A N 1
ATOM 2794 C CA . GLU A 1 362 ? -6.017 -23.963 9.410 1.00 44.81 362 GLU A CA 1
ATOM 2795 C C . GLU A 1 362 ? -4.927 -23.779 8.343 1.00 44.81 362 GLU A C 1
ATOM 2797 O O . GLU A 1 362 ? -5.113 -24.170 7.189 1.00 44.81 362 GLU A O 1
ATOM 2802 N N . HIS A 1 363 ? -3.751 -23.267 8.727 1.00 45.31 363 HIS A N 1
ATOM 2803 C CA . HIS A 1 363 ? -2.614 -23.129 7.812 1.00 45.31 363 HIS A CA 1
ATOM 2804 C C . HIS A 1 363 ? -2.091 -24.495 7.329 1.00 45.31 363 HIS A C 1
ATOM 2806 O O . HIS A 1 363 ? -1.904 -24.702 6.132 1.00 45.31 363 HIS A O 1
ATOM 2812 N N . ARG A 1 364 ? -1.964 -25.480 8.234 1.00 47.97 364 ARG A N 1
ATOM 2813 C CA . ARG A 1 364 ? -1.560 -26.860 7.887 1.00 47.97 364 ARG A CA 1
ATOM 2814 C C . ARG A 1 364 ? -2.592 -27.618 7.048 1.00 47.97 364 ARG A C 1
ATOM 2816 O O . ARG A 1 364 ? -2.253 -28.654 6.469 1.00 47.97 364 ARG A O 1
ATOM 2823 N N . GLU A 1 365 ? -3.855 -27.203 7.059 1.00 46.03 365 GLU A N 1
ATOM 2824 C CA . GLU A 1 365 ? -4.895 -27.756 6.184 1.00 46.03 365 GLU A CA 1
ATOM 2825 C C . GLU A 1 365 ? -4.850 -27.124 4.790 1.00 46.03 365 GLU A C 1
ATOM 2827 O O . GLU A 1 365 ? -4.950 -27.857 3.805 1.00 46.03 365 GLU A O 1
ATOM 2832 N N . ALA A 1 366 ? -4.605 -25.812 4.698 1.00 45.22 366 ALA A N 1
ATOM 2833 C CA . ALA A 1 366 ? -4.380 -25.120 3.428 1.00 45.22 366 ALA A CA 1
ATOM 2834 C C . ALA A 1 366 ? -3.139 -25.663 2.689 1.00 45.22 366 ALA A C 1
ATOM 2836 O O . ALA A 1 366 ? -3.218 -25.971 1.502 1.00 45.22 366 ALA A O 1
ATOM 2837 N N . GLU A 1 367 ? -2.029 -25.905 3.400 1.00 45.72 367 GLU A N 1
ATOM 2838 C CA . GLU A 1 367 ? -0.825 -26.538 2.828 1.00 45.72 367 GLU A CA 1
ATOM 2839 C C . GLU A 1 367 ? -1.075 -27.973 2.323 1.00 45.72 367 GLU A C 1
ATOM 2841 O O . GLU A 1 367 ? -0.434 -28.428 1.374 1.00 45.72 367 GLU A O 1
ATOM 2846 N N . ARG A 1 368 ? -2.004 -28.712 2.949 1.00 44.84 368 ARG A N 1
ATOM 2847 C CA . ARG A 1 368 ? -2.338 -30.097 2.569 1.00 44.84 368 ARG A CA 1
ATOM 2848 C C . ARG A 1 368 ? -3.271 -30.192 1.363 1.00 44.84 368 ARG A C 1
ATOM 2850 O O . ARG A 1 368 ? -3.327 -31.253 0.738 1.00 44.84 368 ARG A O 1
ATOM 2857 N N . HIS A 1 369 ? -3.983 -29.117 1.033 1.00 41.38 369 HIS A N 1
ATOM 2858 C CA . HIS A 1 369 ? -4.968 -29.076 -0.046 1.00 41.38 369 HIS A CA 1
ATOM 2859 C C . HIS A 1 369 ? -4.844 -27.783 -0.871 1.00 41.38 369 HIS A C 1
ATOM 2861 O O . HIS A 1 369 ? -5.770 -26.974 -0.864 1.00 41.38 369 HIS A O 1
ATOM 2867 N N . PRO A 1 370 ? -3.736 -27.600 -1.615 1.00 43.53 370 PRO A N 1
ATOM 2868 C CA . PRO A 1 370 ? -3.467 -26.369 -2.365 1.00 43.53 370 PRO A CA 1
ATOM 2869 C C . PRO A 1 370 ? -4.498 -26.083 -3.471 1.00 43.53 370 PRO A C 1
ATOM 2871 O O . PRO A 1 370 ? -4.684 -24.934 -3.850 1.00 43.53 370 PRO A O 1
ATOM 2874 N N . ASP A 1 371 ? -5.204 -27.111 -3.955 1.00 41.78 371 ASP A N 1
ATOM 2875 C CA . ASP A 1 371 ? -6.224 -26.989 -5.007 1.00 41.78 371 ASP A CA 1
ATOM 2876 C C . ASP A 1 371 ? -7.627 -26.651 -4.465 1.00 41.78 371 ASP A C 1
ATOM 2878 O O . ASP A 1 371 ? -8.587 -26.539 -5.234 1.00 41.78 371 ASP A O 1
ATOM 2882 N N . ARG A 1 372 ? -7.790 -26.526 -3.139 1.00 41.19 372 ARG A N 1
ATOM 2883 C CA . ARG A 1 372 ? -9.064 -26.142 -2.525 1.00 41.19 372 ARG A CA 1
ATOM 2884 C C . ARG A 1 372 ? -9.055 -24.627 -2.288 1.00 41.19 372 ARG A C 1
ATOM 2886 O O . ARG A 1 372 ? -8.226 -24.169 -1.506 1.00 41.19 372 ARG A O 1
ATOM 2893 N N . PRO A 1 373 ? -9.976 -23.850 -2.891 1.00 41.94 373 PRO A N 1
ATOM 2894 C CA . PRO A 1 373 ? -10.064 -22.424 -2.603 1.00 41.94 373 PRO A CA 1
ATOM 2895 C C . PRO A 1 373 ? -10.287 -22.225 -1.101 1.00 41.94 373 PRO A C 1
ATOM 2897 O O . PRO A 1 373 ? -11.159 -22.874 -0.511 1.00 41.94 373 PRO A O 1
ATOM 2900 N N . TYR A 1 374 ? -9.475 -21.369 -0.478 1.00 42.72 374 TYR A N 1
ATOM 2901 C CA . TYR A 1 374 ? -9.642 -21.021 0.928 1.00 42.72 374 TYR A CA 1
ATOM 2902 C C . TYR A 1 374 ? -10.985 -20.302 1.081 1.00 42.72 374 TYR A C 1
ATOM 2904 O O . TYR A 1 374 ? -11.203 -19.227 0.530 1.00 42.72 374 TYR A O 1
ATOM 2912 N N . THR A 1 375 ? -11.923 -20.928 1.787 1.00 39.84 375 THR A N 1
ATOM 2913 C CA . THR A 1 375 ? -13.252 -20.357 2.005 1.00 39.84 375 THR A CA 1
ATOM 2914 C C . THR A 1 375 ? -13.273 -19.626 3.328 1.00 39.84 375 THR A C 1
ATOM 2916 O O . THR A 1 375 ? -13.159 -20.245 4.386 1.00 39.84 375 THR A O 1
ATOM 2919 N N . TRP A 1 376 ? -13.477 -18.320 3.265 1.00 42.03 376 TRP A N 1
ATOM 2920 C CA . TRP A 1 376 ? -13.653 -17.479 4.430 1.00 42.03 376 TRP A CA 1
ATOM 2921 C C . TRP A 1 376 ? -15.050 -17.747 5.061 1.00 42.03 376 TRP A C 1
ATOM 2923 O O . TRP A 1 376 ? -16.048 -17.437 4.411 1.00 42.03 376 TRP A O 1
ATOM 2933 N N . PRO A 1 377 ? -15.193 -18.308 6.292 1.00 46.09 377 PRO A N 1
ATOM 2934 C CA . PRO A 1 377 ? -16.503 -18.462 6.947 1.00 46.09 377 PRO A CA 1
ATOM 2935 C C . PRO A 1 377 ? -17.281 -17.141 7.076 1.00 46.09 377 PRO A C 1
ATOM 2937 O O . PRO A 1 377 ? -16.924 -16.244 7.844 1.00 46.09 377 PRO A O 1
ATOM 2940 N N . GLN A 1 378 ? -18.357 -17.004 6.305 1.00 47.44 378 GLN A N 1
ATOM 2941 C CA . GLN A 1 378 ? -19.173 -15.793 6.282 1.00 47.44 378 GLN A CA 1
ATOM 2942 C C . GLN A 1 378 ? -19.856 -15.563 7.644 1.00 47.44 378 GLN A C 1
ATOM 2944 O O . GLN A 1 378 ? -20.410 -16.492 8.222 1.00 47.44 378 GLN A O 1
ATOM 2949 N N . ALA A 1 379 ? -19.848 -14.304 8.100 1.00 53.66 379 ALA A N 1
ATOM 2950 C CA . ALA A 1 379 ? -20.593 -13.750 9.244 1.00 53.66 379 ALA A CA 1
ATOM 2951 C C . ALA A 1 379 ? -19.977 -13.798 10.662 1.00 53.66 379 ALA A C 1
ATOM 2953 O O . ALA A 1 379 ? -20.569 -13.209 11.566 1.00 53.66 379 ALA A O 1
ATOM 2954 N N . GLU A 1 380 ? -18.789 -14.368 10.882 1.00 70.81 380 GLU A N 1
ATOM 2955 C CA . GLU A 1 380 ? -18.136 -14.340 12.208 1.00 70.81 380 GLU A CA 1
ATOM 2956 C C . GLU A 1 380 ? -16.830 -13.531 12.202 1.00 70.81 380 GLU A C 1
ATOM 2958 O O . GLU A 1 380 ? -16.037 -13.612 11.261 1.00 70.81 380 GLU A O 1
ATOM 2963 N N . ARG A 1 381 ? -16.604 -12.737 13.266 1.00 84.25 381 ARG A N 1
ATOM 2964 C CA . ARG A 1 381 ? -15.322 -12.051 13.507 1.00 84.25 381 ARG A CA 1
ATOM 2965 C C . ARG A 1 381 ? -14.197 -13.081 13.537 1.00 84.25 381 ARG A C 1
ATOM 2967 O O . ARG A 1 381 ? -14.317 -14.098 14.218 1.00 84.25 381 ARG A O 1
ATOM 2974 N N . ARG A 1 382 ? -13.073 -12.781 12.888 1.00 87.81 382 ARG A N 1
ATOM 2975 C CA . ARG A 1 382 ? -11.905 -13.677 12.859 1.00 87.81 382 ARG A CA 1
ATOM 2976 C C . ARG A 1 382 ? -10.689 -12.999 13.413 1.00 87.81 382 ARG A C 1
ATOM 2978 O O . ARG A 1 382 ? -10.513 -11.811 13.196 1.00 87.81 382 ARG A O 1
ATOM 2985 N N . VAL A 1 383 ? -9.846 -13.744 14.111 1.00 89.94 383 VAL A N 1
ATOM 2986 C CA . VAL A 1 383 ? -8.605 -13.189 14.653 1.00 89.94 383 VAL A CA 1
ATOM 2987 C C . VAL A 1 383 ? -7.747 -12.682 13.496 1.00 89.94 383 VAL A C 1
ATOM 2989 O O . VAL A 1 383 ? -7.469 -13.421 12.552 1.00 89.94 383 VAL A O 1
ATOM 2992 N N . ALA A 1 384 ? -7.339 -11.418 13.566 1.00 92.56 384 ALA A N 1
ATOM 2993 C CA . ALA A 1 384 ? -6.472 -10.827 12.566 1.00 92.56 384 ALA A CA 1
ATOM 2994 C C . ALA A 1 384 ? -5.057 -11.390 12.732 1.00 92.56 384 ALA A C 1
ATOM 2996 O O . ALA A 1 384 ? -4.410 -11.205 13.772 1.00 92.56 384 ALA A O 1
ATOM 2997 N N . LYS A 1 385 ? -4.582 -12.105 11.707 1.00 90.75 385 LYS A N 1
ATOM 2998 C CA . LYS A 1 385 ? -3.222 -12.648 11.675 1.00 90.75 385 LYS A CA 1
ATOM 2999 C C . LYS A 1 385 ? -2.199 -11.522 11.784 1.00 90.75 385 LYS A C 1
ATOM 3001 O O . LYS A 1 385 ? -2.457 -10.386 11.405 1.00 90.75 385 LYS A O 1
ATOM 3006 N N . ASN A 1 386 ? -1.027 -11.869 12.305 1.00 88.81 386 ASN A N 1
ATOM 3007 C CA . ASN A 1 386 ? 0.138 -10.989 12.360 1.00 88.81 386 ASN A CA 1
ATOM 3008 C C . ASN A 1 386 ? -0.036 -9.667 13.127 1.00 88.81 386 ASN A C 1
ATOM 3010 O O . ASN A 1 386 ? 0.805 -8.782 13.030 1.00 88.81 386 ASN A O 1
ATOM 3014 N N . THR A 1 387 ? -1.057 -9.573 13.975 1.00 88.19 387 THR A N 1
ATOM 3015 C CA . THR A 1 387 ? -1.253 -8.436 14.880 1.00 88.19 387 THR A CA 1
ATOM 3016 C C . THR A 1 387 ? -0.547 -8.652 16.218 1.00 88.19 387 THR A C 1
ATOM 3018 O O . THR A 1 387 ? -0.245 -9.795 16.602 1.00 88.19 387 THR A O 1
ATOM 3021 N N . ASN A 1 388 ? -0.262 -7.566 16.938 1.00 82.19 388 ASN A N 1
ATOM 3022 C CA . ASN A 1 388 ? 0.272 -7.615 18.300 1.00 82.19 388 ASN A CA 1
ATOM 3023 C C . ASN A 1 388 ? -0.824 -7.291 19.315 1.00 82.19 388 ASN A C 1
ATOM 3025 O O . ASN A 1 388 ? -1.410 -6.212 19.308 1.00 82.19 388 ASN A O 1
ATOM 3029 N N . ALA A 1 389 ? -1.069 -8.237 20.222 1.00 65.69 389 ALA A N 1
ATOM 3030 C CA . ALA A 1 389 ? -1.948 -8.041 21.365 1.00 65.69 389 ALA A CA 1
ATOM 3031 C C . ALA A 1 389 ? -1.191 -7.310 22.485 1.00 65.69 389 ALA A C 1
ATOM 3033 O O . ALA A 1 389 ? -0.818 -7.922 23.491 1.00 65.69 389 ALA A O 1
ATOM 3034 N N . ASP A 1 390 ? -0.937 -6.017 22.289 1.00 64.25 390 ASP A N 1
ATOM 3035 C CA . ASP A 1 390 ? -0.470 -5.127 23.358 1.00 64.25 390 ASP A CA 1
ATOM 3036 C C . ASP A 1 390 ? -1.629 -4.855 24.353 1.00 64.25 390 ASP A C 1
ATOM 3038 O O . ASP A 1 390 ? -2.639 -5.568 24.381 1.00 64.25 390 ASP A O 1
ATOM 3042 N N . GLU A 1 391 ? -1.531 -3.827 25.207 1.00 55.00 391 GLU A N 1
ATOM 3043 C CA . GLU A 1 391 ? -2.548 -3.497 26.232 1.00 55.00 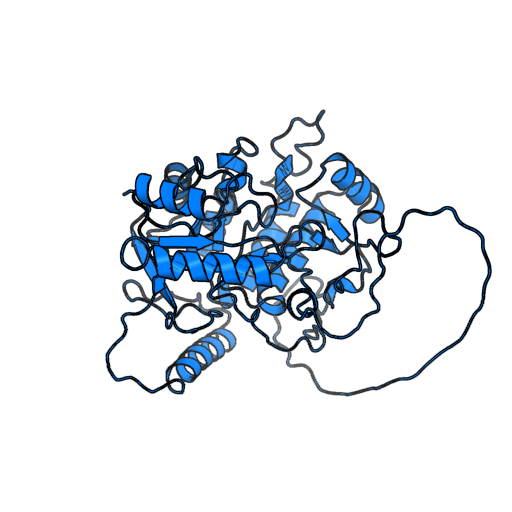391 GLU A CA 1
ATOM 3044 C C . GLU A 1 391 ? -3.982 -3.291 25.681 1.00 55.00 391 GLU A C 1
ATOM 3046 O O . GLU A 1 391 ? -4.972 -3.323 26.433 1.00 55.00 391 GLU A O 1
ATOM 3051 N N . GLY A 1 392 ? -4.096 -3.088 24.366 1.00 58.47 392 GLY A N 1
ATOM 3052 C CA . GLY A 1 392 ? -5.338 -2.918 23.622 1.00 58.47 392 GLY A CA 1
ATOM 3053 C C . GLY A 1 392 ? -6.086 -4.212 23.264 1.00 58.47 392 GLY A C 1
ATOM 3054 O O . GLY A 1 392 ? -7.246 -4.126 22.868 1.00 58.47 392 GLY A O 1
ATOM 3055 N N . GLY A 1 393 ? -5.490 -5.394 23.466 1.00 73.75 393 GLY A N 1
ATOM 3056 C CA . GLY A 1 393 ? -6.137 -6.692 23.224 1.00 73.75 393 GLY A CA 1
ATOM 3057 C C . GLY A 1 393 ? -5.967 -7.242 21.801 1.00 73.75 393 GLY A C 1
ATOM 3058 O O . GLY A 1 393 ? -5.248 -6.681 20.983 1.00 73.75 393 GLY A O 1
ATOM 3059 N N . LEU A 1 394 ? -6.602 -8.386 21.524 1.00 85.62 394 LEU A N 1
ATOM 3060 C CA . LEU A 1 394 ? -6.557 -9.039 20.208 1.00 85.62 394 LEU A CA 1
ATOM 3061 C C . LEU A 1 394 ? -7.343 -8.235 19.165 1.00 85.62 394 LEU A C 1
ATOM 3063 O O . LEU A 1 394 ? -8.427 -7.730 19.468 1.00 85.62 394 LEU A O 1
ATOM 3067 N N . LEU A 1 395 ? -6.824 -8.179 17.939 1.00 91.56 395 LEU A N 1
ATOM 3068 C CA . LEU A 1 395 ? -7.509 -7.591 16.790 1.00 91.56 395 LEU A CA 1
ATOM 3069 C C . LEU A 1 395 ? -8.236 -8.662 15.973 1.00 91.56 395 LEU A C 1
ATOM 3071 O O . LEU A 1 395 ? -7.806 -9.817 15.904 1.00 91.56 395 LEU A O 1
ATOM 3075 N N . TYR A 1 396 ? -9.342 -8.260 15.356 1.00 93.62 396 TYR A N 1
ATOM 3076 C CA . TYR A 1 396 ? -10.208 -9.114 14.559 1.00 93.62 396 TYR A CA 1
ATOM 3077 C C . TYR A 1 396 ? -10.562 -8.448 13.236 1.00 93.62 396 TYR A C 1
ATOM 3079 O O . TYR A 1 396 ? -10.810 -7.247 13.193 1.00 93.62 396 TYR A O 1
ATOM 3087 N N . TRP A 1 397 ? -10.670 -9.252 12.187 1.00 95.25 397 TRP A N 1
ATOM 3088 C CA . TRP A 1 397 ? -11.368 -8.888 10.966 1.00 95.25 397 TRP A CA 1
ATOM 3089 C C . TRP A 1 397 ? -12.872 -9.052 11.177 1.00 95.25 397 TRP A C 1
ATOM 3091 O O . TRP A 1 397 ? -13.355 -10.146 11.492 1.00 95.25 397 TRP A O 1
ATOM 3101 N N . GLN A 1 398 ? -13.603 -7.949 11.045 1.00 94.19 398 GLN A N 1
ATOM 3102 C CA . GLN A 1 398 ? -15.056 -7.898 11.074 1.00 94.19 398 GLN A CA 1
ATOM 3103 C C . GLN A 1 398 ? -15.575 -7.605 9.659 1.00 94.19 398 GLN A C 1
ATOM 3105 O O . GLN A 1 398 ? -15.412 -6.476 9.191 1.00 94.19 398 GLN A O 1
ATOM 3110 N N . PRO A 1 399 ? -16.224 -8.573 8.989 1.00 94.56 399 PRO A N 1
ATOM 3111 C CA . PRO A 1 399 ? -16.813 -8.335 7.680 1.00 94.56 399 PRO A CA 1
ATOM 3112 C C . PRO A 1 399 ? -18.002 -7.373 7.805 1.00 94.56 399 PRO A C 1
ATOM 3114 O O . PRO A 1 399 ? -18.866 -7.545 8.671 1.00 94.56 399 PRO A O 1
ATOM 3117 N N . VAL A 1 400 ? -18.057 -6.365 6.936 1.00 93.19 400 VAL A N 1
ATOM 3118 C CA . VAL A 1 400 ? -19.176 -5.424 6.815 1.00 93.19 400 VAL A CA 1
ATOM 3119 C C . VAL A 1 400 ? -19.681 -5.384 5.371 1.00 93.19 400 VAL A C 1
ATOM 3121 O O . VAL A 1 400 ? -18.859 -5.369 4.455 1.00 93.19 400 VAL A O 1
ATOM 3124 N N . PRO A 1 401 ? -21.006 -5.383 5.132 1.00 93.38 401 PRO A N 1
ATOM 3125 C CA . PRO A 1 401 ? -21.551 -5.351 3.776 1.00 93.38 401 PRO A CA 1
ATOM 3126 C C . PRO A 1 401 ? -21.083 -4.124 2.985 1.00 93.38 401 PRO A C 1
ATOM 3128 O O . PRO A 1 401 ? -20.957 -3.042 3.563 1.00 93.38 401 PRO A O 1
ATOM 3131 N N . LEU A 1 402 ? -20.872 -4.304 1.677 1.00 93.06 402 LEU A N 1
ATOM 3132 C CA . LEU A 1 402 ? -20.557 -3.216 0.743 1.00 93.06 402 LEU A CA 1
ATOM 3133 C C . LEU A 1 402 ? -21.790 -2.384 0.407 1.00 93.06 402 LEU A C 1
ATOM 3135 O O . LEU A 1 402 ? -22.748 -2.916 -0.196 1.00 93.06 402 LEU A O 1
#

pLDDT: mean 79.39, std 26.14, range [21.61, 98.88]

Secondary structure (DSSP, 8-state):
----EE--B--TTTT-SS-HHHHHHHHHHHT-SEEEEEEEESSS-B--HHHHHHHHHHHHHHTTTT-EEEEEEEEETT--GGGT---S-----------------------------PPP-----SS------S----------TT-SEEEEE-SEEEPTT-GGGTS---TT---TTSTT--EEESSS-HHHHHHHHHHHHTT-HHHHHHHHHHHHTTHHHHH--SEE--TTGGGTTTTS-TTTT---S-TTSHHHHHHHHHHHHHHGGG--PEEEE-HHHHTTS-SSPBSPHHHHHHHHHTT--EEEE--BSSGGGTTTTHHHHHHHHHHHT--EEEEEEEPP--TT---STTHHHHHHHHHHHHTT-TTS-----TTS-EEPTT----TT--EEEEEEE-